Protein 3LL9 (pdb70)

CATH classification: 3.40.1160.10

Radius of gyration: 23.42 Å; Cα contacts (8 Å, |Δi|>4): 1041; chains: 2; bounding box: 48×76×54 Å

Organism: Methanothermobacter thermautotrophicus (strain ATCC 29096 / DSM 1053 / JCM 10044 / NBRC 100330 / Delta H) (NCBI:txid187420)

Foldseek 3Di:
DEEEEDELPQFWPPDDPDTGTPVVLLLLLLQLCLVLPQFFYYEYEQHVLAVVLCVVLVALDFADDVVNVVRNVVSQVSSQVSSVVVVVVNVVSNVVSVAPEDEHCQVAWAAESQATDDGDCPVVVVCRVVTYYYHYFGKHQYPHPRRRIHTHHSLNVQLVVVLVDDPAYEYAAQDAEDWPDDVVPDVPTDAAAEDVVPSVVSQVNVVVSPHKYWYGHSSDRCQSSCVSNVHDGTYYID/DEEEEAELPQFWDDVCPPTGTPVVLLLQLLLLCLVLVFQFYYEYENVRLAPVLCVVLVQLDFADDPVNVVVNVVSQVSSQVSSVVVVVVNCVSNVVSVHPEDEECQVAWEAASQATPGHDCVVVVVVRVVTYYYYYFGKHQYPHVRRRIHTHHSLNCLQVVVLPDDPAYEYAAADAEDWLDDVVPDVPTDAAQEEEDNVVVVNLVSQLSRVVSPHKYWYGHSNDRCQSNVVSNVNDDGYYIYD

Sequence (481 aa):
HIILKLGGSVITTRKDSEEPAIDRDNLERIASEIGNASPSSLIVHGAGSFGHPFAGEYRIGSEIENEEDLRRRRFGFALTQQNWVKKLNSHVCDALLAEGIPAVSQPSAFIRAHAGRISHADISLIRSYLEEGVPVVYGDVVLDSDRRLKFSVISGDQLINHFSLRLPERVILGTDVDGVYTRNPKKHPDARLLDVIGVGKIRELLLLAEKGVESEIIINAAVPGNIERALLGEEVRGTRIHIILKLGGSVITRKDSEEPAIDRDNLERIASEIGNASPSSLIVHGAGSFGHPFAGEYRIGSEIENEEDLRRRRFGFALTQQNWVKKLNSHVCDALLAEGIPAVSQPSAFIRAHAGRISHADISLIRSYLEEGVPVVYGDVVVLDSDRRLKFSVISGDQLINHFSLRLPERVILGTDVDGVYTRNPKKHPDARLLDVIGSLDGVGKIRELLLLAEKGVESEIINAAVPGNIERALLGEEVRGTRIT

Solvent-accessible surface area: 21137 Å² total

Secondary structure (DSSP, 8-state):
--EEEE-HHHHEE--SSS-EE-HHHHHHHHHHHHHH--S---EE--GGGTHHHHHHHTTTS---SHHHHHHHHHHHHHHHHHHHHHHHHHHHHHHHTT---B--GGGTEEEETTEEEEE--HHHHHHHHT--B-EE-EEEEBS-TTTSEEEE-HHHHHHHHHHH----EEEEESSSS-BSS-TTT-TT--B-SB---HHHHHHHHHHHTT--EEEEESSSTTHHHHHHHT---SSEE-/--EEEE-HHHHEESS-SS-EE-HHHHHHHHHHHHHH--S---EE--GGGTHHHHHHTTTTS---SHHHHHHHHHHHHHHHHHHHHHHHHHHHHHHTTT---B--GGGTEEEETTEEEEE--HHHHHHHHT--B-EE-EEEEBSSTTTSEEEE-HHHHHHHHHHH----EEEEESSSS-BSS-TTT-TT--B-SEESS----HHHHHHHHHHHTT--EEEEETTSTTHHHHHHHT---SEEEE-

B-factor: mean 57.63, std 15.35, range [23.84, 104.92]

Nearest PDB structures (foldseek):
  3ll9-assembly1_B  TM=1.004E+00  e=1.900E-49  Methanothermobacter thermautotrophicus
  3ll9-assembly1_A  TM=9.819E-01  e=1.168E-43  Methanothermobacter thermautotrophicus
  8u0m-assembly1_B  TM=8.861E-01  e=3.834E-22  Thermococcus paralvinellae
  8u0n-assembly1_A  TM=8.873E-01  e=4.565E-21  Thermococcus paralvinellae
  7lnx-assembly1_B  TM=8.865E-01  e=2.380E-20  Methanomethylophilus alvi

Structure (mmCIF, N/CA/C/O backbone):
data_3LL9
#
_entry.id   3LL9
#
_cell.length_a   119.672
_cell.length_b   96.360
_cell.length_c   72.430
_cell.angle_alpha   90.000
_cell.angle_beta   120.590
_cell.angle_gamma   90.000
#
_symmetry.space_group_name_H-M   'C 1 2 1'
#
loop_
_entity.id
_entity.type
_entity.pdbx_description
1 polymer 'Isopentenyl phosphate kinase'
2 non-polymer "ADENOSINE-5'-DIPHOSPHATE"
3 non-polymer GLYCEROL
4 water water
#
loop_
_atom_site.group_PDB
_atom_site.id
_atom_site.type_symbol
_atom_site.label_atom_id
_atom_site.label_alt_id
_atom_site.label_comp_id
_atom_site.label_asym_id
_atom_site.label_entity_id
_atom_site.label_seq_id
_atom_site.pdbx_PDB_ins_code
_atom_site.Cartn_x
_atom_site.Cartn_y
_atom_site.Cartn_z
_atom_site.occupancy
_atom_site.B_iso_or_equiv
_atom_site.auth_seq_id
_atom_site.auth_comp_id
_atom_site.auth_asym_id
_atom_site.auth_atom_id
_atom_site.pdbx_PDB_model_num
ATOM 1 N N . HIS A 1 3 ? -8.067 -7.557 27.244 1.00 79.48 -1 HIS A N 1
ATOM 2 C CA . HIS A 1 3 ? -7.147 -7.620 28.445 1.00 80.30 -1 HIS A CA 1
ATOM 3 C C . HIS A 1 3 ? -5.694 -7.307 28.062 1.00 75.78 -1 HIS A C 1
ATOM 4 O O . HIS A 1 3 ? -4.831 -7.103 28.941 1.00 68.12 -1 HIS A O 1
ATOM 19 N N . ILE A 1 5 ? -2.177 -5.763 26.274 1.00 56.29 2 ILE A N 1
ATOM 20 C CA . ILE A 1 5 ? -1.461 -4.507 26.342 1.00 48.48 2 ILE A CA 1
ATOM 21 C C . ILE A 1 5 ? -0.372 -4.530 25.292 1.00 43.78 2 ILE A C 1
ATOM 22 O O . ILE A 1 5 ? 0.333 -5.549 25.099 1.00 51.57 2 ILE A O 1
ATOM 27 N N . ILE A 1 6 ? -0.207 -3.423 24.611 1.00 45.44 3 ILE A N 1
ATOM 28 C CA . ILE A 1 6 ? 0.892 -3.254 23.692 1.00 43.50 3 ILE A CA 1
ATOM 29 C C . ILE A 1 6 ? 1.828 -2.279 24.309 1.00 48.88 3 ILE A C 1
ATOM 30 O O . ILE A 1 6 ? 1.402 -1.202 24.698 1.00 46.64 3 ILE A O 1
ATOM 35 N N . LEU A 1 7 ? 3.105 -2.616 24.382 1.00 48.47 4 LEU A N 1
ATOM 36 C CA . LEU A 1 7 ? 4.053 -1.786 25.071 1.00 41.91 4 LEU A CA 1
ATOM 37 C C . LEU A 1 7 ? 5.127 -1.435 24.094 1.00 45.93 4 LEU A C 1
ATOM 38 O O . LEU A 1 7 ? 5.733 -2.364 23.544 1.00 42.07 4 LEU A O 1
ATOM 43 N N . LYS A 1 8 ? 5.459 -0.139 23.923 1.00 44.00 5 LYS A N 1
ATOM 44 C CA . LYS A 1 8 ? 6.688 0.239 23.166 1.00 37.20 5 LYS A CA 1
ATOM 45 C C . LYS A 1 8 ? 7.852 0.555 24.035 1.00 46.50 5 LYS A C 1
ATOM 46 O O . LYS A 1 8 ? 7.660 1.151 25.055 1.00 52.54 5 LYS A O 1
ATOM 52 N N . LEU A 1 9 ? 9.052 0.137 23.628 1.00 41.96 6 LEU A N 1
ATOM 53 C CA . LEU A 1 9 ? 10.277 0.474 24.298 1.00 41.55 6 LEU A CA 1
ATOM 54 C C . LEU A 1 9 ? 11.047 1.293 23.325 1.00 51.79 6 LEU A C 1
ATOM 55 O O . LEU A 1 9 ? 11.459 0.766 22.295 1.00 41.99 6 LEU A O 1
ATOM 60 N N . GLY A 1 10 ? 11.293 2.571 23.673 1.00 49.65 7 GLY A N 1
ATOM 61 C CA . GLY A 1 10 ? 11.817 3.534 22.724 1.00 38.55 7 GLY A CA 1
ATOM 62 C C . GLY A 1 10 ? 13.243 3.146 22.443 1.00 43.22 7 GLY A C 1
ATOM 63 O O . GLY A 1 10 ? 13.924 2.692 23.338 1.00 41.15 7 GLY A O 1
ATOM 64 N N . GLY A 1 11 ? 13.702 3.317 21.212 1.00 46.80 8 GLY A N 1
ATOM 65 C CA . GLY A 1 11 ? 15.079 3.005 20.888 1.00 44.34 8 GLY A CA 1
ATOM 66 C C . GLY A 1 11 ? 16.094 3.761 21.767 1.00 59.00 8 GLY A C 1
ATOM 67 O O . GLY A 1 11 ? 17.132 3.201 22.032 1.00 53.51 8 GLY A O 1
ATOM 68 N N . SER A 1 12 ? 15.803 5.011 22.195 1.00 54.84 9 SER A N 1
ATOM 69 C CA . SER A 1 12 ? 16.757 5.840 22.977 1.00 59.54 9 SER A CA 1
ATOM 70 C C . SER A 1 12 ? 16.977 5.201 24.345 1.00 55.41 9 SER A C 1
ATOM 71 O O . SER A 1 12 ? 18.125 5.091 24.829 1.00 57.99 9 SER A O 1
ATOM 74 N N . VAL A 1 13 ? 15.878 4.745 24.949 1.00 55.00 10 VAL A N 1
ATOM 75 C CA . VAL A 1 13 ? 15.945 3.970 26.201 1.00 49.07 10 VAL A CA 1
ATOM 76 C C . VAL A 1 13 ? 16.794 2.701 26.155 1.00 53.08 10 VAL A C 1
ATOM 77 O O . VAL A 1 13 ? 17.568 2.440 27.088 1.00 52.56 10 VAL A O 1
ATOM 81 N N . ILE A 1 14 ? 16.674 1.876 25.101 1.00 51.74 11 ILE A N 1
ATOM 82 C CA . ILE A 1 14 ? 17.341 0.560 25.125 1.00 40.72 11 ILE A CA 1
ATOM 83 C C . ILE A 1 14 ? 18.661 0.447 24.402 1.00 41.24 11 ILE A C 1
ATOM 84 O O . ILE A 1 14 ? 19.331 -0.599 24.491 1.00 49.70 11 ILE A O 1
ATOM 89 N N . THR A 1 15 ? 19.028 1.470 23.668 1.00 40.49 12 THR A N 1
ATOM 90 C CA A THR A 1 15 ? 20.332 1.509 23.020 0.69 44.66 12 THR A CA 1
ATOM 91 C CA B THR A 1 15 ? 20.324 1.539 22.997 0.31 44.80 12 THR A CA 1
ATOM 92 C C . THR A 1 15 ? 21.076 2.767 23.501 1.00 50.84 12 THR A C 1
ATOM 93 O O . THR A 1 15 ? 20.498 3.643 24.169 1.00 50.12 12 THR A O 1
ATOM 100 N N . ARG A 1 16 ? 22.346 2.848 23.147 1.00 50.37 13 ARG A N 1
ATOM 101 C CA . ARG A 1 16 ? 23.153 4.013 23.466 1.00 64.71 13 ARG A CA 1
ATOM 102 C C . ARG A 1 16 ? 24.006 4.388 22.251 1.00 59.07 13 ARG A C 1
ATOM 103 O O . ARG A 1 16 ? 24.575 3.523 21.579 1.00 65.92 13 ARG A O 1
ATOM 111 N N . LYS A 1 17 ? 24.040 5.673 21.924 1.00 76.21 14 LYS A N 1
ATOM 112 C CA . LYS A 1 17 ? 24.895 6.145 20.847 1.00 70.53 14 LYS A CA 1
ATOM 113 C C . LYS A 1 17 ? 26.141 6.467 21.623 1.00 80.03 14 LYS A C 1
ATOM 114 O O . LYS A 1 17 ? 26.070 7.187 22.634 1.00 80.77 14 LYS A O 1
ATOM 120 N N . ASP A 1 18 ? 27.269 5.880 21.246 1.00 82.21 15 ASP A N 1
ATOM 121 C CA . ASP A 1 18 ? 28.326 5.778 22.239 1.00 83.88 15 ASP A CA 1
ATOM 122 C C . ASP A 1 18 ? 29.429 4.827 21.914 1.00 84.62 15 ASP A C 1
ATOM 123 O O . ASP A 1 18 ? 30.170 4.391 22.799 1.00 83.51 15 ASP A O 1
ATOM 128 N N . SER A 1 19 ? 29.552 4.488 20.655 1.00 81.40 16 SER A N 1
ATOM 129 C CA . SER A 1 19 ? 30.600 3.584 20.302 1.00 82.70 16 SER A CA 1
ATOM 130 C C . SER A 1 19 ? 30.755 3.694 18.812 1.00 85.16 16 SER A C 1
ATOM 131 O O . SER A 1 19 ? 29.884 4.269 18.127 1.00 87.45 16 SER A O 1
ATOM 134 N N . GLU A 1 20 ? 31.889 3.213 18.315 1.00 79.89 17 GLU A N 1
ATOM 135 C CA . GLU A 1 20 ? 32.025 3.041 16.886 1.00 84.53 17 GLU A CA 1
ATOM 136 C C . GLU A 1 20 ? 30.839 2.155 16.460 1.00 86.36 17 GLU A C 1
ATOM 137 O O . GLU A 1 20 ? 30.106 2.489 15.517 1.00 88.23 17 GLU A O 1
ATOM 143 N N . GLU A 1 21 ? 30.644 1.065 17.209 1.00 79.83 18 GLU A N 1
ATOM 144 C CA . GLU A 1 21 ? 29.629 0.038 16.951 1.00 74.39 18 GLU A CA 1
ATOM 145 C C . GLU A 1 21 ? 28.304 0.362 17.616 1.00 75.39 18 GLU A C 1
ATOM 146 O O . GLU A 1 21 ? 28.309 0.915 18.713 1.00 72.56 18 GLU A O 1
ATOM 152 N N . PRO A 1 22 ? 27.161 -0.006 16.987 1.00 74.30 19 PRO A N 1
ATOM 153 C CA . PRO A 1 22 ? 25.912 0.180 17.735 1.00 54.21 19 PRO A CA 1
ATOM 154 C C . PRO A 1 22 ? 26.012 -0.650 19.001 1.00 54.61 19 PRO A C 1
ATOM 155 O O . PRO A 1 22 ? 26.709 -1.672 19.030 1.00 56.51 19 PRO A O 1
ATOM 159 N N . ALA A 1 23 ? 25.314 -0.253 20.046 1.00 45.44 20 ALA A N 1
ATOM 160 C CA . ALA A 1 23 ? 25.315 -1.072 21.238 1.00 48.05 20 ALA A CA 1
ATOM 161 C C . ALA A 1 23 ? 24.091 -0.841 22.101 1.00 49.04 20 ALA A C 1
ATOM 162 O O . ALA A 1 23 ? 23.456 0.243 22.128 1.00 53.26 20 ALA A O 1
ATOM 164 N N . ILE A 1 24 ? 23.786 -1.893 22.840 1.00 46.38 21 ILE A N 1
ATOM 165 C CA . ILE A 1 24 ? 22.660 -1.883 23.738 1.00 52.86 21 ILE A CA 1
ATOM 166 C C . ILE A 1 24 ? 22.975 -1.101 24.997 1.00 57.16 21 ILE A C 1
ATOM 167 O O . ILE A 1 24 ? 24.109 -1.049 25.438 1.00 53.45 21 ILE A O 1
ATOM 172 N N . ASP A 1 25 ? 21.933 -0.528 25.562 1.00 52.26 22 ASP A N 1
ATOM 173 C CA . ASP A 1 25 ? 21.966 -0.091 26.911 1.00 51.99 22 ASP A CA 1
ATOM 174 C C . ASP A 1 25 ? 21.680 -1.272 27.827 1.00 53.20 22 ASP A C 1
ATOM 175 O O . ASP A 1 25 ? 20.536 -1.456 28.305 1.00 47.34 22 ASP A O 1
ATOM 180 N N . ARG A 1 26 ? 22.697 -2.093 28.074 1.00 60.01 23 ARG A N 1
ATOM 181 C CA . ARG A 1 26 ? 22.434 -3.321 28.825 1.00 57.15 23 ARG A CA 1
ATOM 182 C C . ARG A 1 26 ? 21.653 -3.077 30.124 1.00 58.76 23 ARG A C 1
ATOM 183 O O . ARG A 1 26 ? 20.705 -3.785 30.397 1.00 53.96 23 ARG A O 1
ATOM 191 N N . ASP A 1 27 ? 21.996 -2.045 30.900 1.00 56.78 24 ASP A N 1
ATOM 192 C CA . ASP A 1 27 ? 21.315 -1.831 32.163 1.00 54.58 24 ASP A CA 1
ATOM 193 C C . ASP A 1 27 ? 19.834 -1.470 32.056 1.00 52.16 24 ASP A C 1
ATOM 194 O O . ASP A 1 27 ? 18.997 -1.979 32.811 1.00 52.54 24 ASP A O 1
ATOM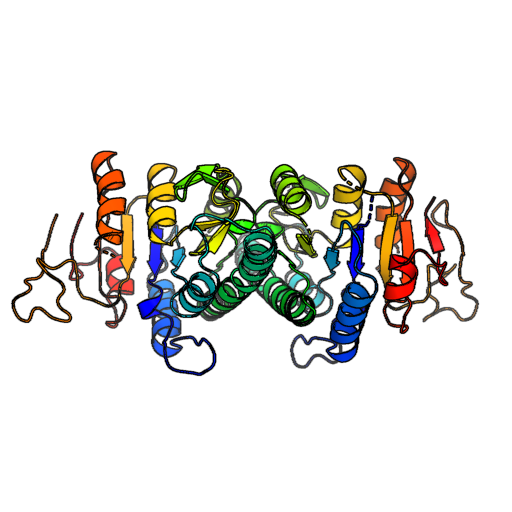 199 N N . ASN A 1 28 ? 19.467 -0.584 31.146 1.00 44.60 25 ASN A N 1
ATOM 200 C CA . ASN A 1 28 ? 18.036 -0.348 30.967 1.00 52.66 25 ASN A CA 1
ATOM 201 C C . ASN A 1 28 ? 17.306 -1.580 30.490 1.00 55.33 25 ASN A C 1
ATOM 202 O O . ASN A 1 28 ? 16.185 -1.892 30.931 1.00 53.28 25 ASN A O 1
ATOM 207 N N . LEU A 1 29 ? 17.949 -2.301 29.593 1.00 41.39 26 LEU A N 1
ATOM 208 C CA . LEU A 1 29 ? 17.215 -3.362 28.900 1.00 53.78 26 LEU A CA 1
ATOM 209 C C . LEU A 1 29 ? 16.940 -4.537 29.848 1.00 60.10 26 LEU A C 1
ATOM 210 O O . LEU A 1 29 ? 15.761 -4.992 29.979 1.00 53.39 26 LEU A O 1
ATOM 215 N N . GLU A 1 30 ? 17.991 -5.034 30.523 1.00 49.12 27 GLU A N 1
ATOM 216 C CA . GLU A 1 30 ? 17.756 -6.131 31.506 1.00 51.70 27 GLU A CA 1
ATOM 217 C C . GLU A 1 30 ? 16.840 -5.644 32.614 1.00 57.48 27 GLU A C 1
ATOM 218 O O . GLU A 1 30 ? 15.994 -6.390 33.083 1.00 49.11 27 GLU A O 1
ATOM 224 N N . ARG A 1 31 ? 16.916 -4.365 32.972 1.00 48.36 28 ARG A N 1
ATOM 225 C CA . ARG A 1 31 ? 16.045 -3.913 34.050 1.00 51.84 28 ARG A CA 1
ATOM 226 C C . ARG A 1 31 ? 14.605 -3.964 33.585 1.00 53.85 28 ARG A C 1
ATOM 227 O O . ARG A 1 31 ? 13.721 -4.429 34.302 1.00 58.45 28 ARG A O 1
ATOM 235 N N . ILE A 1 32 ? 14.370 -3.452 32.380 1.00 50.60 29 ILE A N 1
ATOM 236 C CA . ILE A 1 32 ? 13.021 -3.427 31.803 1.00 54.94 29 ILE A CA 1
ATOM 237 C C . ILE A 1 32 ? 12.483 -4.861 31.625 1.00 43.89 29 ILE A C 1
ATOM 238 O O . ILE A 1 32 ? 11.339 -5.143 31.961 1.00 50.11 29 ILE A O 1
ATOM 243 N N . ALA A 1 33 ? 13.315 -5.779 31.147 1.00 40.30 30 ALA A N 1
ATOM 244 C CA . ALA A 1 33 ? 12.922 -7.187 31.065 1.00 52.25 30 ALA A CA 1
ATOM 245 C C . ALA A 1 33 ? 12.469 -7.686 32.431 1.00 53.24 30 ALA A C 1
ATOM 246 O O . ALA A 1 33 ? 11.439 -8.339 32.589 1.00 44.07 30 ALA A O 1
ATOM 248 N N . SER A 1 34 ? 13.263 -7.367 33.442 1.00 49.45 31 SER A N 1
ATOM 249 C CA . SER A 1 34 ? 12.954 -7.836 34.777 1.00 48.11 31 SER A CA 1
ATOM 250 C C . SER A 1 34 ? 11.617 -7.254 35.249 1.00 56.08 31 SER A C 1
ATOM 251 O O . SER A 1 34 ? 10.793 -7.947 35.854 1.00 55.20 31 SER A O 1
ATOM 254 N N . GLU A 1 35 ? 11.381 -5.974 34.960 1.00 48.47 32 GLU A N 1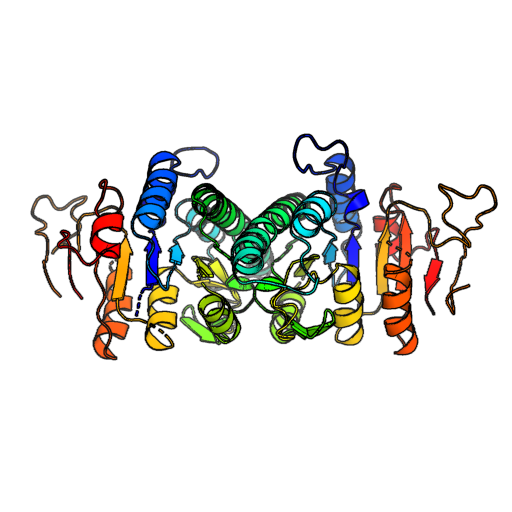
ATOM 255 C CA . GLU A 1 35 ? 10.102 -5.363 35.320 1.00 51.51 32 GLU A CA 1
ATOM 256 C C . GLU A 1 35 ? 8.898 -5.997 34.610 1.00 54.67 32 GLU A C 1
ATOM 257 O O . GLU A 1 35 ? 7.819 -6.135 35.192 1.00 59.11 32 GLU A O 1
ATOM 263 N N . ILE A 1 36 ? 9.066 -6.355 33.334 1.00 56.24 33 ILE A N 1
ATOM 264 C CA . ILE A 1 36 ? 7.983 -6.993 32.579 1.00 47.75 33 ILE A CA 1
ATOM 265 C C . ILE A 1 36 ? 7.793 -8.376 33.198 1.00 49.91 33 ILE A C 1
ATOM 266 O O . ILE A 1 36 ? 6.685 -8.816 33.450 1.00 53.58 33 ILE A O 1
ATOM 271 N N . GLY A 1 37 ? 8.895 -9.045 33.470 1.00 51.99 34 GLY A N 1
ATOM 272 C CA . GLY A 1 37 ? 8.818 -10.309 34.184 1.00 59.54 34 GLY A CA 1
ATOM 273 C C . GLY A 1 37 ? 8.005 -10.162 35.463 1.00 59.04 34 GLY A C 1
ATOM 274 O O . GLY A 1 37 ? 7.106 -10.941 35.705 1.00 63.07 34 GLY A O 1
ATOM 275 N N . ASN A 1 38 ? 8.288 -9.151 36.278 1.00 58.88 35 ASN A N 1
ATOM 276 C CA . ASN A 1 38 ? 7.685 -9.112 37.601 1.00 56.55 35 ASN A CA 1
ATOM 277 C C . ASN A 1 38 ? 6.198 -8.848 37.455 1.00 62.78 35 ASN A C 1
ATOM 278 O O . ASN A 1 38 ? 5.384 -9.419 38.185 1.00 63.33 35 ASN A O 1
ATOM 283 N N . ALA A 1 39 ? 5.830 -7.991 36.500 1.00 67.00 36 ALA A N 1
ATOM 284 C CA . ALA A 1 39 ? 4.411 -7.666 36.286 1.00 60.71 36 ALA A CA 1
ATOM 285 C C . ALA A 1 39 ? 3.602 -8.815 35.668 1.00 52.31 36 ALA A C 1
ATOM 286 O O . ALA A 1 39 ? 2.386 -8.901 35.849 1.00 65.84 36 ALA A O 1
ATOM 288 N N . SER A 1 40 ? 4.237 -9.658 34.881 1.00 54.84 37 SER A N 1
ATOM 289 C CA . SER A 1 40 ? 3.519 -10.809 34.292 1.00 56.37 37 SER A CA 1
ATOM 290 C C . SER A 1 40 ? 2.162 -10.391 33.715 1.00 57.54 37 SER A C 1
ATOM 291 O O . SER A 1 40 ? 1.087 -10.868 34.132 1.00 59.96 37 SER A O 1
ATOM 294 N N . PRO A 1 41 ? 2.195 -9.474 32.748 1.00 56.26 38 PRO A N 1
ATOM 295 C CA . PRO A 1 41 ? 0.912 -9.176 32.125 1.00 59.05 38 PRO A CA 1
ATOM 296 C C . PRO A 1 41 ? 0.388 -10.476 31.450 1.00 62.15 38 PRO A C 1
ATOM 297 O O . PRO A 1 41 ? 1.166 -11.286 30.913 1.00 56.29 38 PRO A O 1
ATOM 301 N N . SER A 1 42 ? -0.925 -10.686 31.503 1.00 55.51 39 SER A N 1
ATOM 302 C CA . SER A 1 42 ? -1.480 -11.942 31.055 1.00 66.84 39 SER A CA 1
ATOM 303 C C . SER A 1 42 ? -1.480 -12.008 29.529 1.00 64.85 39 SER A C 1
ATOM 304 O O . SER A 1 42 ? -1.420 -13.081 28.968 1.00 64.26 39 SER A O 1
ATOM 307 N N . SER A 1 43 ? -1.520 -10.857 28.858 1.00 65.18 40 SER A N 1
ATOM 308 C CA . SER A 1 43 ? -1.477 -10.838 27.395 1.00 56.22 40 SER A CA 1
ATOM 309 C C . SER A 1 43 ? -0.666 -9.637 26.918 1.00 54.88 40 SER A C 1
ATOM 310 O O . SER A 1 43 ? -1.041 -8.485 27.148 1.00 51.85 40 SER A O 1
ATOM 313 N N . LEU A 1 44 ? 0.466 -9.854 26.278 1.00 53.41 41 LEU A N 1
ATOM 314 C CA . LEU A 1 44 ? 1.302 -8.678 25.932 1.00 48.20 41 LEU A CA 1
ATOM 315 C C . LEU A 1 44 ? 1.924 -8.772 24.570 1.00 49.41 41 LEU A C 1
ATOM 316 O O . LEU A 1 44 ? 2.324 -9.839 24.110 1.00 43.72 41 LEU A O 1
ATOM 329 N N . ILE A 1 46 ? 5.010 -6.468 22.461 1.00 42.80 43 ILE A N 1
ATOM 330 C CA . ILE A 1 46 ? 5.984 -5.396 22.564 1.00 35.22 43 ILE A CA 1
ATOM 331 C C . ILE A 1 46 ? 6.353 -4.904 21.144 1.00 48.32 43 ILE A C 1
ATOM 332 O O . ILE A 1 46 ? 6.449 -5.727 20.174 1.00 45.97 43 ILE A O 1
ATOM 337 N N . VAL A 1 47 ? 6.411 -3.583 20.976 1.00 39.98 44 VAL A N 1
ATOM 338 C CA . VAL A 1 47 ? 7.127 -2.947 19.868 1.00 36.09 44 VAL A CA 1
ATOM 339 C C . VAL A 1 47 ? 8.435 -2.324 20.415 1.00 45.08 44 VAL A C 1
ATOM 340 O O . VAL A 1 47 ? 8.429 -1.721 21.485 1.00 44.49 44 VAL A O 1
ATOM 344 N N . HIS A 1 48 ? 9.554 -2.389 19.703 1.00 39.73 45 HIS A N 1
ATOM 345 C CA . HIS A 1 48 ? 10.676 -1.556 20.153 1.00 43.72 45 HIS A CA 1
ATOM 346 C C . HIS A 1 48 ? 11.287 -0.810 19.010 1.00 47.80 45 HIS A C 1
ATOM 347 O O . HIS A 1 48 ? 11.233 -1.249 17.840 1.00 41.53 45 HIS A O 1
ATOM 354 N N . GLY A 1 49 ? 11.890 0.313 19.379 1.00 35.74 46 GLY A N 1
ATOM 355 C CA . GLY A 1 49 ? 12.570 1.191 18.435 1.00 37.61 46 GLY A CA 1
ATOM 356 C C . GLY A 1 49 ? 13.906 0.562 18.100 1.00 38.36 46 GLY A C 1
ATOM 357 O O . GLY A 1 49 ? 14.330 -0.366 18.778 1.00 38.96 46 GLY A O 1
ATOM 358 N N . ALA A 1 50 ? 14.576 1.073 17.071 1.00 39.49 47 ALA A N 1
ATOM 359 C CA . ALA A 1 50 ? 15.877 0.551 16.670 1.00 49.32 47 ALA A CA 1
ATOM 360 C C . ALA A 1 50 ? 17.026 1.371 17.284 1.00 50.66 47 ALA A C 1
ATOM 361 O O . ALA A 1 50 ? 18.181 0.920 17.327 1.00 50.22 47 ALA A O 1
ATOM 363 N N . GLY A 1 51 ? 16.696 2.585 17.721 1.00 50.33 48 GLY A N 1
ATOM 364 C CA . GLY A 1 51 ? 17.674 3.507 18.286 1.00 49.25 48 GLY A CA 1
ATOM 365 C C . GLY A 1 51 ? 18.917 3.581 17.440 1.00 45.05 48 GLY A C 1
ATOM 366 O O . GLY A 1 51 ? 18.823 3.726 16.239 1.00 45.28 48 GLY A O 1
ATOM 367 N N . SER A 1 52 ? 20.079 3.465 18.055 1.00 47.40 49 SER A N 1
ATOM 368 C CA . SER A 1 52 ? 21.331 3.481 17.304 1.00 47.04 49 SER A CA 1
ATOM 369 C C . SER A 1 52 ? 21.643 2.245 16.416 1.00 46.43 49 SER A C 1
ATOM 370 O O . SER A 1 52 ? 22.681 2.212 15.706 1.00 46.63 49 SER A O 1
ATOM 373 N N . PHE A 1 53 ? 20.819 1.200 16.440 1.00 53.75 50 PHE A N 1
ATOM 374 C CA . PHE A 1 53 ? 21.031 0.098 15.459 1.00 41.51 50 PHE A CA 1
ATOM 375 C C . PHE A 1 53 ? 20.344 0.521 14.140 1.00 51.21 50 PHE A C 1
ATOM 376 O O . PHE A 1 53 ? 20.610 -0.052 13.094 1.00 49.04 50 PHE A O 1
ATOM 384 N N . GLY A 1 54 ? 19.469 1.524 14.196 1.00 48.03 51 GLY A N 1
ATOM 385 C CA . GLY A 1 54 ? 18.652 1.884 13.020 1.00 52.84 51 GLY A CA 1
ATOM 386 C C . GLY A 1 54 ? 18.990 3.186 12.281 1.00 53.53 51 GLY A C 1
ATOM 387 O O . GLY A 1 54 ? 19.592 3.170 11.214 1.00 55.85 51 GLY A O 1
ATOM 388 N N . HIS A 1 55 ? 18.595 4.310 12.846 1.00 58.58 52 HIS A N 1
ATOM 389 C CA . HIS A 1 55 ? 18.894 5.622 12.257 1.00 61.16 52 HIS A CA 1
ATOM 390 C C . HIS A 1 55 ? 20.288 5.830 11.589 1.00 58.83 52 HIS A C 1
ATOM 391 O O . HIS A 1 55 ? 20.375 6.329 10.495 1.00 61.97 52 HIS A O 1
ATOM 398 N N . PRO A 1 56 ? 21.384 5.482 12.258 1.00 54.96 53 PRO A N 1
ATOM 399 C CA . PRO A 1 56 ? 22.674 5.628 11.564 1.00 55.24 53 PRO A CA 1
ATOM 400 C C . PRO A 1 56 ? 22.737 5.025 10.165 1.00 59.41 53 PRO A C 1
ATOM 401 O O . PRO A 1 56 ? 23.294 5.621 9.259 1.00 63.61 53 PRO A O 1
ATOM 405 N N . PHE A 1 57 ? 22.199 3.835 9.958 1.00 68.42 54 PHE A N 1
ATOM 406 C CA . PHE A 1 57 ? 22.362 3.217 8.642 1.00 61.36 54 PHE A CA 1
ATOM 407 C C . PHE A 1 57 ? 21.299 3.746 7.713 1.00 62.13 54 PHE A C 1
ATOM 408 O O . PHE A 1 57 ? 21.582 4.084 6.583 1.00 66.58 54 PHE A O 1
ATOM 416 N N . ALA A 1 58 ? 20.079 3.843 8.216 1.00 58.13 55 ALA A N 1
ATOM 417 C CA . ALA A 1 58 ? 19.009 4.367 7.430 1.00 60.26 55 ALA A CA 1
ATOM 418 C C . ALA A 1 58 ? 19.476 5.742 6.900 1.00 69.45 55 ALA A C 1
ATOM 419 O O . ALA A 1 58 ? 19.369 5.983 5.702 1.00 66.68 55 ALA A O 1
ATOM 421 N N . GLY A 1 59 ? 20.012 6.606 7.782 1.00 61.62 56 GLY A N 1
ATOM 422 C CA . GLY A 1 59 ? 20.500 7.950 7.415 1.00 57.33 56 GLY A CA 1
ATOM 423 C C . GLY A 1 59 ? 21.572 7.962 6.339 1.00 54.90 56 GLY A C 1
ATOM 424 O O . GLY 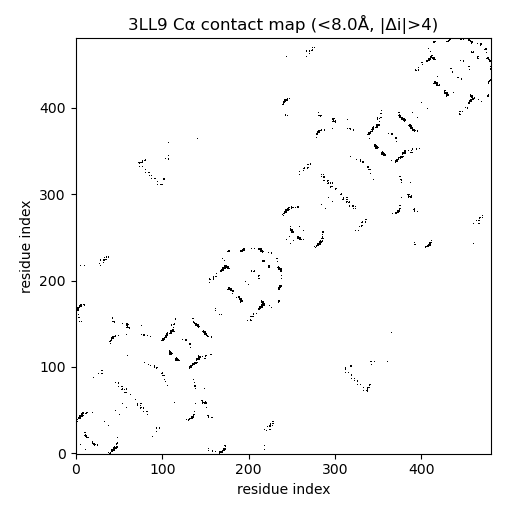A 1 59 ? 21.359 8.536 5.285 1.00 63.94 56 GLY A O 1
ATOM 425 N N . GLU A 1 60 ? 22.695 7.275 6.582 1.00 56.37 57 GLU A N 1
ATOM 426 C CA . GLU A 1 60 ? 23.761 7.026 5.582 1.00 55.21 57 GLU A CA 1
ATOM 427 C C . GLU A 1 60 ? 23.260 6.698 4.181 1.00 69.35 57 GLU A C 1
ATOM 428 O O . GLU A 1 60 ? 23.945 7.017 3.202 1.00 66.92 57 GLU A O 1
ATOM 434 N N . TYR A 1 61 ? 22.103 6.024 4.084 1.00 59.95 58 TYR A N 1
ATOM 435 C CA . TYR A 1 61 ? 21.643 5.507 2.805 1.00 55.75 58 TYR A CA 1
ATOM 436 C C . TYR A 1 61 ? 20.407 6.251 2.354 1.00 54.03 58 TYR A C 1
ATOM 437 O O . TYR A 1 61 ? 19.893 5.964 1.283 1.00 62.38 58 TYR A O 1
ATOM 446 N N . ARG A 1 62 ? 19.901 7.166 3.192 1.00 54.30 59 ARG A N 1
ATOM 447 C CA . ARG A 1 62 ? 18.741 7.992 2.829 1.00 62.35 59 ARG A CA 1
ATOM 448 C C . ARG A 1 62 ? 17.481 7.169 2.541 1.00 67.62 59 ARG A C 1
ATOM 449 O O . ARG A 1 62 ? 16.736 7.492 1.607 1.00 61.49 59 ARG A O 1
ATOM 457 N N . ILE A 1 63 ? 17.229 6.117 3.317 1.00 58.67 60 ILE A N 1
ATOM 458 C CA . ILE A 1 63 ? 16.096 5.259 3.041 1.00 55.36 60 ILE A CA 1
ATOM 459 C C . ILE A 1 63 ? 14.729 5.877 3.300 1.00 53.98 60 ILE A C 1
ATOM 460 O O . ILE A 1 63 ? 14.454 6.471 4.351 1.00 51.01 60 ILE A O 1
ATOM 465 N N . GLY A 1 64 ? 13.858 5.700 2.309 1.00 51.71 61 GLY A N 1
ATOM 466 C CA . GLY A 1 64 ? 12.549 6.319 2.335 1.00 64.58 61 GLY A CA 1
ATOM 467 C C . GLY A 1 64 ? 12.563 7.737 1.753 1.00 72.40 61 GLY A C 1
ATOM 468 O O . GLY A 1 64 ? 11.609 8.485 1.929 1.00 66.51 61 GLY A O 1
ATOM 469 N N . SER A 1 65 ? 13.649 8.119 1.090 1.00 60.61 62 SER A N 1
ATOM 470 C CA . SER A 1 65 ? 13.649 9.360 0.348 1.00 75.92 62 SER A CA 1
ATOM 471 C C . SER A 1 65 ? 13.773 9.004 -1.142 1.00 77.89 62 SER A C 1
ATOM 472 O O . SER A 1 65 ? 14.029 7.832 -1.493 1.00 73.24 62 SER A O 1
ATOM 475 N N . GLU A 1 66 ? 13.560 9.995 -2.016 1.00 76.49 63 GLU A N 1
ATOM 476 C CA . GLU A 1 66 ? 13.298 9.724 -3.435 1.00 70.85 63 GLU A CA 1
ATOM 477 C C . GLU A 1 66 ? 14.547 9.260 -4.196 1.00 74.76 63 GLU A C 1
ATOM 478 O O . GLU A 1 66 ? 15.608 9.800 -4.017 1.00 79.27 63 GLU A O 1
ATOM 484 N N . ILE A 1 67 ? 14.423 8.241 -5.037 1.00 73.78 64 ILE A N 1
ATOM 485 C CA . ILE A 1 67 ? 15.559 7.735 -5.809 1.00 81.89 64 ILE A CA 1
ATOM 486 C C . ILE A 1 67 ? 15.718 8.344 -7.224 1.00 87.97 64 ILE A C 1
ATOM 487 O O . ILE A 1 67 ? 14.854 8.134 -8.077 1.00 85.25 64 ILE A O 1
ATOM 492 N N . GLU A 1 68 ? 16.833 9.036 -7.490 1.00 88.15 65 GLU A N 1
ATOM 493 C CA . GLU A 1 68 ? 17.133 9.557 -8.843 1.00 89.43 65 GLU A CA 1
ATOM 494 C C . GLU A 1 68 ? 17.844 8.558 -9.764 1.00 90.83 65 GLU A C 1
ATOM 495 O O . GLU A 1 68 ? 17.321 8.143 -10.795 1.00 92.04 65 GLU A O 1
ATOM 501 N N . ASN A 1 69 ? 19.048 8.192 -9.362 1.00 90.92 66 ASN A N 1
ATOM 502 C CA . ASN A 1 69 ? 19.985 7.433 -10.168 1.00 90.26 66 ASN A CA 1
ATOM 503 C C . ASN A 1 69 ? 19.882 5.903 -9.910 1.00 90.94 66 ASN A C 1
ATOM 504 O O . ASN A 1 69 ? 19.471 5.479 -8.831 1.00 86.88 66 ASN A O 1
ATOM 509 N N . GLU A 1 70 ? 20.259 5.080 -10.889 1.00 88.06 67 GLU A N 1
ATOM 510 C CA . GLU A 1 70 ? 20.369 3.636 -10.681 1.00 86.68 67 GLU A CA 1
ATOM 511 C C . GLU A 1 70 ? 21.585 3.315 -9.820 1.00 89.13 67 GLU A C 1
ATOM 512 O O . GLU A 1 70 ? 21.774 2.172 -9.411 1.00 82.32 67 GLU A O 1
ATOM 518 N N . GLU A 1 71 ? 22.429 4.319 -9.590 1.00 89.29 68 GLU A N 1
ATOM 519 C CA . GLU A 1 71 ? 23.511 4.204 -8.631 1.00 89.40 68 GLU A CA 1
ATOM 520 C C . GLU A 1 71 ? 22.893 4.370 -7.254 1.00 88.24 68 GLU A C 1
ATOM 521 O O . GLU A 1 71 ? 23.270 3.663 -6.292 1.00 76.15 68 GLU A O 1
ATOM 527 N N . ASP A 1 72 ? 21.959 5.336 -7.199 1.00 82.27 69 ASP A N 1
ATOM 528 C CA . ASP A 1 72 ? 21.123 5.640 -6.032 1.00 80.31 69 ASP A CA 1
ATOM 529 C C . ASP A 1 72 ? 20.343 4.391 -5.637 1.00 81.97 69 ASP A C 1
ATOM 530 O O . ASP A 1 72 ? 20.135 4.091 -4.452 1.00 74.61 69 ASP A O 1
ATOM 535 N N . LEU A 1 73 ? 19.923 3.671 -6.667 1.00 77.46 70 LEU A N 1
ATOM 536 C CA . LEU A 1 73 ? 19.028 2.563 -6.525 1.00 72.83 70 LEU A CA 1
ATOM 537 C C . LEU A 1 73 ? 19.805 1.440 -5.909 1.00 68.47 70 LEU A C 1
ATOM 538 O O . LEU A 1 73 ? 19.612 1.134 -4.753 1.00 64.66 70 LEU A O 1
ATOM 543 N N . ARG A 1 74 ? 20.723 0.887 -6.688 1.00 67.51 71 ARG A N 1
ATOM 544 C CA . ARG A 1 74 ? 21.635 -0.141 -6.246 1.00 69.13 71 ARG A CA 1
ATOM 545 C C . ARG A 1 74 ? 22.212 0.076 -4.857 1.00 68.75 71 ARG A C 1
ATOM 546 O O . ARG A 1 74 ? 22.473 -0.878 -4.128 1.00 61.41 71 ARG A O 1
ATOM 554 N N . ARG A 1 75 ? 22.386 1.327 -4.478 1.00 61.55 72 ARG A N 1
ATOM 555 C CA . ARG A 1 75 ? 22.985 1.640 -3.202 1.00 57.07 72 ARG A CA 1
ATOM 556 C C . ARG A 1 75 ? 22.017 1.482 -2.053 1.00 54.75 72 ARG A C 1
ATOM 557 O O . ARG A 1 75 ? 22.368 0.971 -0.976 1.00 51.88 72 ARG A O 1
ATOM 565 N N . ARG A 1 76 ? 20.824 2.007 -2.274 1.00 55.66 73 ARG A N 1
ATOM 566 C CA . ARG A 1 76 ? 19.765 2.021 -1.290 1.00 59.56 73 ARG A CA 1
ATOM 567 C C . ARG A 1 76 ? 19.362 0.555 -1.040 1.00 58.83 73 ARG A C 1
ATOM 568 O O . ARG A 1 76 ? 18.923 0.225 0.052 1.00 50.79 73 ARG A O 1
ATOM 576 N N . ARG A 1 77 ? 19.532 -0.297 -2.055 1.00 59.70 74 ARG A N 1
ATOM 577 C CA . ARG A 1 77 ? 19.260 -1.740 -1.939 1.00 56.13 74 ARG A CA 1
ATOM 578 C C . ARG A 1 77 ? 20.166 -2.339 -0.929 1.00 57.47 74 ARG A C 1
ATOM 579 O O . ARG A 1 77 ? 19.730 -3.092 -0.057 1.00 50.79 74 ARG A O 1
ATOM 587 N N . PHE A 1 78 ? 21.452 -2.001 -1.070 1.00 53.11 75 PHE A N 1
ATOM 588 C CA . PHE A 1 78 ? 22.415 -2.624 -0.247 1.00 45.27 75 PHE A CA 1
ATOM 589 C C . PHE A 1 78 ? 22.191 -2.140 1.147 1.00 48.36 75 PHE A C 1
ATOM 590 O O . PHE A 1 78 ? 22.318 -2.865 2.112 1.00 43.01 75 PHE A O 1
ATOM 598 N N . GLY A 1 79 ? 21.807 -0.894 1.260 1.00 50.55 76 GLY A N 1
ATOM 599 C CA . GLY A 1 79 ? 21.632 -0.326 2.559 1.00 47.70 76 GLY A CA 1
ATOM 600 C C . GLY A 1 79 ? 20.394 -0.918 3.212 1.00 46.00 76 GLY A C 1
ATOM 601 O O . GLY A 1 79 ? 20.341 -0.982 4.429 1.00 44.86 76 GLY A O 1
ATOM 602 N N . PHE A 1 80 ? 19.361 -1.244 2.434 1.00 45.60 77 PHE A N 1
ATOM 603 C CA . PHE A 1 80 ? 18.111 -1.807 3.005 1.00 44.19 77 PHE A CA 1
ATOM 604 C C . PHE A 1 80 ? 18.498 -3.095 3.777 1.00 34.21 77 PHE A C 1
ATOM 605 O O . PHE A 1 80 ? 18.225 -3.244 4.953 1.00 40.62 77 PHE A O 1
ATOM 613 N N . ALA A 1 81 ? 19.292 -3.896 3.091 1.00 36.48 78 ALA A N 1
ATOM 614 C CA . ALA A 1 81 ? 19.761 -5.166 3.583 1.00 47.54 78 ALA A CA 1
ATOM 615 C C . ALA A 1 81 ? 20.634 -4.970 4.839 1.00 48.56 78 ALA A C 1
ATOM 616 O O . ALA A 1 81 ? 20.451 -5.628 5.905 1.00 42.62 78 ALA A O 1
ATOM 618 N N . LEU A 1 82 ? 21.581 -4.047 4.744 1.00 50.92 79 LEU A N 1
ATOM 619 C CA . LEU A 1 82 ? 22.442 -3.755 5.885 1.00 41.10 79 LEU A CA 1
ATOM 620 C C . LEU A 1 82 ? 21.621 -3.251 7.073 1.00 36.13 79 LEU A C 1
ATOM 621 O O . LEU A 1 82 ? 21.775 -3.703 8.206 1.00 39.55 79 LEU A O 1
ATOM 626 N N . THR A 1 83 ? 20.720 -2.319 6.833 1.00 39.44 80 THR A N 1
ATOM 627 C CA . THR A 1 83 ? 19.930 -1.837 7.943 1.00 39.24 80 THR A CA 1
ATOM 628 C C . THR A 1 83 ? 19.085 -2.961 8.614 1.00 47.46 80 THR A C 1
ATOM 629 O O . THR A 1 83 ? 18.959 -2.991 9.855 1.00 43.04 80 THR A O 1
ATOM 633 N N A GLN A 1 84 ? 18.516 -3.858 7.810 0.51 40.74 81 GLN A N 1
ATOM 634 N N B GLN A 1 84 ? 18.522 -3.856 7.777 0.49 40.73 81 GLN A N 1
ATOM 635 C CA A GLN A 1 84 ? 17.563 -4.813 8.344 0.51 39.56 81 GLN A CA 1
ATOM 636 C CA B GLN A 1 84 ? 17.587 -4.911 8.203 0.49 39.68 81 GLN A CA 1
ATOM 637 C C A GLN A 1 84 ? 18.327 -5.780 9.245 0.51 36.59 81 GLN A C 1
ATOM 638 C C B GLN A 1 84 ? 18.315 -5.785 9.201 0.49 36.61 81 GLN A C 1
ATOM 639 O O A GLN A 1 84 ? 17.877 -6.071 10.332 0.51 41.49 81 GLN A O 1
ATOM 640 O O B GLN A 1 84 ? 17.833 -6.021 10.287 0.49 41.44 81 GLN A O 1
ATOM 651 N N . ASN A 1 85 ? 19.505 -6.225 8.814 1.00 37.81 82 ASN A N 1
ATOM 652 C CA . ASN A 1 85 ? 20.367 -7.023 9.655 1.00 43.71 82 ASN A CA 1
ATOM 653 C C . ASN A 1 85 ? 20.704 -6.337 11.003 1.00 46.02 82 ASN A C 1
ATOM 654 O O . ASN A 1 85 ? 20.582 -6.960 12.094 1.00 40.60 82 ASN A O 1
ATOM 659 N N . TRP A 1 86 ? 21.040 -5.045 10.964 1.00 38.19 83 TRP A N 1
ATOM 660 C CA . TRP A 1 86 ? 21.448 -4.409 12.200 1.00 38.36 83 TRP A CA 1
ATOM 661 C C . TRP A 1 86 ? 20.293 -4.377 13.130 1.00 38.34 83 TRP A C 1
ATOM 662 O O . TRP A 1 86 ? 20.461 -4.593 14.325 1.00 43.37 83 TRP A O 1
ATOM 673 N N . VAL A 1 87 ? 19.105 -4.056 12.638 1.00 37.92 84 VAL A N 1
ATOM 674 C CA . VAL A 1 87 ? 17.972 -3.911 13.572 1.00 35.92 84 VAL A CA 1
ATOM 675 C C . VAL A 1 87 ? 17.485 -5.363 14.051 1.00 39.43 84 VAL A C 1
ATOM 676 O O . VAL A 1 87 ? 16.887 -5.504 15.135 1.00 38.65 84 VAL A O 1
ATOM 680 N N . LYS A 1 88 ? 17.749 -6.389 13.233 1.00 38.23 85 LYS A N 1
ATOM 681 C CA . LYS A 1 88 ? 17.467 -7.796 13.624 1.00 35.35 85 LYS A CA 1
ATOM 682 C C . LYS A 1 88 ? 18.388 -8.183 14.855 1.00 41.67 85 LYS A C 1
ATOM 683 O O . LYS A 1 88 ? 17.914 -8.755 15.859 1.00 44.45 85 LYS A O 1
ATOM 689 N N . LYS A 1 89 ? 19.670 -7.830 14.779 1.00 49.25 86 LYS A N 1
ATOM 690 C CA . LYS A 1 89 ? 20.616 -8.050 15.914 1.00 50.66 86 LYS A CA 1
ATOM 691 C C . LYS A 1 89 ? 20.160 -7.366 17.157 1.00 43.75 86 LYS A C 1
ATOM 692 O O . LYS A 1 89 ? 20.144 -7.947 18.248 1.00 44.53 86 LYS A O 1
ATOM 698 N N . LEU A 1 90 ? 19.719 -6.132 17.048 1.00 47.07 87 LEU A N 1
ATOM 699 C CA . LEU A 1 90 ? 19.122 -5.544 18.251 1.00 43.00 87 LEU A CA 1
ATOM 700 C C . LEU A 1 90 ? 17.966 -6.400 18.762 1.00 45.30 87 LEU A C 1
ATOM 701 O O . LEU A 1 90 ? 17.837 -6.627 19.956 1.00 38.73 87 LEU A O 1
ATOM 706 N N . ASN A 1 91 ? 17.029 -6.742 17.870 1.00 39.94 88 ASN A N 1
ATOM 707 C CA . ASN A 1 91 ? 15.848 -7.471 18.361 1.00 46.74 88 ASN A CA 1
ATOM 708 C C . ASN A 1 91 ? 16.297 -8.781 19.045 1.00 34.33 88 ASN A C 1
ATOM 709 O O . ASN A 1 91 ? 15.693 -9.259 19.983 1.00 41.40 88 ASN A O 1
ATOM 714 N N . SER A 1 92 ? 17.350 -9.362 18.541 1.00 32.96 89 SER A N 1
ATOM 715 C CA . SER A 1 92 ? 17.867 -10.596 19.119 1.00 31.40 89 SER A CA 1
ATOM 716 C C . SER A 1 92 ? 18.380 -10.334 20.528 1.00 43.37 89 SER A C 1
ATOM 717 O O . SER A 1 92 ? 18.206 -11.179 21.450 1.00 44.34 89 SER A O 1
ATOM 720 N N . HIS A 1 93 ? 18.916 -9.127 20.755 1.00 37.10 90 HIS A N 1
ATOM 721 C CA . HIS A 1 93 ? 19.372 -8.739 22.128 1.00 38.70 90 HIS A CA 1
ATOM 722 C C . HIS A 1 93 ? 18.174 -8.541 22.994 1.00 42.15 90 HIS A C 1
ATOM 723 O O . HIS A 1 93 ? 18.135 -8.992 24.154 1.00 45.34 90 HIS A O 1
ATOM 730 N N . VAL A 1 94 ? 17.163 -7.895 22.434 1.00 34.74 91 VAL A N 1
ATOM 731 C CA . VAL A 1 94 ? 15.943 -7.650 23.199 1.00 41.20 91 VAL A CA 1
ATOM 732 C C . VAL A 1 94 ? 15.319 -9.010 23.646 1.00 43.60 91 VAL A C 1
ATOM 733 O O . VAL A 1 94 ? 14.919 -9.190 24.807 1.00 42.67 91 VAL A O 1
ATOM 737 N N . CYS A 1 95 ? 15.175 -9.926 22.693 1.00 39.16 92 CYS A N 1
ATOM 738 C CA . CYS A 1 95 ? 14.647 -11.245 23.019 1.00 42.39 92 CYS A CA 1
ATOM 739 C C . CYS A 1 95 ? 15.601 -11.989 24.072 1.00 42.14 92 CYS A C 1
ATOM 740 O O . CYS A 1 95 ? 15.123 -12.612 25.007 1.00 43.70 92 CYS A O 1
ATOM 743 N N . ASP A 1 96 ? 16.915 -11.928 23.901 1.00 37.52 93 ASP A N 1
ATOM 744 C CA . ASP A 1 96 ? 17.791 -12.582 24.876 1.00 45.67 93 ASP A CA 1
ATOM 745 C C . ASP A 1 96 ? 17.322 -12.095 26.212 1.00 45.25 93 ASP A C 1
ATOM 746 O O . ASP A 1 96 ? 17.154 -12.859 27.152 1.00 48.82 93 ASP A O 1
ATOM 751 N N . ALA A 1 97 ? 17.100 -10.791 26.306 1.00 44.42 94 ALA A N 1
ATOM 752 C CA . ALA A 1 97 ? 16.949 -10.174 27.619 1.00 42.20 94 ALA A CA 1
ATOM 753 C C . ALA A 1 97 ? 15.598 -10.613 28.131 1.00 49.14 94 ALA A C 1
ATOM 754 O O . ALA A 1 97 ? 15.421 -10.850 29.329 1.00 46.52 94 ALA A O 1
ATOM 756 N N . LEU A 1 98 ? 14.635 -10.773 27.232 1.00 36.61 95 LEU A N 1
ATOM 757 C CA . LEU A 1 98 ? 13.285 -11.170 27.705 1.00 45.54 95 LEU A CA 1
ATOM 758 C C . LEU A 1 98 ? 13.291 -12.632 28.152 1.00 42.31 95 LEU A C 1
ATOM 759 O O . LEU A 1 98 ? 12.545 -13.042 29.047 1.00 46.73 95 LEU A O 1
ATOM 764 N N . LEU A 1 99 ? 14.097 -13.409 27.446 1.00 47.23 96 LEU A N 1
ATOM 765 C CA . LEU A 1 99 ? 14.086 -14.852 27.575 1.00 44.64 96 LEU A CA 1
ATOM 766 C C . LEU A 1 99 ? 14.815 -15.152 28.919 1.00 54.11 96 LEU A C 1
ATOM 767 O O . LEU A 1 99 ? 14.431 -16.090 29.666 1.00 42.71 96 LEU A O 1
ATOM 772 N N . ALA A 1 100 ? 15.822 -14.320 29.223 1.00 44.05 97 ALA A N 1
ATOM 773 C CA . ALA A 1 100 ? 16.628 -14.512 30.440 1.00 49.90 97 ALA A CA 1
ATOM 774 C C . ALA A 1 100 ? 15.699 -14.316 31.585 1.00 49.42 97 ALA A C 1
ATOM 775 O O . ALA A 1 100 ? 15.973 -14.787 32.662 1.00 54.78 97 ALA A O 1
ATOM 777 N N . GLU A 1 101 ? 14.576 -13.637 31.365 1.00 49.11 98 GLU A N 1
ATOM 778 C CA . GLU A 1 101 ? 13.563 -13.514 32.415 1.00 39.23 98 GLU A CA 1
ATOM 779 C C . GLU A 1 101 ? 12.457 -14.552 32.328 1.00 40.68 98 GLU A C 1
ATOM 780 O O . GLU A 1 101 ? 11.436 -14.388 33.002 1.00 49.43 98 GLU A O 1
ATOM 786 N N . GLY A 1 102 ? 12.571 -15.538 31.446 1.00 42.87 99 GLY A N 1
ATOM 787 C CA . GLY A 1 102 ? 11.553 -16.600 31.363 1.00 43.41 99 GLY A CA 1
ATOM 788 C C . GLY A 1 102 ? 10.292 -16.195 30.553 1.00 52.64 99 GLY A C 1
ATOM 789 O O . GLY A 1 102 ? 9.191 -16.739 30.705 1.00 47.51 99 GLY A O 1
ATOM 790 N N . ILE A 1 103 ? 10.448 -15.213 29.682 1.00 42.03 100 ILE A N 1
ATOM 791 C CA . ILE A 1 103 ? 9.283 -14.612 29.001 1.00 53.60 100 ILE A CA 1
ATOM 792 C C . ILE A 1 103 ? 9.283 -15.223 27.632 1.00 37.72 100 ILE A C 1
ATOM 793 O O . ILE A 1 103 ? 10.287 -15.108 26.950 1.00 39.09 100 ILE A O 1
ATOM 798 N N . PRO A 1 104 ? 8.174 -15.864 27.209 1.00 44.89 101 PRO A N 1
ATOM 799 C CA . PRO A 1 104 ? 8.191 -16.499 25.866 1.00 43.00 101 PRO A CA 1
ATOM 800 C C . PRO A 1 104 ? 8.000 -15.455 24.747 1.00 46.03 101 PRO A C 1
ATOM 801 O O . PRO A 1 104 ? 6.922 -15.352 24.154 1.00 39.64 101 PRO A O 1
ATOM 805 N N . ALA A 1 105 ? 9.068 -14.726 24.439 1.00 42.05 102 ALA A N 1
ATOM 806 C CA . ALA A 1 105 ? 9.017 -13.665 23.455 1.00 41.49 102 ALA A CA 1
ATOM 807 C C . ALA A 1 105 ? 9.454 -14.151 22.084 1.00 42.18 102 ALA A C 1
ATOM 808 O O . ALA A 1 105 ? 10.523 -14.743 21.920 1.00 39.10 102 ALA A O 1
ATOM 810 N N . VAL A 1 106 ? 8.625 -13.836 21.076 1.00 38.53 103 VAL A N 1
ATOM 811 C CA . VAL A 1 106 ? 8.863 -14.315 19.739 1.00 33.82 103 VAL A CA 1
ATOM 812 C C . VAL A 1 106 ? 8.858 -13.094 18.792 1.00 41.48 103 VAL A C 1
ATOM 813 O O . VAL A 1 106 ? 7.897 -12.380 18.711 1.00 37.08 103 VAL A O 1
ATOM 817 N N . SER A 1 107 ? 9.967 -12.847 18.137 1.00 42.37 104 SER A N 1
ATOM 818 C CA . SER A 1 107 ? 10.048 -11.783 17.215 1.00 36.26 104 SER A CA 1
ATOM 819 C C . SER A 1 107 ? 9.202 -12.071 15.968 1.00 51.21 104 SER A C 1
ATOM 820 O O . SER A 1 107 ? 9.045 -13.245 15.527 1.00 44.89 104 SER A O 1
ATOM 831 N N . GLN A 1 109 ? 9.685 -10.219 12.446 1.00 37.86 106 GLN A N 1
ATOM 832 C CA . GLN A 1 109 ? 10.406 -9.286 11.659 1.00 37.39 106 GLN A CA 1
ATOM 833 C C . GLN A 1 109 ? 9.415 -8.606 10.678 1.00 36.61 106 GLN A C 1
ATOM 834 O O . GLN A 1 109 ? 8.853 -9.283 9.791 1.00 41.56 106 GLN A O 1
ATOM 840 N N . PRO A 1 110 ? 9.214 -7.289 10.827 1.00 37.45 107 PRO A N 1
ATOM 841 C CA . PRO A 1 110 ? 8.340 -6.528 9.907 1.00 37.18 107 PRO A CA 1
ATOM 842 C C . PRO A 1 110 ? 8.649 -6.665 8.425 1.00 36.78 107 PRO A C 1
ATOM 843 O O . PRO A 1 110 ? 7.778 -6.828 7.606 1.00 40.25 107 PRO A O 1
ATOM 847 N N . SER A 1 111 ? 9.900 -6.591 8.063 1.00 36.53 108 SER A N 1
ATOM 848 C CA . SER A 1 111 ? 10.240 -6.718 6.708 1.00 42.51 108 SER A CA 1
ATOM 849 C C . SER A 1 111 ? 9.935 -8.156 6.166 1.00 51.05 108 SER A C 1
ATOM 850 O O . SER A 1 111 ? 10.150 -8.413 4.979 1.00 44.79 108 SER A O 1
ATOM 853 N N . ALA A 1 112 ? 9.433 -9.082 7.002 1.00 38.87 109 ALA A N 1
ATOM 854 C CA . ALA A 1 112 ? 9.057 -10.366 6.464 1.00 40.15 109 ALA A CA 1
ATOM 855 C C . ALA A 1 112 ? 7.566 -10.463 6.249 1.00 40.51 109 ALA A C 1
ATOM 856 O O . ALA A 1 112 ? 7.213 -11.397 5.649 1.00 39.53 109 ALA A O 1
ATOM 858 N N . PHE A 1 113 ? 6.704 -9.542 6.748 1.00 34.21 110 PHE A N 1
ATOM 859 C CA . PHE A 1 113 ? 5.260 -9.622 6.469 1.00 40.51 110 PHE A CA 1
ATOM 860 C C . PHE A 1 113 ? 4.579 -8.225 6.304 1.00 45.47 110 PHE A C 1
ATOM 861 O O . PHE A 1 113 ? 3.393 -8.164 6.160 1.00 43.66 110 PHE A O 1
ATOM 869 N N . ILE A 1 114 ? 5.305 -7.113 6.281 1.00 35.00 111 ILE A N 1
ATOM 870 C CA . ILE A 1 114 ? 4.628 -5.844 6.265 1.00 39.23 111 ILE A CA 1
ATOM 871 C C . ILE A 1 114 ? 5.153 -5.088 5.070 1.00 41.76 111 ILE A C 1
ATOM 872 O O . ILE A 1 114 ? 6.308 -5.257 4.665 1.00 38.25 111 ILE A O 1
ATOM 877 N N . ARG A 1 115 ? 4.264 -4.321 4.460 1.00 35.98 112 ARG A N 1
ATOM 878 C CA . ARG A 1 115 ? 4.643 -3.474 3.332 1.00 37.44 112 ARG A CA 1
ATOM 879 C C . ARG A 1 115 ? 4.289 -2.053 3.652 1.00 43.08 112 ARG A C 1
ATOM 880 O O . ARG A 1 115 ? 3.449 -1.819 4.516 1.00 38.74 112 ARG A O 1
ATOM 888 N N . ALA A 1 116 ? 4.942 -1.114 2.962 1.00 40.10 113 ALA A N 1
ATOM 889 C CA . ALA A 1 116 ? 4.565 0.282 3.079 1.00 39.79 113 ALA A CA 1
ATOM 890 C C . ALA A 1 116 ? 4.178 0.871 1.707 1.00 42.67 113 ALA A C 1
ATOM 891 O O . ALA A 1 116 ? 4.585 0.397 0.666 1.00 41.84 113 ALA A O 1
ATOM 893 N N . HIS A 1 117 ? 3.485 1.985 1.771 1.00 40.07 114 HIS A N 1
ATOM 894 C CA . HIS A 1 117 ? 3.198 2.796 0.570 1.00 51.72 114 HIS A CA 1
ATOM 895 C C . HIS A 1 117 ? 3.344 4.238 0.960 1.00 39.63 114 HIS A C 1
ATOM 896 O O . HIS A 1 117 ? 2.738 4.730 1.904 1.00 40.77 114 HIS A O 1
ATOM 903 N N . ALA A 1 118 ? 4.274 4.849 0.268 1.00 44.04 115 ALA A N 1
ATOM 904 C CA . ALA A 1 118 ? 4.679 6.192 0.534 1.00 47.63 115 ALA A CA 1
ATOM 905 C C . ALA A 1 118 ? 5.018 6.377 2.053 1.00 48.86 115 ALA A C 1
ATOM 906 O O . ALA A 1 118 ? 4.596 7.348 2.658 1.00 41.08 115 ALA A O 1
ATOM 908 N N . GLY A 1 119 ? 5.712 5.429 2.681 1.00 47.17 116 GLY A N 1
ATOM 909 C CA . GLY A 1 119 ? 6.165 5.623 4.058 1.00 43.24 116 GLY A CA 1
ATOM 910 C C . GLY A 1 119 ? 5.089 5.275 5.063 1.00 44.66 116 GLY A C 1
ATOM 911 O O . GLY A 1 119 ? 5.323 5.318 6.246 1.00 51.31 116 GLY A O 1
ATOM 912 N N . ARG A 1 120 ? 3.884 4.961 4.598 1.00 44.29 117 ARG A N 1
ATOM 913 C CA . ARG A 1 120 ? 2.859 4.522 5.523 1.00 43.99 117 ARG A CA 1
ATOM 914 C C . ARG A 1 120 ? 2.730 2.979 5.442 1.00 46.95 117 ARG A C 1
ATOM 915 O O . ARG A 1 120 ? 2.962 2.385 4.376 1.00 44.61 117 ARG A O 1
ATOM 923 N N . ILE A 1 121 ? 2.268 2.370 6.529 1.00 45.61 118 ILE A N 1
ATOM 924 C CA . ILE A 1 121 ? 2.008 0.956 6.533 1.00 45.88 118 ILE A CA 1
ATOM 925 C C . ILE A 1 121 ? 0.845 0.707 5.644 1.00 52.57 118 ILE A C 1
ATOM 926 O O . ILE A 1 121 ? -0.247 1.222 5.880 1.00 53.55 118 ILE A O 1
ATOM 931 N N . SER A 1 122 ? 1.078 -0.110 4.625 1.00 41.62 119 SER A N 1
ATOM 932 C CA . SER A 1 122 ? -0.003 -0.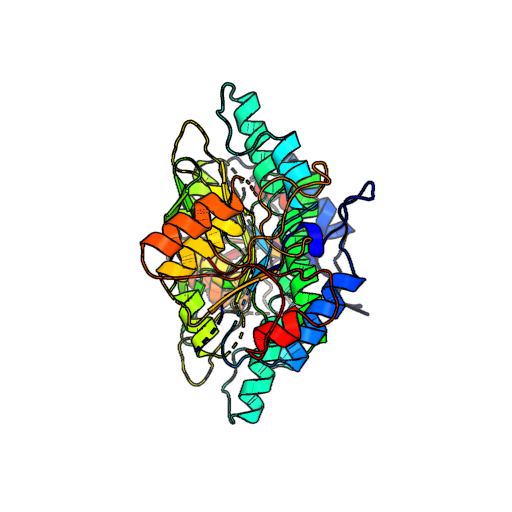489 3.721 1.00 43.04 119 SER A CA 1
ATOM 933 C C . SER A 1 122 ? -0.639 -1.787 4.190 1.00 54.31 119 SER A C 1
ATOM 934 O O . SER A 1 122 ? -1.580 -1.720 4.993 1.00 63.49 119 SER A O 1
ATOM 937 N N . HIS A 1 123 ? -0.134 -2.940 3.782 1.00 44.70 120 HIS A N 1
ATOM 938 C CA . HIS A 1 123 ? -0.698 -4.260 4.288 1.00 43.15 120 HIS A CA 1
ATOM 939 C C . HIS A 1 123 ? 0.135 -4.912 5.339 1.00 39.87 120 HIS A C 1
ATOM 940 O O . HIS A 1 123 ? 1.367 -4.780 5.312 1.00 36.28 120 HIS A O 1
ATOM 947 N N . ALA A 1 124 ? -0.542 -5.665 6.217 1.00 39.16 121 ALA A N 1
ATOM 948 C CA . ALA A 1 124 ? 0.118 -6.568 7.177 1.00 48.02 121 ALA A CA 1
ATOM 949 C C . ALA A 1 124 ? -0.889 -7.626 7.554 1.00 46.53 121 ALA A C 1
ATOM 950 O O . ALA A 1 124 ? -1.969 -7.300 8.012 1.00 37.81 121 ALA A O 1
ATOM 952 N N . ASP A 1 125 ? -0.596 -8.903 7.289 1.00 39.15 122 ASP A N 1
ATOM 953 C CA . ASP A 1 125 ? -1.440 -9.981 7.887 1.00 44.38 122 ASP A CA 1
ATOM 954 C C . ASP A 1 125 ? -1.257 -9.961 9.409 1.00 40.41 122 ASP A C 1
ATOM 955 O O . ASP A 1 125 ? -0.159 -9.902 9.858 1.00 59.91 122 ASP A O 1
ATOM 960 N N . ILE A 1 126 ? -2.353 -10.016 10.151 1.00 45.97 123 ILE A N 1
ATOM 961 C CA . ILE A 1 126 ? -2.272 -10.043 11.598 1.00 49.56 123 ILE A CA 1
ATOM 962 C C . ILE A 1 126 ? -2.832 -11.352 12.128 1.00 47.74 123 ILE A C 1
ATOM 963 O O . ILE A 1 126 ? -3.328 -11.404 13.253 1.00 45.05 123 ILE A O 1
ATOM 968 N N . SER A 1 127 ? -2.762 -12.413 11.326 1.00 40.73 124 SER A N 1
ATOM 969 C CA . SER A 1 127 ? -3.319 -13.672 11.788 1.00 41.90 124 SER A CA 1
ATOM 970 C C . SER A 1 127 ? -2.257 -14.478 12.574 1.00 49.05 124 SER A C 1
ATOM 971 O O . SER A 1 127 ? -2.582 -15.128 13.553 1.00 41.21 124 SER A O 1
ATOM 974 N N . LEU A 1 128 ? -0.992 -14.421 12.181 1.00 45.50 125 LEU A N 1
ATOM 975 C CA . LEU A 1 128 ? 0.042 -15.054 13.005 1.00 38.55 125 LEU A CA 1
ATOM 976 C C . LEU A 1 128 ? 0.215 -14.375 14.394 1.00 43.98 125 LEU A C 1
ATOM 977 O O . LEU A 1 128 ? 0.279 -15.044 15.414 1.00 40.25 125 LEU A O 1
ATOM 982 N N . ILE A 1 129 ? 0.314 -13.046 14.421 1.00 35.41 126 ILE A N 1
ATOM 983 C CA . ILE A 1 129 ? 0.245 -12.306 15.664 1.00 45.44 126 ILE A CA 1
ATOM 984 C C . ILE A 1 129 ? -0.870 -12.775 16.583 1.00 48.18 126 ILE A C 1
ATOM 985 O O . ILE A 1 129 ? -0.615 -13.113 17.735 1.00 45.39 126 ILE A O 1
ATOM 990 N N . ARG A 1 130 ? -2.112 -12.783 16.120 1.00 44.51 127 ARG A N 1
ATOM 991 C CA . ARG A 1 130 ? -3.210 -13.349 16.940 1.00 41.63 127 ARG A CA 1
ATOM 992 C C . ARG A 1 130 ? -2.914 -14.756 17.495 1.00 46.49 127 ARG A C 1
ATOM 993 O O . ARG A 1 130 ? -3.199 -15.040 18.649 1.00 43.21 127 ARG A O 1
ATOM 1001 N N . SER A 1 131 ? -2.390 -15.633 16.639 1.00 38.31 128 SER A N 1
ATOM 1002 C CA . SER A 1 131 ? -2.129 -16.994 17.011 1.00 42.88 128 SER A CA 1
ATOM 1003 C C . SER A 1 131 ? -1.089 -17.041 18.150 1.00 43.82 128 SER A C 1
ATOM 1004 O O . SER A 1 131 ? -1.249 -17.782 19.125 1.00 46.32 128 SER A O 1
ATOM 1007 N N . TYR A 1 132 ? -0.026 -16.272 17.994 1.00 41.90 129 TYR A N 1
ATOM 1008 C CA . TYR A 1 132 ? 1.032 -16.169 18.989 1.00 44.89 129 TYR A CA 1
ATOM 1009 C C . TYR A 1 132 ? 0.428 -15.689 20.277 1.00 48.00 129 TYR A C 1
ATOM 1010 O O . TYR A 1 132 ? 0.691 -16.270 21.310 1.00 43.76 129 TYR A O 1
ATOM 1019 N N . LEU A 1 133 ? -0.405 -14.644 20.222 1.00 40.60 130 LEU A N 1
ATOM 1020 C CA . LEU A 1 133 ? -1.060 -14.176 21.450 1.00 43.38 130 LEU A CA 1
ATOM 1021 C C . LEU A 1 133 ? -1.976 -15.264 22.037 1.00 50.13 130 LEU A C 1
ATOM 1022 O O . LEU A 1 133 ? -2.003 -15.456 23.236 1.00 47.09 130 LEU A O 1
ATOM 1027 N N . GLU A 1 134 ? -2.683 -16.011 21.179 1.00 49.63 131 GLU A N 1
ATOM 1028 C CA . GLU A 1 134 ? -3.581 -17.044 21.638 1.00 45.09 131 GLU A CA 1
ATOM 1029 C C . GLU A 1 134 ? -2.815 -18.139 22.344 1.00 48.58 131 GLU A C 1
ATOM 1030 O O . GLU A 1 134 ? -3.337 -18.753 23.247 1.00 54.72 131 GLU A O 1
ATOM 1036 N N . GLU A 1 135 ? -1.603 -18.435 21.906 1.00 48.74 132 GLU A N 1
ATOM 1037 C CA . GLU A 1 135 ? -0.805 -19.462 22.567 1.00 41.49 132 GLU A CA 1
ATOM 1038 C C . GLU A 1 135 ? -0.018 -18.940 23.737 1.00 49.84 132 GLU A C 1
ATOM 1039 O O . GLU A 1 135 ? 0.892 -19.627 24.235 1.00 55.11 132 GLU A O 1
ATOM 1045 N N . GLY A 1 136 ? -0.362 -17.749 24.197 1.00 50.37 133 GLY A N 1
ATOM 1046 C CA . GLY A 1 136 ? 0.327 -17.142 25.316 1.00 51.11 133 GLY A CA 1
ATOM 1047 C C . GLY A 1 136 ? 1.752 -16.678 25.051 1.00 53.88 133 GLY A C 1
ATOM 1048 O O . GLY A 1 136 ? 2.525 -16.560 25.992 1.00 51.65 133 GLY A O 1
ATOM 1057 N N . VAL A 1 138 ? 4.620 -13.781 23.481 1.00 40.39 135 VAL A N 1
ATOM 1058 C CA . VAL A 1 138 ? 4.717 -12.311 23.421 1.00 39.61 135 VAL A CA 1
ATOM 1059 C C . VAL A 1 138 ? 5.402 -11.916 22.141 1.00 38.28 135 VAL A C 1
ATOM 1060 O O . VAL A 1 138 ? 6.623 -11.999 22.064 1.00 40.22 135 VAL A O 1
ATOM 1064 N N . PRO A 1 139 ? 4.606 -11.574 21.099 1.00 41.96 136 PRO A N 1
ATOM 1065 C CA . PRO A 1 139 ? 5.117 -11.116 19.817 1.00 42.04 136 PRO A CA 1
ATOM 1066 C C . PRO A 1 139 ? 5.932 -9.869 20.044 1.00 38.81 136 PRO A C 1
ATOM 1067 O O . PRO A 1 139 ? 5.531 -8.990 20.774 1.00 43.15 136 PRO A O 1
ATOM 1071 N N . VAL A 1 140 ? 7.080 -9.794 19.432 1.00 38.40 137 VAL A N 1
ATOM 1072 C CA . VAL A 1 140 ? 7.868 -8.626 19.589 1.00 35.20 137 VAL A CA 1
ATOM 1073 C C . VAL A 1 140 ? 8.119 -8.132 18.141 1.00 40.35 137 VAL A C 1
ATOM 1074 O O . VAL A 1 140 ? 8.788 -8.813 17.319 1.00 39.58 137 VAL A O 1
ATOM 1078 N N . VAL A 1 141 ? 7.515 -7.003 17.808 1.00 34.47 138 VAL A N 1
ATOM 1079 C CA . VAL A 1 141 ? 7.905 -6.291 16.586 1.00 36.18 138 VAL A CA 1
ATOM 1080 C C . VAL A 1 141 ? 8.769 -5.068 16.826 1.00 45.21 138 VAL A C 1
ATOM 1081 O O . VAL A 1 141 ? 8.989 -4.643 17.993 1.00 42.97 138 VAL A O 1
ATOM 1085 N N . TYR A 1 142 ? 9.298 -4.508 15.741 1.00 38.10 139 TYR A N 1
ATOM 1086 C CA . TYR A 1 142 ? 10.261 -3.402 15.926 1.00 45.37 139 TYR A CA 1
ATOM 1087 C C . TYR A 1 142 ? 10.395 -2.517 14.689 1.00 43.39 139 TYR A C 1
ATOM 1088 O O . TYR A 1 142 ? 9.978 -2.919 13.573 1.00 36.51 139 TYR A O 1
ATOM 1097 N N . GLY A 1 143 ? 10.908 -1.305 14.892 1.00 43.49 140 GLY A N 1
ATOM 1098 C CA . GLY A 1 143 ? 11.172 -0.389 13.789 1.00 32.77 140 GLY A CA 1
ATOM 1099 C C . GLY A 1 143 ? 12.082 -1.066 12.743 1.00 42.10 140 GLY A C 1
ATOM 1100 O O . GLY A 1 143 ? 13.073 -1.651 13.120 1.00 39.90 140 GLY A O 1
ATOM 1101 N N . ASP A 1 144 ? 11.785 -0.969 11.434 1.00 35.04 141 ASP A N 1
ATOM 1102 C CA . ASP A 1 144 ? 12.496 -1.744 10.424 1.00 42.48 141 ASP A CA 1
ATOM 1103 C C . ASP A 1 144 ? 12.316 -1.069 9.064 1.00 40.36 141 ASP A C 1
ATOM 1104 O O . ASP A 1 144 ? 11.393 -0.268 8.905 1.00 38.98 141 ASP A O 1
ATOM 1109 N N . VAL A 1 145 ? 13.106 -1.492 8.071 1.00 39.32 142 VAL A N 1
ATOM 1110 C CA . VAL A 1 145 ? 12.953 -1.029 6.680 1.00 45.11 142 VAL A CA 1
ATOM 1111 C C . VAL A 1 145 ? 11.996 -2.050 6.067 1.00 41.49 142 VAL A C 1
ATOM 1112 O O . VAL A 1 145 ? 12.096 -3.209 6.373 1.00 38.94 142 VAL A O 1
ATOM 1116 N N . VAL A 1 146 ? 11.072 -1.570 5.251 1.00 37.95 143 VAL A N 1
ATOM 1117 C CA . VAL A 1 146 ? 10.023 -2.351 4.583 1.00 41.57 143 VAL A CA 1
ATOM 1118 C C . VAL A 1 146 ? 9.991 -1.912 3.116 1.00 42.80 143 VAL A C 1
ATOM 1119 O O . VAL A 1 146 ? 10.317 -0.765 2.834 1.00 42.09 143 VAL A O 1
ATOM 1123 N N . LEU A 1 147 ? 9.753 -2.835 2.176 1.00 40.70 144 LEU A N 1
ATOM 1124 C CA . LEU A 1 147 ? 9.401 -2.475 0.798 1.00 37.03 144 LEU A CA 1
ATOM 1125 C C . LEU A 1 147 ? 8.239 -1.560 0.712 1.00 41.29 144 LEU A C 1
ATOM 1126 O O . LEU A 1 147 ? 7.189 -1.758 1.363 1.00 37.76 144 LEU A O 1
ATOM 1131 N N . ASP A 1 148 ? 8.412 -0.553 -0.141 1.00 37.50 145 ASP A N 1
ATOM 1132 C CA . ASP A 1 148 ? 7.426 0.523 -0.272 1.00 45.17 145 ASP A CA 1
ATOM 1133 C C . ASP A 1 148 ? 6.957 0.497 -1.719 1.00 47.34 145 ASP A C 1
ATOM 1134 O O . ASP A 1 148 ? 7.799 0.557 -2.599 1.00 44.63 145 ASP A O 1
ATOM 1139 N N . SER A 1 149 ? 5.645 0.371 -1.946 1.00 45.03 146 SER A N 1
ATOM 1140 C CA . SER A 1 149 ? 5.055 0.297 -3.304 1.00 52.28 146 SER A CA 1
ATOM 1141 C C . SER A 1 149 ? 4.967 1.655 -4.083 1.00 52.20 146 SER A C 1
ATOM 1142 O O . SER A 1 149 ? 4.543 1.687 -5.254 1.00 52.04 146 SER A O 1
ATOM 1145 N N . ASP A 1 150 ? 5.322 2.758 -3.427 1.00 47.63 147 ASP A N 1
ATOM 1146 C CA . ASP A 1 150 ? 5.572 4.018 -4.139 1.00 49.99 147 ASP A CA 1
ATOM 1147 C C . ASP A 1 150 ? 6.897 3.869 -4.823 1.00 52.18 147 ASP A C 1
ATOM 1148 O O . ASP A 1 150 ? 7.946 3.873 -4.186 1.00 51.77 147 ASP A O 1
ATOM 1153 N N . ARG A 1 151 ? 6.826 3.661 -6.125 1.00 49.38 148 ARG A N 1
ATOM 1154 C CA . ARG A 1 151 ? 7.979 3.427 -6.995 1.00 55.25 148 ARG A CA 1
ATOM 1155 C C . ARG A 1 151 ? 9.059 4.562 -6.964 1.00 57.16 148 ARG A C 1
ATOM 1156 O O . ARG A 1 151 ? 10.201 4.372 -7.394 1.00 57.50 148 ARG A O 1
ATOM 1164 N N . ARG A 1 152 ? 8.685 5.735 -6.470 1.00 48.32 149 ARG A N 1
ATOM 1165 C CA . ARG A 1 152 ? 9.649 6.817 -6.307 1.00 59.68 149 ARG A CA 1
ATOM 1166 C C . ARG A 1 152 ? 10.580 6.517 -5.120 1.00 70.69 149 ARG A C 1
ATOM 1167 O O . ARG A 1 152 ? 11.694 7.046 -5.072 1.00 61.57 149 ARG A O 1
ATOM 1175 N N . LEU A 1 153 ? 10.119 5.683 -4.165 1.00 55.81 150 LEU A N 1
ATOM 1176 C CA . LEU A 1 153 ? 10.878 5.421 -2.906 1.00 56.13 150 LEU A CA 1
ATOM 1177 C C . LEU A 1 153 ? 11.465 4.027 -2.774 1.00 59.99 150 LEU A C 1
ATOM 1178 O O . LEU A 1 153 ? 12.638 3.905 -2.388 1.00 58.38 150 LEU A O 1
ATOM 1183 N N . LYS A 1 154 ? 10.653 2.998 -3.101 1.00 49.29 151 LYS A N 1
ATOM 1184 C CA . LYS A 1 154 ? 11.049 1.577 -3.058 1.00 53.56 151 LYS A CA 1
ATOM 1185 C C . LYS A 1 154 ? 11.174 0.962 -1.654 1.00 47.49 151 LYS A C 1
ATOM 1186 O O . LYS A 1 154 ? 10.802 -0.176 -1.474 1.00 51.48 151 LYS A O 1
ATOM 1192 N N . PHE A 1 155 ? 11.767 1.693 -0.710 1.00 48.64 152 PHE A N 1
ATOM 1193 C CA . PHE A 1 155 ? 11.959 1.249 0.670 1.00 47.62 152 PHE A CA 1
ATOM 1194 C C . PHE A 1 155 ? 11.679 2.415 1.593 1.00 46.80 152 PHE A C 1
ATOM 1195 O O . PHE A 1 155 ? 11.945 3.548 1.265 1.00 51.63 152 PHE A O 1
ATOM 1203 N N . SER A 1 156 ? 11.021 2.138 2.700 1.00 42.45 153 SER A N 1
ATOM 1204 C CA . SER A 1 156 ? 10.819 3.104 3.740 1.00 47.36 153 SER A CA 1
ATOM 1205 C C . SER A 1 156 ? 11.206 2.427 5.048 1.00 46.37 153 SER A C 1
ATOM 1206 O O . SER A 1 156 ? 11.130 1.175 5.163 1.00 37.63 153 SER A O 1
ATOM 1209 N N . VAL A 1 157 ? 11.660 3.249 5.989 1.00 36.25 154 VAL A N 1
ATOM 1210 C CA . VAL A 1 157 ? 11.681 2.960 7.388 1.00 43.87 154 VAL A CA 1
ATOM 1211 C C . VAL A 1 157 ? 10.271 3.050 7.954 1.00 46.29 154 VAL A C 1
ATOM 1212 O O . VAL A 1 157 ? 9.632 4.051 7.790 1.00 44.49 154 VAL A O 1
ATOM 1216 N N . ILE A 1 158 ? 9.774 2.004 8.620 1.00 38.55 155 ILE A N 1
ATOM 1217 C CA . ILE A 1 158 ? 8.462 2.061 9.308 1.00 35.18 155 ILE A CA 1
ATOM 1218 C C . ILE A 1 158 ? 8.814 2.055 10.823 1.00 50.44 155 ILE A C 1
ATOM 1219 O O . ILE A 1 158 ? 9.376 1.058 11.376 1.00 42.99 155 ILE A O 1
ATOM 1224 N N . SER A 1 159 ? 8.513 3.146 11.513 1.00 40.79 156 SER A N 1
ATOM 1225 C CA . SER A 1 159 ? 9.041 3.305 12.867 1.00 40.28 156 SER A CA 1
ATOM 1226 C C . SER A 1 159 ? 8.202 2.579 13.883 1.00 40.00 156 SER A C 1
ATOM 1227 O O . SER A 1 159 ? 7.092 2.121 13.604 1.00 44.05 156 SER A O 1
ATOM 1230 N N . GLY A 1 160 ? 8.716 2.475 15.108 1.00 40.01 157 GLY A N 1
ATOM 1231 C CA . GLY A 1 160 ? 7.952 1.809 16.135 1.00 44.54 157 GLY A CA 1
ATOM 1232 C C . GLY A 1 160 ? 6.633 2.488 16.432 1.00 44.17 157 GLY A C 1
ATOM 1233 O O . GLY A 1 160 ? 5.606 1.825 16.680 1.00 42.38 157 GLY A O 1
ATOM 1234 N N . ASP A 1 161 ? 6.638 3.819 16.373 1.00 39.72 158 ASP A N 1
ATOM 1235 C CA . ASP A 1 161 ? 5.380 4.582 16.469 1.00 39.11 158 ASP A CA 1
ATOM 1236 C C . ASP A 1 161 ? 4.331 4.198 15.436 1.00 36.48 158 ASP A C 1
ATOM 1237 O O . ASP A 1 161 ? 3.185 3.876 15.768 1.00 48.40 158 ASP A O 1
ATOM 1242 N N . GLN A 1 162 ? 4.667 4.269 14.168 1.00 35.85 159 GLN A N 1
ATOM 1243 C CA . GLN A 1 162 ? 3.677 3.712 13.171 1.00 44.91 159 GLN A CA 1
ATOM 1244 C C . GLN A 1 162 ? 3.176 2.262 13.499 1.00 44.52 159 GLN A C 1
ATOM 1245 O O . GLN A 1 162 ? 1.961 1.961 13.456 1.00 39.52 159 GLN A O 1
ATOM 1251 N N . LEU A 1 163 ? 4.102 1.379 13.873 1.00 44.57 160 LEU A N 1
ATOM 1252 C CA . LEU A 1 163 ? 3.708 -0.005 14.277 1.00 39.97 160 LEU A CA 1
ATOM 1253 C C . LEU A 1 163 ? 2.682 0.049 15.435 1.00 43.71 160 LEU A C 1
ATOM 1254 O O . LEU A 1 163 ? 1.709 -0.712 15.477 1.00 39.80 160 LEU A O 1
ATOM 1259 N N . ILE A 1 164 ? 2.920 0.891 16.451 1.00 45.50 161 ILE A N 1
ATOM 1260 C CA . ILE A 1 164 ? 2.018 0.839 17.586 1.00 36.46 161 ILE A CA 1
ATOM 1261 C C . ILE A 1 164 ? 0.660 1.371 17.206 1.00 38.61 161 ILE A C 1
ATOM 1262 O O . ILE A 1 164 ? -0.365 0.847 17.619 1.00 48.93 161 ILE A O 1
ATOM 1267 N N . ASN A 1 165 ? 0.645 2.432 16.418 1.00 39.26 162 ASN A N 1
ATOM 1268 C CA . ASN A 1 165 ? -0.597 2.959 15.842 1.00 43.94 162 ASN A CA 1
ATOM 1269 C C . ASN A 1 165 ? -1.280 1.925 14.918 1.00 45.96 162 ASN A C 1
ATOM 1270 O O . ASN A 1 165 ? -2.475 1.654 15.027 1.00 43.89 162 ASN A O 1
ATOM 1275 N N . HIS A 1 166 ? -0.546 1.366 13.979 1.00 43.06 163 HIS A N 1
ATOM 1276 C CA . HIS A 1 166 ? -1.207 0.342 13.097 1.00 44.88 163 HIS A CA 1
ATOM 1277 C C . HIS A 1 166 ? -1.829 -0.853 13.862 1.00 40.80 163 HIS A C 1
ATOM 1278 O O . HIS A 1 166 ? -3.025 -1.184 13.714 1.00 43.56 163 HIS A O 1
ATOM 1285 N N . PHE A 1 167 ? -1.077 -1.468 14.756 1.00 42.69 164 PHE A N 1
ATOM 1286 C CA . PHE A 1 167 ? -1.617 -2.666 15.401 1.00 45.84 164 PHE A CA 1
ATOM 1287 C C . PHE A 1 167 ? -2.645 -2.414 16.494 1.00 45.72 164 PHE A C 1
ATOM 1288 O O . PHE A 1 167 ? -3.524 -3.231 16.723 1.00 45.69 164 PHE A O 1
ATOM 1296 N N . SER A 1 168 ? -2.577 -1.276 17.159 1.00 46.79 165 SER A N 1
ATOM 1297 C CA . SER A 1 168 ? -3.543 -0.985 18.251 1.00 48.67 165 SER A CA 1
ATOM 1298 C C . SER A 1 168 ? -4.944 -0.857 17.710 1.00 42.77 165 SER A C 1
ATOM 1299 O O . SER A 1 168 ? -5.902 -1.299 18.329 1.00 52.23 165 SER A O 1
ATOM 1302 N N . LEU A 1 169 ? -5.048 -0.204 16.560 1.00 41.87 166 LEU A N 1
ATOM 1303 C CA . LEU A 1 169 ? -6.302 -0.068 15.854 1.00 49.99 166 LEU A CA 1
ATOM 1304 C C . LEU A 1 169 ? -6.885 -1.448 15.470 1.00 60.69 166 LEU A C 1
ATOM 1305 O O . LEU A 1 169 ? -8.054 -1.748 15.752 1.00 61.80 166 LEU A O 1
ATOM 1310 N N . ARG A 1 170 ? -6.071 -2.303 14.852 1.00 52.36 167 ARG A N 1
ATOM 1311 C CA . ARG A 1 170 ? -6.568 -3.632 14.415 1.00 53.67 167 ARG A CA 1
ATOM 1312 C C . ARG A 1 170 ? -6.787 -4.652 15.546 1.00 60.03 167 ARG A C 1
ATOM 1313 O O . ARG A 1 170 ? -7.747 -5.414 15.480 1.00 55.52 167 ARG A O 1
ATOM 1321 N N . LEU A 1 171 ? -5.952 -4.652 16.605 1.00 55.21 168 LEU A N 1
ATOM 1322 C CA . LEU A 1 171 ? -6.153 -5.613 17.706 1.00 50.03 168 LEU A CA 1
ATOM 1323 C C . LEU A 1 171 ? -6.999 -5.025 18.856 1.00 54.80 168 LEU A C 1
ATOM 1324 O O . LEU A 1 171 ? -7.487 -5.764 19.735 1.00 61.94 168 LEU A O 1
ATOM 1337 N N . PRO A 1 173 ? -6.200 -3.240 21.697 1.00 52.79 170 PRO A N 1
ATOM 1338 C CA . PRO A 1 173 ? -5.735 -3.626 23.044 1.00 60.66 170 PRO A CA 1
ATOM 1339 C C . PRO A 1 173 ? -6.423 -2.871 24.179 1.00 65.17 170 PRO A C 1
ATOM 1340 O O . PRO A 1 173 ? -6.904 -1.743 24.003 1.00 65.84 170 PRO A O 1
ATOM 1344 N N . GLU A 1 174 ? -6.403 -3.475 25.364 1.00 69.08 171 GLU A N 1
ATOM 1345 C CA . GLU A 1 174 ? -6.865 -2.822 26.596 1.00 70.88 171 GLU A CA 1
ATOM 1346 C C . GLU A 1 174 ? -6.116 -1.477 26.838 1.00 60.81 171 GLU A C 1
ATOM 1347 O O . GLU A 1 174 ? -6.714 -0.394 26.873 1.00 68.44 171 GLU A O 1
ATOM 1353 N N . ARG A 1 175 ? -4.799 -1.536 26.965 1.00 61.04 172 ARG A N 1
ATOM 1354 C CA . ARG A 1 175 ? -3.989 -0.308 27.151 1.00 67.91 172 ARG A CA 1
ATOM 1355 C C . ARG A 1 175 ? -2.857 -0.313 26.154 1.00 58.23 172 ARG A C 1
ATOM 1356 O O . ARG A 1 175 ? -2.359 -1.372 25.765 1.00 53.80 172 ARG A O 1
ATOM 1364 N N . VAL A 1 176 ? -2.389 0.867 25.831 1.00 45.72 173 VAL A N 1
ATOM 1365 C CA . VAL A 1 176 ? -1.174 1.069 25.063 1.00 52.94 173 VAL A CA 1
ATOM 1366 C C . VAL A 1 176 ? -0.215 1.915 25.905 1.00 62.07 173 VAL A C 1
ATOM 1367 O O . VAL A 1 176 ? -0.636 2.938 26.442 1.00 61.64 173 VAL A O 1
ATOM 1371 N N . ILE A 1 177 ? 1.049 1.506 26.029 1.00 52.00 174 ILE A N 1
ATOM 1372 C CA . ILE A 1 177 ? 2.013 2.174 26.919 1.00 56.71 174 ILE A CA 1
ATOM 1373 C C . ILE A 1 177 ? 3.246 2.398 26.125 1.00 55.67 174 ILE A C 1
ATOM 1374 O O . ILE A 1 177 ? 3.781 1.462 25.551 1.00 53.71 174 ILE A O 1
ATOM 1379 N N . LEU A 1 178 ? 3.717 3.625 26.095 1.00 47.74 175 LEU A N 1
ATOM 1380 C CA . LEU A 1 178 ? 4.913 3.968 25.364 1.00 44.10 175 LEU A CA 1
ATOM 1381 C C . LEU A 1 178 ? 5.938 4.351 26.365 1.00 54.74 175 LEU A C 1
ATOM 1382 O O . LEU A 1 178 ? 5.743 5.277 27.159 1.00 50.39 175 LEU A O 1
ATOM 1387 N N . GLY A 1 179 ? 7.043 3.623 26.330 1.00 48.74 176 GLY A N 1
ATOM 1388 C CA . GLY A 1 179 ? 8.091 3.775 27.309 1.00 45.92 176 GLY A CA 1
ATOM 1389 C C . GLY A 1 179 ? 9.139 4.591 26.595 1.00 55.32 176 GLY A C 1
ATOM 1390 O O . GLY A 1 179 ? 9.750 4.121 25.655 1.00 51.52 176 GLY A O 1
ATOM 1391 N N . THR A 1 180 ? 9.338 5.837 27.014 1.00 51.49 177 THR A N 1
ATOM 1392 C CA . THR A 1 180 ? 10.278 6.710 26.318 1.00 55.89 177 THR A CA 1
ATOM 1393 C C . THR A 1 180 ? 11.386 7.149 27.291 1.00 56.63 177 THR A C 1
ATOM 1394 O O . THR A 1 180 ? 11.468 6.600 28.385 1.00 55.56 177 THR A O 1
ATOM 1398 N N . ASP A 1 181 ? 12.280 8.048 26.868 1.00 49.00 178 ASP A N 1
ATOM 1399 C CA . ASP A 1 181 ? 13.403 8.469 27.703 1.00 56.46 178 ASP A CA 1
ATOM 1400 C C . ASP A 1 181 ? 13.152 9.812 28.495 1.00 60.99 178 ASP A C 1
ATOM 1401 O O . ASP A 1 181 ? 14.050 10.328 29.123 1.00 57.98 178 ASP A O 1
ATOM 1406 N N . VAL A 1 182 ? 11.926 10.320 28.478 1.00 53.98 179 VAL A N 1
ATOM 1407 C CA . VAL A 1 182 ? 11.535 11.526 29.187 1.00 51.86 179 VAL A CA 1
ATOM 1408 C C . VAL A 1 182 ? 10.212 11.209 29.892 1.00 57.04 179 VAL A C 1
ATOM 1409 O O . VAL A 1 182 ? 9.604 10.181 29.638 1.00 59.36 179 VAL A O 1
ATOM 1413 N N . ASP A 1 183 ? 9.785 12.075 30.796 1.00 52.43 180 ASP A N 1
ATOM 1414 C CA . ASP A 1 183 ? 8.697 11.795 31.721 1.00 50.35 180 ASP A CA 1
ATOM 1415 C C . ASP A 1 183 ? 7.344 11.874 31.087 1.00 47.31 180 ASP A C 1
ATOM 1416 O O . ASP A 1 183 ? 6.343 11.380 31.656 1.00 57.16 180 ASP A O 1
ATOM 1421 N N . GLY A 1 184 ? 7.268 12.518 29.933 1.00 51.32 181 GLY A N 1
ATOM 1422 C CA . GLY A 1 184 ? 5.954 12.766 29.365 1.00 48.13 181 GLY A CA 1
ATOM 1423 C C . GLY A 1 184 ? 6.075 13.589 28.146 1.00 46.22 181 GLY A C 1
ATOM 1424 O O . GLY A 1 184 ? 7.199 13.835 27.660 1.00 52.42 181 GLY A O 1
ATOM 1425 N N . VAL A 1 185 ? 4.918 14.024 27.628 1.00 46.32 182 VAL A N 1
ATOM 1426 C CA . VAL A 1 185 ? 4.894 15.066 26.629 1.00 52.73 182 VAL A CA 1
ATOM 1427 C C . VAL A 1 185 ? 4.933 16.409 27.367 1.00 56.87 182 VAL A C 1
ATOM 1428 O O . VAL A 1 185 ? 4.148 16.639 28.284 1.00 53.19 182 VAL A O 1
ATOM 1432 N N . TYR A 1 186 ? 5.807 17.287 26.915 1.00 51.91 183 TYR A N 1
ATOM 1433 C CA . TYR A 1 186 ? 5.879 18.657 27.439 1.00 60.14 183 TYR A CA 1
ATOM 1434 C C . TYR A 1 186 ? 5.285 19.638 26.429 1.00 66.72 183 TYR A C 1
ATOM 1435 O O . TYR A 1 186 ? 4.947 19.252 25.294 1.00 56.69 183 TYR A O 1
ATOM 1444 N N . THR A 1 187 ? 5.125 20.893 26.855 1.00 59.42 184 THR A N 1
ATOM 1445 C CA . THR A 1 187 ? 4.660 21.962 25.979 1.00 54.68 184 THR A CA 1
ATOM 1446 C C . THR A 1 187 ? 5.717 22.342 24.964 1.00 60.71 184 THR A C 1
ATOM 1447 O O . THR A 1 187 ? 5.398 22.963 23.963 1.00 60.79 184 THR A O 1
ATOM 1451 N N . ARG A 1 188 ? 6.966 21.958 25.220 1.00 54.17 185 ARG A N 1
ATOM 1452 C CA . ARG A 1 188 ? 8.081 22.219 24.318 1.00 59.66 185 ARG A CA 1
ATOM 1453 C C . ARG A 1 188 ? 9.160 21.211 24.598 1.00 59.12 185 ARG A C 1
ATOM 1454 O O . ARG A 1 188 ? 9.054 20.463 25.581 1.00 66.51 185 ARG A O 1
ATOM 1462 N N . ASN A 1 189 ? 10.196 21.182 23.757 1.00 60.33 186 ASN A N 1
ATOM 1463 C CA . ASN A 1 189 ? 11.270 20.196 23.908 1.00 65.14 186 ASN A CA 1
ATOM 1464 C C . ASN A 1 189 ? 12.045 20.452 25.214 1.00 67.24 186 ASN A C 1
ATOM 1465 O O . ASN A 1 189 ? 12.871 21.370 25.279 1.0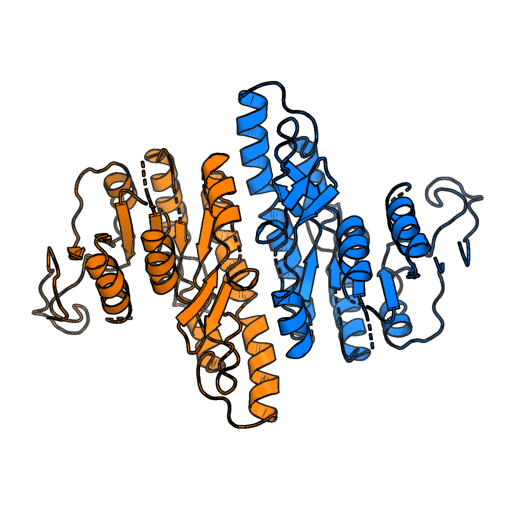0 62.25 186 ASN A O 1
ATOM 1470 N N . PRO A 1 190 ? 11.785 19.609 26.243 1.00 66.25 187 PRO A N 1
ATOM 1471 C CA . PRO A 1 190 ? 12.384 19.752 27.570 1.00 68.95 187 PRO A CA 1
ATOM 1472 C C . PRO A 1 190 ? 13.910 19.838 27.481 1.00 73.67 187 PRO A C 1
ATOM 1473 O O . PRO A 1 190 ? 14.568 20.382 28.384 1.00 66.34 187 PRO A O 1
ATOM 1477 N N . LYS A 1 191 ? 14.465 19.303 26.395 1.00 70.89 188 LYS A N 1
ATOM 1478 C CA . LYS A 1 191 ? 15.919 19.159 26.308 1.00 79.27 188 LYS A CA 1
ATOM 1479 C C . LYS A 1 191 ? 16.618 20.485 25.925 1.00 74.13 188 LYS A C 1
ATOM 1480 O O . LYS A 1 191 ? 17.852 20.605 26.036 1.00 75.57 188 LYS A O 1
ATOM 1486 N N . LYS A 1 192 ? 15.839 21.476 25.504 1.00 70.82 189 LYS A N 1
ATOM 1487 C CA . LYS A 1 192 ? 16.393 22.819 25.269 1.00 77.68 189 LYS A CA 1
ATOM 1488 C C . LYS A 1 192 ? 15.407 23.983 25.484 1.00 73.79 189 LYS A C 1
ATOM 1489 O O . LYS A 1 192 ? 15.634 25.094 25.015 1.00 73.74 189 LYS A O 1
ATOM 1495 N N . HIS A 1 193 ? 14.330 23.723 26.217 1.00 74.90 190 HIS A N 1
ATOM 1496 C CA . HIS A 1 193 ? 13.455 24.773 26.721 1.00 67.74 190 HIS A CA 1
ATOM 1497 C C . HIS A 1 193 ? 13.305 24.581 28.228 1.00 72.38 190 HIS A C 1
ATOM 1498 O O . HIS A 1 193 ? 12.402 23.842 28.682 1.00 58.61 190 HIS A O 1
ATOM 1505 N N . PRO A 1 194 ? 14.172 25.250 29.023 1.00 68.38 191 PRO A N 1
ATOM 1506 C CA . PRO A 1 194 ? 14.030 25.048 30.472 1.00 60.33 191 PRO A CA 1
ATOM 1507 C C . PRO A 1 194 ? 12.612 25.351 30.960 1.00 55.06 191 PRO A C 1
ATOM 1508 O O . PRO A 1 194 ? 12.215 24.793 31.975 1.00 54.19 191 PRO A O 1
ATOM 1512 N N . ASP A 1 195 ? 11.809 26.125 30.227 1.00 49.31 192 ASP A N 1
ATOM 1513 C CA . ASP A 1 195 ? 10.429 26.341 30.715 1.00 55.75 192 ASP A CA 1
ATOM 1514 C C . ASP A 1 195 ? 9.326 25.367 30.216 1.00 61.95 192 ASP A C 1
ATOM 1515 O O . ASP A 1 195 ? 8.114 25.484 30.605 1.00 48.30 192 ASP A O 1
ATOM 1520 N N . ALA A 1 196 ? 9.735 24.376 29.408 1.00 58.75 193 ALA A N 1
ATOM 1521 C CA . ALA A 1 196 ? 8.821 23.302 29.040 1.00 56.81 193 ALA A CA 1
ATOM 1522 C C . ALA A 1 196 ? 8.110 22.781 30.285 1.00 50.87 193 ALA A C 1
ATOM 1523 O O . ALA A 1 196 ? 8.768 22.380 31.271 1.00 56.69 193 ALA A O 1
ATOM 1525 N N . ARG A 1 197 ? 6.778 22.731 30.230 1.00 51.29 194 ARG A N 1
ATOM 1526 C CA . ARG A 1 197 ? 5.970 22.129 31.315 1.00 46.98 194 ARG A CA 1
ATOM 1527 C C . ARG A 1 197 ? 5.375 20.750 30.928 1.00 61.12 194 ARG A C 1
ATOM 1528 O O . ARG A 1 197 ? 4.712 20.632 29.885 1.00 53.83 194 ARG A O 1
ATOM 1536 N N . LEU A 1 198 ? 5.576 19.738 31.778 1.00 57.24 195 LEU A N 1
ATOM 1537 C CA . LEU A 1 198 ? 4.901 18.440 31.607 1.00 66.76 195 LEU A CA 1
ATOM 1538 C C . LEU A 1 198 ? 3.381 18.596 31.386 1.00 71.00 195 LEU A C 1
ATOM 1539 O O . LEU A 1 198 ? 2.712 19.378 32.076 1.00 65.74 195 LEU A O 1
ATOM 1544 N N . LEU A 1 199 ? 2.847 17.861 30.403 1.00 71.27 196 LEU A N 1
ATOM 1545 C CA . LEU A 1 199 ? 1.397 17.799 30.152 1.00 65.71 196 LEU A CA 1
ATOM 1546 C C . LEU A 1 199 ? 0.904 16.498 30.712 1.00 74.34 196 LEU A C 1
ATOM 1547 O O . LEU A 1 199 ? 1.554 15.469 30.545 1.00 77.60 196 LEU A O 1
ATOM 1552 N N . ASP A 1 200 ? -0.219 16.542 31.414 1.00 74.45 197 ASP A N 1
ATOM 1553 C CA . ASP A 1 200 ? -0.704 15.365 32.117 1.00 76.64 197 ASP A CA 1
ATOM 1554 C C . ASP A 1 200 ? -1.770 14.665 31.286 1.00 79.57 197 ASP A C 1
ATOM 1555 O O . ASP A 1 200 ? -2.112 13.518 31.536 1.00 81.08 197 ASP A O 1
ATOM 1560 N N . VAL A 1 201 ? -2.276 15.370 30.281 1.00 79.72 198 VAL A N 1
ATOM 1561 C CA . VAL A 1 201 ? -3.229 14.788 29.357 1.00 82.85 198 VAL A CA 1
ATOM 1562 C C . VAL A 1 201 ? -3.195 15.553 28.035 1.00 85.06 198 VAL A C 1
ATOM 1563 O O . VAL A 1 201 ? -2.733 16.700 27.971 1.00 84.95 198 VAL A O 1
ATOM 1567 N N . ILE A 1 202 ? -3.659 14.915 26.974 1.00 76.67 199 ILE A N 1
ATOM 1568 C CA . ILE A 1 202 ? -3.687 15.568 25.682 1.00 84.26 199 ILE A CA 1
ATOM 1569 C C . ILE A 1 202 ? -4.909 15.161 24.835 1.00 85.31 199 ILE A C 1
ATOM 1570 O O . ILE A 1 202 ? -5.668 16.035 24.358 1.00 89.19 199 ILE A O 1
ATOM 1575 N N . GLY A 1 222 ? 9.863 12.095 17.052 1.00 92.74 219 GLY A N 1
ATOM 1576 C CA . GLY A 1 222 ? 8.923 12.303 18.136 1.00 87.43 219 GLY A CA 1
ATOM 1577 C C . GLY A 1 222 ? 9.520 13.280 19.111 1.00 81.78 219 GLY A C 1
ATOM 1578 O O . GLY A 1 222 ? 10.747 13.325 19.255 1.00 85.81 219 GLY A O 1
ATOM 1587 N N . VAL A 1 224 ? 7.350 15.494 17.744 1.00 87.43 221 VAL A N 1
ATOM 1588 C CA . VAL A 1 224 ? 6.598 16.041 16.647 1.00 89.56 221 VAL A CA 1
ATOM 1589 C C . VAL A 1 224 ? 5.879 14.785 16.145 1.00 90.73 221 VAL A C 1
ATOM 1590 O O . VAL A 1 224 ? 4.657 14.642 16.277 1.00 90.44 221 VAL A O 1
ATOM 1594 N N . GLY A 1 225 ? 6.670 13.845 15.635 1.00 87.48 222 GLY A N 1
ATOM 1595 C CA . GLY A 1 225 ? 6.144 12.609 15.084 1.00 89.11 222 GLY A CA 1
ATOM 1596 C C . GLY A 1 225 ? 5.324 11.831 16.102 1.00 89.75 222 GLY A C 1
ATOM 1597 O O . GLY A 1 225 ? 4.091 11.849 16.054 1.00 92.28 222 GLY A O 1
ATOM 1598 N N . LYS A 1 226 ? 6.002 11.181 17.045 1.00 82.66 223 LYS A N 1
ATOM 1599 C CA . LYS A 1 226 ? 5.346 10.290 18.017 1.00 80.03 223 LYS A CA 1
ATOM 1600 C C . LYS A 1 226 ? 3.911 10.711 18.338 1.00 79.68 223 LYS A C 1
ATOM 1601 O O . LYS A 1 226 ? 3.003 9.886 18.427 1.00 84.78 223 LYS A O 1
ATOM 1607 N N . ILE A 1 227 ? 3.700 12.001 18.526 1.00 90.72 224 ILE A N 1
ATOM 1608 C CA . ILE A 1 227 ? 2.403 12.465 18.981 1.00 88.78 224 ILE A CA 1
ATOM 1609 C C . ILE A 1 227 ? 1.457 12.420 17.817 1.00 81.99 224 ILE A C 1
ATOM 1610 O O . ILE A 1 227 ? 0.361 11.888 17.970 1.00 85.06 224 ILE A O 1
ATOM 1615 N N . ARG A 1 228 ? 1.901 12.941 16.665 1.00 78.23 225 ARG A N 1
ATOM 1616 C CA . ARG A 1 228 ? 1.124 12.929 15.422 1.00 72.83 225 ARG A CA 1
ATOM 1617 C C . ARG A 1 228 ? 0.357 11.606 15.247 1.00 81.77 225 ARG A C 1
ATOM 1618 O O . ARG A 1 228 ? -0.880 11.549 15.182 1.00 79.09 225 ARG A O 1
ATOM 1626 N N . GLU A 1 229 ? 1.139 10.536 15.196 1.00 83.43 226 GLU A N 1
ATOM 1627 C CA . GLU A 1 229 ? 0.655 9.162 15.135 1.00 78.43 226 GLU A CA 1
ATOM 1628 C C . GLU A 1 229 ? -0.416 8.834 16.230 1.00 78.24 226 GLU A C 1
ATOM 1629 O O . GLU A 1 229 ? -1.505 8.345 15.892 1.00 75.51 226 GLU A O 1
ATOM 1635 N N . LEU A 1 230 ? -0.140 9.124 17.515 1.00 79.08 227 LEU A N 1
ATOM 1636 C CA . LEU A 1 230 ? -1.051 8.732 18.616 1.00 76.91 227 LEU A CA 1
ATOM 1637 C C . LEU A 1 230 ? -2.361 9.442 18.540 1.00 66.77 227 LEU A C 1
ATOM 1638 O O . LEU A 1 230 ? -3.339 9.035 19.157 1.00 60.79 227 LEU A O 1
ATOM 1643 N N . LEU A 1 231 ? -2.339 10.542 17.807 1.00 76.70 228 LEU A N 1
ATOM 1644 C CA . LEU A 1 231 ? -3.517 11.382 17.617 1.00 72.17 228 LEU A CA 1
ATOM 1645 C C . LEU A 1 231 ? -4.497 10.698 16.682 1.00 70.75 228 LEU A C 1
ATOM 1646 O O . LEU A 1 231 ? -5.661 10.517 17.036 1.00 62.92 228 LEU A O 1
ATOM 1651 N N . LEU A 1 232 ? -3.979 10.238 15.538 1.00 75.04 229 LEU A N 1
ATOM 1652 C CA . LEU A 1 232 ? -4.725 9.358 14.611 1.00 77.41 229 LEU A CA 1
ATOM 1653 C C . LEU A 1 232 ? -5.526 8.322 15.393 1.00 73.16 229 LEU A C 1
ATOM 1654 O O . LEU A 1 232 ? -6.751 8.256 15.249 1.00 73.00 229 LEU A O 1
ATOM 1659 N N . LEU A 1 233 ? -4.806 7.543 16.232 1.00 80.34 230 LEU A N 1
ATOM 1660 C CA . LEU A 1 233 ? -5.368 6.500 17.134 1.00 73.39 230 LEU A CA 1
ATOM 1661 C C . LEU A 1 233 ? -6.401 7.061 18.129 1.00 77.77 230 LEU A C 1
ATOM 1662 O O . LEU A 1 233 ? -7.521 6.542 18.229 1.00 75.64 230 LEU A O 1
ATOM 1667 N N . ALA A 1 234 ? -6.010 8.104 18.868 1.00 79.40 231 ALA A N 1
ATOM 1668 C CA . ALA A 1 234 ? -6.933 8.876 19.716 1.00 84.42 231 ALA A CA 1
ATOM 1669 C C . ALA A 1 234 ? -8.286 9.062 19.008 1.00 84.45 231 ALA A C 1
ATOM 1670 O O . ALA A 1 234 ? -9.363 8.643 19.505 1.00 79.29 231 ALA A O 1
ATOM 1672 N N . GLU A 1 235 ? -8.184 9.662 17.820 1.00 84.19 232 GLU A N 1
ATOM 1673 C CA . GLU A 1 235 ? -9.324 9.992 16.949 1.00 91.98 232 GLU A CA 1
ATOM 1674 C C . GLU A 1 235 ? -10.237 8.778 16.696 1.00 88.21 232 GLU A C 1
ATOM 1675 O O . GLU A 1 235 ? -11.460 8.882 16.821 1.00 85.91 232 GLU A O 1
ATOM 1681 N N . LYS A 1 236 ? -9.635 7.628 16.385 1.00 89.49 233 LYS A N 1
ATOM 1682 C CA . LYS A 1 236 ? -10.392 6.400 16.075 1.00 85.91 233 LYS A CA 1
ATOM 1683 C C . LYS A 1 236 ? -10.682 5.498 17.306 1.00 86.97 233 LYS A C 1
ATOM 1684 O O . LYS A 1 236 ? -10.935 4.291 17.153 1.00 81.55 233 LYS A O 1
ATOM 1690 N N . GLY A 1 237 ? -10.632 6.080 18.514 1.00 83.30 234 GLY A N 1
ATOM 1691 C CA . GLY A 1 237 ? -11.199 5.448 19.695 1.00 76.33 234 GLY A CA 1
ATOM 1692 C C . GLY A 1 237 ? -10.256 4.796 20.683 1.00 79.69 234 GLY A C 1
ATOM 1693 O O . GLY A 1 237 ? -10.743 4.164 21.626 1.00 82.02 234 GLY A O 1
ATOM 1694 N N . VAL A 1 238 ? -8.934 4.928 20.501 1.00 69.36 235 VAL A N 1
ATOM 1695 C CA . VAL A 1 238 ? -7.993 4.324 21.457 1.00 81.11 235 VAL A CA 1
ATOM 1696 C C . VAL A 1 238 ? -6.997 5.367 22.012 1.00 87.30 235 VAL A C 1
ATOM 1697 O O . VAL A 1 238 ? -6.571 6.301 21.306 1.00 84.03 235 VAL A O 1
ATOM 1701 N N . GLU A 1 239 ? -6.659 5.202 23.294 1.00 86.81 236 GLU A N 1
ATOM 1702 C CA . GLU A 1 239 ? -5.893 6.217 24.029 1.00 87.36 236 GLU A CA 1
ATOM 1703 C C . GLU A 1 239 ? -4.682 5.596 24.717 1.00 80.52 236 GLU A C 1
ATOM 1704 O O . GLU A 1 239 ? -4.817 4.682 25.535 1.00 84.24 236 GLU A O 1
ATOM 1710 N N . SER A 1 240 ? -3.508 6.143 24.407 1.00 80.89 237 SER A N 1
ATOM 1711 C CA . SER A 1 240 ? -2.225 5.633 24.908 1.00 71.75 237 SER A CA 1
ATOM 1712 C C . SER A 1 240 ? -1.622 6.430 26.093 1.00 82.22 237 SER A C 1
ATOM 1713 O O . SER A 1 240 ? -2.102 7.512 26.460 1.00 76.22 237 SER A O 1
ATOM 1716 N N . GLU A 1 241 ? -0.538 5.912 26.657 1.00 67.89 238 GLU A N 1
ATOM 1717 C CA . GLU A 1 241 ? 0.100 6.550 27.779 1.00 68.51 238 GLU A CA 1
ATOM 1718 C C . GLU A 1 241 ? 1.600 6.610 27.643 1.00 69.96 238 GLU A C 1
ATOM 1719 O O . GLU A 1 241 ? 2.260 5.585 27.471 1.00 61.07 238 GLU A O 1
ATOM 1725 N N . ILE A 1 242 ? 2.145 7.813 27.757 1.00 60.96 239 ILE A N 1
ATOM 1726 C CA . ILE A 1 242 ? 3.583 8.007 27.660 1.00 60.42 239 ILE A CA 1
ATOM 1727 C C . ILE A 1 242 ? 4.209 8.020 29.050 1.00 62.24 239 ILE A C 1
ATOM 1728 O O . ILE A 1 242 ? 3.679 8.646 29.956 1.00 68.21 239 ILE A O 1
ATOM 1733 N N A ILE A 1 243 ? 5.335 7.337 29.211 0.20 54.61 240 ILE A N 1
ATOM 1734 N N B ILE A 1 243 ? 5.318 7.312 29.216 0.80 54.28 240 ILE A N 1
ATOM 1735 C CA A ILE A 1 243 ? 5.973 7.185 30.517 0.20 59.59 240 ILE A CA 1
ATOM 1736 C CA B ILE A 1 243 ? 5.983 7.204 30.517 0.80 59.59 240 ILE A CA 1
ATOM 1737 C C A ILE A 1 243 ? 7.479 7.169 30.317 0.20 58.55 240 ILE A C 1
ATOM 1738 C C B ILE A 1 243 ? 7.490 7.161 30.320 0.80 58.56 240 ILE A C 1
ATOM 1739 O O A ILE A 1 243 ? 7.951 7.021 29.198 0.20 55.49 240 ILE A O 1
ATOM 1740 O O B ILE A 1 243 ? 7.981 6.997 29.216 0.80 55.31 240 ILE A O 1
ATOM 1749 N N . ASN A 1 244 ? 8.237 7.320 31.397 1.00 54.97 241 ASN A N 1
ATOM 1750 C CA . ASN A 1 244 ? 9.684 7.340 31.291 1.00 56.30 241 ASN A CA 1
ATOM 1751 C C . ASN A 1 244 ? 10.112 5.959 31.722 1.00 63.09 241 ASN A C 1
ATOM 1752 O O . ASN A 1 244 ? 9.887 5.567 32.847 1.00 63.97 241 ASN A O 1
ATOM 1757 N N . ALA A 1 245 ? 10.672 5.209 30.780 1.00 65.30 242 ALA A N 1
ATOM 1758 C CA . ALA A 1 245 ? 11.081 3.848 30.983 1.00 62.51 242 ALA A CA 1
ATOM 1759 C C . ALA A 1 245 ? 12.519 3.813 31.383 1.00 61.26 242 ALA A C 1
ATOM 1760 O O . ALA A 1 245 ? 13.036 2.742 31.623 1.00 52.89 242 ALA A O 1
ATOM 1762 N N . ALA A 1 246 ? 13.179 4.967 31.373 1.00 53.57 243 ALA A N 1
ATOM 1763 C CA . ALA A 1 246 ? 14.557 5.099 31.911 1.00 68.68 243 ALA A CA 1
ATOM 1764 C C . ALA A 1 246 ? 14.594 5.113 33.470 1.00 66.13 243 ALA A C 1
ATOM 1765 O O . ALA A 1 246 ? 15.639 4.851 34.091 1.00 61.16 243 ALA A O 1
ATOM 1767 N N . VAL A 1 247 ? 13.436 5.384 34.068 1.00 64.24 244 VAL A N 1
ATOM 1768 C CA . VAL A 1 247 ? 13.262 5.468 35.508 1.00 60.56 244 VAL A CA 1
ATOM 1769 C C . VAL A 1 247 ? 12.778 4.134 36.094 1.00 61.63 244 VAL A C 1
ATOM 1770 O O . VAL A 1 247 ? 11.712 3.640 35.693 1.00 61.29 244 VAL A O 1
ATOM 1774 N N . PRO A 1 248 ? 13.533 3.564 37.058 1.00 66.46 245 PRO A N 1
ATOM 1775 C CA . PRO A 1 248 ? 13.184 2.275 37.678 1.00 63.05 245 PRO A CA 1
ATOM 1776 C C . PRO A 1 248 ? 11.735 2.151 38.140 1.00 65.42 245 PRO A C 1
ATOM 1777 O O . PRO A 1 248 ? 11.257 3.062 38.794 1.00 60.75 245 PRO A O 1
ATOM 1781 N N . GLY A 1 249 ? 11.034 1.085 37.724 1.00 58.28 246 GLY A N 1
ATOM 1782 C CA . GLY A 1 249 ? 9.679 0.799 38.191 1.00 52.68 246 GLY A CA 1
ATOM 1783 C C . GLY A 1 249 ? 8.495 1.403 37.427 1.00 60.52 246 GLY A C 1
ATOM 1784 O O . GLY A 1 249 ? 7.347 0.975 37.602 1.00 66.45 246 GLY A O 1
ATOM 1785 N N . ASN A 1 250 ? 8.708 2.414 36.605 1.00 51.43 247 ASN A N 1
ATOM 1786 C CA . ASN A 1 250 ? 7.571 2.937 35.847 1.00 58.95 247 ASN A CA 1
ATOM 1787 C C . ASN A 1 250 ? 6.933 1.840 34.972 1.00 57.77 247 ASN A C 1
ATOM 1788 O O . ASN A 1 250 ? 5.716 1.647 34.971 1.00 53.67 247 ASN A O 1
ATOM 1793 N N . ILE A 1 251 ? 7.757 1.101 34.245 1.00 55.15 248 ILE A N 1
ATOM 1794 C CA . ILE A 1 251 ? 7.202 0.051 33.367 1.00 56.32 248 ILE A CA 1
ATOM 1795 C C . ILE A 1 251 ? 6.436 -0.968 34.168 1.00 55.57 248 ILE A C 1
ATOM 1796 O O . ILE A 1 251 ? 5.316 -1.359 33.802 1.00 51.66 248 ILE A O 1
ATOM 1801 N N . GLU A 1 252 ? 7.062 -1.411 35.264 1.00 57.94 249 GLU A N 1
ATOM 1802 C CA . GLU A 1 252 ? 6.448 -2.389 36.130 1.00 50.88 249 GLU A CA 1
ATOM 1803 C C . GLU A 1 252 ? 5.161 -1.859 36.734 1.00 62.63 249 GLU A C 1
ATOM 1804 O O . GLU A 1 252 ? 4.153 -2.558 36.801 1.00 60.11 249 GLU A O 1
ATOM 1810 N N . ARG A 1 253 ? 5.180 -0.600 37.146 1.00 63.84 250 ARG A N 1
ATOM 1811 C CA . ARG A 1 253 ? 4.002 -0.030 37.743 1.00 59.77 250 ARG A CA 1
ATOM 1812 C C . ARG A 1 253 ? 2.923 0.104 36.663 1.00 63.38 250 ARG A C 1
ATOM 1813 O O . ARG A 1 253 ? 1.771 -0.302 36.872 1.00 64.62 250 ARG A O 1
ATOM 1821 N N . ALA A 1 254 ? 3.263 0.653 35.503 1.00 58.04 251 ALA A N 1
ATOM 1822 C CA . ALA A 1 254 ? 2.239 0.766 34.454 1.00 62.95 251 ALA A CA 1
ATOM 1823 C C . ALA A 1 254 ? 1.740 -0.627 34.048 1.00 60.75 251 ALA A C 1
ATOM 1824 O O . ALA A 1 254 ? 0.538 -0.876 34.001 1.00 58.43 251 ALA A O 1
ATOM 1826 N N . LEU A 1 255 ? 2.649 -1.554 33.766 1.00 55.64 252 LEU A N 1
ATOM 1827 C CA . LEU A 1 255 ? 2.177 -2.885 33.429 1.00 63.73 252 LEU A CA 1
ATOM 1828 C C . LEU A 1 255 ? 1.160 -3.389 34.456 1.00 65.20 252 LEU A C 1
ATOM 1829 O O . LEU A 1 255 ? 0.220 -4.078 34.084 1.00 62.71 252 LEU A O 1
ATOM 1834 N N . LEU A 1 256 ? 1.305 -3.015 35.731 1.00 66.80 253 LEU A N 1
ATOM 1835 C CA . LEU A 1 256 ? 0.397 -3.540 36.762 1.00 65.89 253 LEU A CA 1
ATOM 1836 C C . LEU A 1 256 ? -0.845 -2.692 36.949 1.00 69.00 253 LEU A C 1
ATOM 1837 O O . LEU A 1 256 ? -1.682 -3.046 37.765 1.00 76.11 253 LEU A O 1
ATOM 1842 N N . GLY A 1 257 ? -0.964 -1.577 36.226 1.00 73.36 254 GLY A N 1
ATOM 1843 C CA . GLY A 1 257 ? -2.160 -0.733 36.275 1.00 69.59 254 GLY A CA 1
ATOM 1844 C C . GLY A 1 257 ? -2.103 0.389 37.312 1.00 75.64 254 GLY A C 1
ATOM 1845 O O . GLY A 1 257 ? -3.080 1.102 37.556 1.00 70.75 254 GLY A O 1
ATOM 1846 N N . GLU A 1 258 ? -0.936 0.541 37.917 1.00 73.68 255 GLU A N 1
ATOM 1847 C CA . GLU A 1 258 ? -0.745 1.444 39.047 1.00 79.48 255 GLU A CA 1
ATOM 1848 C C . GLU A 1 258 ? -0.394 2.863 38.576 1.00 82.21 255 GLU A C 1
ATOM 1849 O O . GLU A 1 258 ? 0.140 3.054 37.484 1.00 81.24 255 GLU A O 1
ATOM 1855 N N . GLU A 1 259 ? -0.729 3.866 39.383 1.00 85.22 256 GLU A N 1
ATOM 1856 C CA . GLU A 1 259 ? -0.354 5.242 39.067 1.00 84.24 256 GLU A CA 1
ATOM 1857 C C . GLU A 1 259 ? 1.147 5.362 38.758 1.00 80.90 256 GLU A C 1
ATOM 1858 O O . GLU A 1 259 ? 2.007 4.906 39.531 1.00 75.91 256 GLU A O 1
ATOM 1864 N N . VAL A 1 260 ? 1.437 5.983 37.618 1.00 81.43 257 VAL A N 1
ATOM 1865 C CA . VAL A 1 260 ? 2.793 6.213 37.146 1.00 76.47 257 VAL A CA 1
ATOM 1866 C C . VAL A 1 260 ? 2.710 7.584 36.528 1.00 76.70 257 VAL A C 1
ATOM 1867 O O . VAL A 1 260 ? 1.660 7.939 35.998 1.00 73.57 257 VAL A O 1
ATOM 1871 N N . ARG A 1 261 ? 3.793 8.358 36.582 1.00 81.80 258 ARG A N 1
ATOM 1872 C CA . ARG A 1 261 ? 3.779 9.710 36.012 1.00 81.81 258 ARG A CA 1
ATOM 1873 C C . ARG A 1 261 ? 3.918 9.692 34.498 1.00 76.86 258 ARG A C 1
ATOM 1874 O O . ARG A 1 261 ? 4.684 8.917 33.941 1.00 75.96 258 ARG A O 1
ATOM 1882 N N . GLY A 1 262 ? 3.173 10.564 33.841 1.00 75.54 259 GLY A N 1
ATOM 1883 C CA . GLY A 1 262 ? 3.362 10.811 32.436 1.00 66.39 259 GLY A CA 1
ATOM 1884 C C . GLY A 1 262 ? 2.071 11.322 31.896 1.00 68.10 259 GLY A C 1
ATOM 1885 O O . GLY A 1 262 ? 1.238 11.824 32.630 1.00 72.40 259 GLY A O 1
ATOM 1886 N N . THR A 1 263 ? 1.890 11.139 30.605 1.00 66.55 260 THR A N 1
ATOM 1887 C CA . THR A 1 263 ? 0.867 11.824 29.852 1.00 72.00 260 THR A CA 1
ATOM 1888 C C . THR A 1 263 ? -0.143 10.826 29.275 1.00 78.55 260 THR A C 1
ATOM 1889 O O . THR A 1 263 ? 0.246 9.811 28.736 1.00 74.31 260 THR A O 1
ATOM 1893 N N . ARG A 1 264 ? -1.431 11.131 29.346 1.00 80.88 261 ARG A N 1
ATOM 1894 C CA . ARG A 1 264 ? -2.439 10.290 28.739 1.00 75.82 261 ARG A CA 1
ATOM 1895 C C . ARG A 1 264 ? -2.753 10.918 27.402 1.00 84.12 261 ARG A C 1
ATOM 1896 O O . ARG A 1 264 ? -2.663 12.143 27.283 1.00 80.20 261 ARG A O 1
ATOM 1904 N N . ILE A 1 265 ? -3.114 10.110 26.396 1.00 76.00 262 ILE A N 1
ATOM 1905 C CA . ILE A 1 265 ? -3.454 10.650 25.076 1.00 83.20 262 ILE A CA 1
ATOM 1906 C C . ILE A 1 265 ? -4.840 10.204 24.614 1.00 82.43 262 ILE A C 1
ATOM 1907 O O . ILE A 1 265 ? -5.712 11.046 24.351 1.00 85.75 262 ILE A O 1
ATOM 1912 N N . HIS B 1 3 ? 15.889 -16.240 -14.622 1.00 73.97 -1 HIS B N 1
ATOM 1913 C CA . HIS B 1 3 ? 16.914 -17.333 -14.650 1.00 76.49 -1 HIS B CA 1
ATOM 1914 C C . HIS B 1 3 ? 17.443 -17.616 -13.238 1.00 71.44 -1 HIS B C 1
ATOM 1915 O O . HIS B 1 3 ? 18.646 -17.556 -12.990 1.00 75.03 -1 HIS B O 1
ATOM 1930 N N . ILE B 1 5 ? 18.199 -18.979 -9.249 1.00 60.34 2 ILE B N 1
ATOM 1931 C CA . ILE B 1 5 ? 18.817 -20.122 -8.585 1.00 53.10 2 ILE B CA 1
ATOM 1932 C C . ILE B 1 5 ? 18.367 -20.158 -7.128 1.00 45.54 2 ILE B C 1
ATOM 1933 O O . ILE B 1 5 ? 18.292 -19.106 -6.505 1.00 49.75 2 ILE B O 1
ATOM 1938 N N . ILE B 1 6 ? 18.015 -21.315 -6.583 1.00 43.54 3 ILE B N 1
ATOM 1939 C CA . ILE B 1 6 ? 17.819 -21.418 -5.117 1.00 43.45 3 ILE B CA 1
ATOM 1940 C C . ILE B 1 6 ? 18.865 -22.308 -4.522 1.00 50.85 3 ILE B C 1
ATOM 1941 O O . ILE B 1 6 ? 19.053 -23.441 -4.983 1.00 47.02 3 ILE B O 1
ATOM 1946 N N . LEU B 1 7 ? 19.541 -21.843 -3.490 1.00 50.06 4 LEU B N 1
ATOM 1947 C CA . LEU B 1 7 ? 20.699 -22.566 -2.982 1.00 43.08 4 LEU B CA 1
ATOM 1948 C C . LEU B 1 7 ? 20.515 -22.785 -1.493 1.00 46.42 4 LEU B C 1
ATOM 1949 O O . LEU B 1 7 ? 20.200 -21.834 -0.797 1.00 39.57 4 LEU B O 1
ATOM 1954 N N . LYS B 1 8 ? 20.672 -24.016 -0.999 1.00 38.22 5 LYS B N 1
ATOM 1955 C CA . LYS B 1 8 ? 20.628 -24.284 0.421 1.00 37.85 5 LYS B CA 1
ATOM 1956 C C . LYS B 1 8 ? 22.053 -24.484 0.939 1.00 47.97 5 LYS B C 1
ATOM 1957 O O . LYS B 1 8 ? 22.856 -25.161 0.291 1.00 42.45 5 LYS B O 1
ATOM 1963 N N . LEU B 1 9 ? 22.355 -23.867 2.082 1.00 48.66 6 LEU B N 1
ATOM 1964 C CA . LEU B 1 9 ? 23.600 -24.110 2.876 1.00 50.55 6 LEU B CA 1
ATOM 1965 C C . LEU B 1 9 ? 23.314 -24.973 4.096 1.00 44.97 6 LEU B C 1
ATOM 1966 O O . LEU B 1 9 ? 22.673 -24.515 5.015 1.00 51.69 6 LEU B O 1
ATOM 1971 N N . GLY B 1 10 ? 23.735 -26.238 4.073 1.00 49.59 7 GLY B N 1
ATOM 1972 C CA . GLY B 1 10 ? 23.467 -27.186 5.155 1.00 48.57 7 GLY B CA 1
ATOM 1973 C C . GLY B 1 10 ? 23.975 -26.609 6.464 1.00 56.56 7 GLY B C 1
ATOM 1974 O O . GLY B 1 10 ? 24.987 -25.939 6.439 1.00 46.83 7 GLY B O 1
ATOM 1975 N N . GLY B 1 11 ? 23.284 -26.877 7.574 1.00 41.86 8 GLY B N 1
ATOM 1976 C CA . GLY B 1 11 ? 23.559 -26.217 8.827 1.00 48.56 8 GLY B CA 1
ATOM 1977 C C . GLY B 1 11 ? 24.851 -26.799 9.370 1.00 58.41 8 GLY B C 1
ATOM 1978 O O . GLY B 1 11 ? 25.481 -26.184 10.221 1.00 59.96 8 GLY B O 1
ATOM 1979 N N . SER B 1 12 ? 25.244 -27.968 8.842 1.00 57.77 9 SER B N 1
ATOM 1980 C CA . SER B 1 12 ? 26.453 -28.670 9.267 1.00 65.61 9 SER B CA 1
ATOM 1981 C C . SER B 1 12 ? 27.684 -28.021 8.655 1.00 62.20 9 SER B C 1
ATOM 1982 O O . SER B 1 12 ? 28.703 -27.889 9.346 1.00 60.36 9 SER B O 1
ATOM 1985 N N . VAL B 1 13 ? 27.600 -27.614 7.384 1.00 53.53 10 VAL B N 1
ATOM 1986 C CA . VAL B 1 13 ? 28.710 -26.875 6.782 1.00 52.19 10 VAL B CA 1
ATOM 1987 C C . VAL B 1 13 ? 29.014 -25.524 7.428 1.00 60.11 10 VAL B C 1
ATOM 1988 O O . VAL B 1 13 ? 30.176 -25.150 7.569 1.00 56.53 10 VAL B O 1
ATOM 1992 N N . ILE B 1 14 ? 27.989 -24.774 7.825 1.00 56.87 11 ILE B N 1
ATOM 1993 C CA . ILE B 1 14 ? 28.246 -2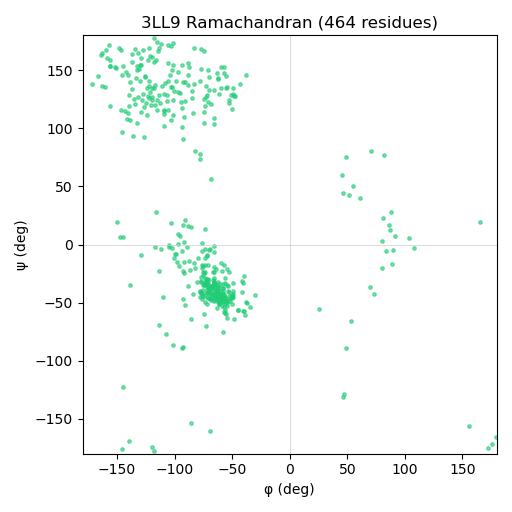3.439 8.332 1.00 49.85 11 ILE B CA 1
ATOM 1994 C C . ILE B 1 14 ? 28.199 -23.278 9.821 1.00 49.59 11 ILE B C 1
ATOM 1995 O O . ILE B 1 14 ? 28.376 -22.138 10.312 1.00 51.67 11 ILE B O 1
ATOM 2000 N N . THR B 1 15 ? 27.862 -24.339 10.554 1.00 47.39 12 THR B N 1
ATOM 2001 C CA . THR B 1 15 ? 27.928 -24.274 12.021 1.00 50.07 12 THR B CA 1
ATOM 2002 C C . THR B 1 15 ? 28.932 -25.347 12.548 1.00 60.03 12 THR B C 1
ATOM 2003 O O . THR B 1 15 ? 29.282 -26.310 11.846 1.00 61.40 12 THR B O 1
ATOM 2007 N N . ARG B 1 16 ? 29.387 -25.162 13.781 1.00 57.92 13 ARG B N 1
ATOM 2008 C CA . ARG B 1 16 ? 30.371 -26.059 14.398 1.00 69.72 13 ARG B CA 1
ATOM 2009 C C . ARG B 1 16 ? 29.775 -26.679 15.634 1.00 71.69 13 ARG B C 1
ATOM 2010 O O . ARG B 1 16 ? 29.164 -25.987 16.478 1.00 65.43 13 ARG B O 1
ATOM 2018 N N . LYS B 1 17 ? 29.996 -27.988 15.716 1.00 74.32 14 LYS B N 1
ATOM 2019 C CA . LYS B 1 17 ? 29.317 -28.868 16.635 1.00 79.12 14 LYS B CA 1
ATOM 2020 C C . LYS B 1 17 ? 30.095 -29.035 17.925 1.00 80.22 14 LYS B C 1
ATOM 2021 O O . LYS B 1 17 ? 29.499 -29.391 18.940 1.00 82.25 14 LYS B O 1
ATOM 2027 N N . ASP B 1 18 ? 31.414 -28.788 17.880 1.00 83.98 15 ASP B N 1
ATOM 2028 C CA . ASP B 1 18 ? 32.268 -28.775 19.092 1.00 84.13 15 ASP B CA 1
ATOM 2029 C C . ASP B 1 18 ? 31.902 -27.570 19.981 1.00 78.52 15 ASP B C 1
ATOM 2030 O O . ASP B 1 18 ? 32.740 -26.750 20.397 1.00 78.72 15 ASP B O 1
ATOM 2035 N N . SER B 1 19 ? 30.619 -27.545 20.331 1.00 78.61 16 SER B N 1
ATOM 2036 C CA . SER B 1 19 ? 29.953 -26.323 20.756 1.00 86.75 16 SER B CA 1
ATOM 2037 C C . SER B 1 19 ? 29.965 -26.139 22.234 1.00 79.10 16 SER B C 1
ATOM 2038 O O . SER B 1 19 ? 29.127 -26.724 22.920 1.00 85.22 16 SER B O 1
ATOM 2041 N N . GLU B 1 20 ? 30.850 -25.296 22.740 1.00 77.43 17 GLU B N 1
ATOM 2042 C CA . GLU B 1 20 ? 30.598 -24.793 24.083 1.00 86.77 17 GLU B CA 1
ATOM 2043 C C . GLU B 1 20 ? 29.167 -24.207 23.966 1.00 83.19 17 GLU B C 1
ATOM 2044 O O . GLU B 1 20 ? 28.202 -24.685 24.593 1.00 80.55 17 GLU B O 1
ATOM 2050 N N . GLU B 1 21 ? 29.042 -23.195 23.119 1.00 79.29 18 GLU B N 1
ATOM 2051 C CA . GLU B 1 21 ? 27.743 -22.666 22.733 1.00 71.61 18 GLU B CA 1
ATOM 2052 C C . GLU B 1 21 ? 27.600 -22.861 21.239 1.00 71.11 18 GLU B C 1
ATOM 2053 O O . GLU B 1 21 ? 28.513 -23.413 20.612 1.00 70.66 18 GLU B O 1
ATOM 2059 N N . PRO B 1 22 ? 26.438 -22.487 20.665 1.00 55.94 19 PRO B N 1
ATOM 2060 C CA . PRO B 1 22 ? 26.398 -22.691 19.220 1.00 61.14 19 PRO B CA 1
ATOM 2061 C C . PRO B 1 22 ? 27.466 -21.812 18.571 1.00 52.09 19 PRO B C 1
ATOM 2062 O O . PRO B 1 22 ? 27.726 -20.762 19.070 1.00 50.56 19 PRO B O 1
ATOM 2066 N N . ALA B 1 23 ? 28.067 -22.231 17.477 1.00 53.11 20 ALA B N 1
ATOM 2067 C CA . ALA B 1 23 ? 29.034 -21.381 16.855 1.00 53.70 20 ALA B CA 1
ATOM 2068 C C . ALA B 1 23 ? 29.014 -21.510 15.352 1.00 56.09 20 ALA B C 1
ATOM 2069 O O . ALA B 1 23 ? 28.761 -22.586 14.813 1.00 61.51 20 ALA B O 1
ATOM 2071 N N . ILE B 1 24 ? 29.285 -20.399 14.674 1.00 48.04 21 ILE B N 1
ATOM 2072 C CA . ILE B 1 24 ? 29.558 -20.414 13.248 1.00 54.74 21 ILE B CA 1
ATOM 2073 C C . ILE B 1 24 ? 30.752 -21.337 12.908 1.00 64.23 21 ILE B C 1
ATOM 2074 O O . ILE B 1 24 ? 31.636 -21.552 13.726 1.00 67.49 21 ILE B O 1
ATOM 2079 N N . ASP B 1 25 ? 30.777 -21.888 11.705 1.00 52.40 22 ASP B N 1
ATOM 2080 C CA . ASP B 1 25 ? 32.030 -22.280 11.100 1.00 60.33 22 ASP B CA 1
ATOM 2081 C C . ASP B 1 25 ? 32.452 -21.066 10.275 1.00 63.62 22 ASP B C 1
ATOM 2082 O O . ASP B 1 25 ? 32.032 -20.934 9.110 1.00 62.92 22 ASP B O 1
ATOM 2087 N N . ARG B 1 26 ? 33.222 -20.146 10.869 1.00 65.52 23 ARG B N 1
ATOM 2088 C CA . ARG B 1 26 ? 33.544 -18.882 10.171 1.00 59.23 23 ARG B CA 1
ATOM 2089 C C . ARG B 1 26 ? 34.279 -19.106 8.848 1.00 59.26 23 ARG B C 1
ATOM 2090 O O . ARG B 1 26 ? 33.963 -18.487 7.859 1.00 62.89 23 ARG B O 1
ATOM 2098 N N . ASP B 1 27 ? 35.214 -20.040 8.786 1.00 66.40 24 ASP B N 1
ATOM 2099 C CA . ASP B 1 27 ? 35.932 -20.235 7.530 1.00 67.11 24 ASP B CA 1
ATOM 2100 C C . ASP B 1 27 ? 35.027 -20.782 6.422 1.00 64.20 24 ASP B C 1
ATOM 2101 O O . ASP B 1 27 ? 35.171 -20.442 5.244 1.00 64.68 24 ASP B O 1
ATOM 2106 N N . ASN B 1 28 ? 34.102 -21.662 6.771 1.00 65.08 25 ASN B N 1
ATOM 2107 C CA . ASN B 1 28 ? 33.233 -22.228 5.739 1.00 60.42 25 ASN B CA 1
ATOM 2108 C C . ASN B 1 28 ? 32.274 -21.156 5.287 1.00 53.56 25 ASN B C 1
ATOM 2109 O O . ASN B 1 28 ? 32.041 -20.961 4.107 1.00 57.41 25 ASN B O 1
ATOM 2114 N N . LEU B 1 29 ? 31.791 -20.400 6.256 1.00 52.78 26 LEU B N 1
ATOM 2115 C CA . LEU B 1 29 ? 30.803 -19.399 5.987 1.00 55.50 26 LEU B CA 1
ATOM 2116 C C . LEU B 1 29 ? 31.360 -18.258 5.084 1.00 62.27 26 LEU B C 1
ATOM 2117 O O . LEU B 1 29 ? 30.762 -17.923 4.051 1.00 61.72 26 LEU B O 1
ATOM 2122 N N . GLU B 1 30 ? 32.534 -17.720 5.426 1.00 60.76 27 GLU B N 1
ATOM 2123 C CA . GLU B 1 30 ? 33.063 -16.532 4.755 1.00 59.63 27 GLU B CA 1
ATOM 2124 C C . GLU B 1 30 ? 33.556 -16.920 3.398 1.00 52.83 27 GLU B C 1
ATOM 2125 O O . GLU B 1 30 ? 33.396 -16.192 2.423 1.00 63.42 27 GLU B O 1
ATOM 2131 N N . ARG B 1 31 ? 34.093 -18.110 3.305 1.00 63.41 28 ARG B N 1
ATOM 2132 C CA . ARG B 1 31 ? 34.430 -18.614 1.991 1.00 59.91 28 ARG B CA 1
ATOM 2133 C C . ARG B 1 31 ? 33.237 -18.818 1.079 1.00 61.25 28 ARG B C 1
ATOM 2134 O O . ARG B 1 31 ? 33.285 -18.439 -0.087 1.00 68.21 28 ARG B O 1
ATOM 2142 N N . ILE B 1 32 ? 32.174 -19.428 1.574 1.00 58.25 29 ILE B N 1
ATOM 2143 C CA . ILE B 1 32 ? 31.014 -19.680 0.684 1.00 59.70 29 ILE B CA 1
ATOM 2144 C C . ILE B 1 32 ? 30.441 -18.327 0.199 1.00 54.05 29 ILE B C 1
ATOM 2145 O O . ILE B 1 32 ? 30.135 -18.145 -0.974 1.00 63.30 29 ILE B O 1
ATOM 2150 N N . ALA B 1 33 ? 30.349 -17.370 1.107 1.00 53.57 30 ALA B N 1
ATOM 2151 C CA . ALA B 1 33 ? 29.895 -16.029 0.772 1.00 57.41 30 ALA B CA 1
ATOM 2152 C C . ALA B 1 33 ? 30.746 -15.452 -0.369 1.00 67.55 30 ALA B C 1
ATOM 2153 O O . ALA B 1 33 ? 30.209 -14.928 -1.402 1.00 57.99 30 ALA B O 1
ATOM 2155 N N . SER B 1 34 ? 32.069 -15.544 -0.186 1.00 59.51 31 SER B N 1
ATOM 2156 C CA . SER B 1 34 ? 33.017 -15.096 -1.213 1.00 62.06 31 SER B CA 1
ATOM 2157 C C . SER B 1 34 ? 32.672 -15.754 -2.550 1.00 66.32 31 SER B C 1
ATOM 2158 O O . SER B 1 34 ? 32.706 -15.113 -3.611 1.00 67.53 31 SER B O 1
ATOM 2161 N N . GLU B 1 35 ? 32.324 -17.036 -2.506 1.00 61.63 32 GLU B N 1
ATOM 2162 C CA . GLU B 1 35 ? 32.004 -17.727 -3.730 1.00 65.16 32 GLU B CA 1
ATOM 2163 C C . GLU B 1 35 ? 30.662 -17.233 -4.305 1.00 65.94 32 GLU B C 1
ATOM 2164 O O . GLU B 1 35 ? 30.441 -17.235 -5.512 1.00 59.55 32 GLU B O 1
ATOM 2170 N N . ILE B 1 36 ? 29.747 -16.821 -3.451 1.00 62.11 33 ILE B N 1
ATOM 2171 C CA . ILE B 1 36 ? 28.459 -16.440 -3.978 1.00 60.04 33 ILE B CA 1
ATOM 2172 C C . ILE B 1 36 ? 28.709 -15.094 -4.645 1.00 59.20 33 ILE B C 1
ATOM 2173 O O . ILE B 1 36 ? 28.153 -14.785 -5.694 1.00 56.99 33 ILE B O 1
ATOM 2178 N N . GLY B 1 37 ? 29.638 -14.339 -4.076 1.00 65.57 34 GLY B N 1
ATOM 2179 C CA . GLY B 1 37 ? 29.981 -13.027 -4.612 1.00 64.04 34 GLY B CA 1
ATOM 2180 C C . GLY B 1 37 ? 30.678 -13.178 -5.939 1.00 64.81 34 GLY B C 1
ATOM 2181 O O . GLY B 1 37 ? 30.309 -12.512 -6.896 1.00 67.73 34 GLY B O 1
ATOM 2182 N N . ASN B 1 38 ? 31.647 -14.088 -6.014 1.00 63.55 35 ASN B N 1
ATOM 2183 C CA . ASN B 1 38 ? 32.442 -14.240 -7.231 1.00 69.15 35 ASN B CA 1
ATOM 2184 C C . ASN B 1 38 ? 31.653 -14.718 -8.416 1.00 69.00 35 ASN B C 1
ATOM 2185 O O . ASN B 1 38 ? 31.915 -14.298 -9.557 1.00 76.79 35 ASN B O 1
ATOM 2190 N N . ALA B 1 39 ? 30.658 -15.555 -8.172 1.00 66.50 36 ALA B N 1
ATOM 2191 C CA . ALA B 1 39 ? 29.801 -15.998 -9.271 1.00 63.72 36 ALA B CA 1
ATOM 2192 C C . ALA B 1 39 ? 28.718 -14.959 -9.635 1.00 66.48 36 ALA B C 1
ATOM 2193 O O . ALA B 1 39 ? 28.317 -14.850 -10.792 1.00 77.16 36 ALA B O 1
ATOM 2195 N N . SER B 1 40 ? 28.240 -14.202 -8.657 1.00 67.50 37 SER B N 1
ATOM 2196 C CA . SER B 1 40 ? 27.260 -13.169 -8.919 1.00 65.13 37 SER B CA 1
ATOM 2197 C C . SER B 1 40 ? 26.102 -13.700 -9.774 1.00 75.48 37 SER B C 1
ATOM 2198 O O . SER B 1 40 ? 26.016 -13.399 -10.973 1.00 77.10 37 SER B O 1
ATOM 2201 N N . PRO B 1 41 ? 25.197 -14.492 -9.164 1.00 69.42 38 PRO B N 1
ATOM 2202 C CA . PRO B 1 41 ? 24.058 -15.011 -9.930 1.00 69.17 38 PRO B CA 1
ATOM 2203 C C . PRO B 1 41 ? 23.075 -13.884 -10.242 1.00 67.80 38 PRO B C 1
ATOM 2204 O O . PRO B 1 41 ? 22.988 -12.946 -9.436 1.00 70.03 38 PRO B O 1
ATOM 2208 N N . SER B 1 42 ? 22.347 -13.966 -11.358 1.00 65.79 39 SER B N 1
ATOM 2209 C CA . SER B 1 42 ? 21.478 -12.866 -11.748 1.00 68.68 39 SER B CA 1
ATOM 2210 C C . SER B 1 42 ? 20.289 -12.759 -10.800 1.00 70.28 39 SER B C 1
ATOM 2211 O O . SER B 1 42 ? 19.841 -11.656 -10.491 1.00 61.63 39 SER B O 1
ATOM 2214 N N . SER B 1 43 ? 19.783 -13.918 -10.373 1.00 61.63 40 SER B N 1
ATOM 2215 C CA . SER B 1 43 ? 18.676 -14.022 -9.429 1.00 59.16 40 SER B CA 1
ATOM 2216 C C . SER B 1 43 ? 18.967 -15.159 -8.459 1.00 52.77 40 SER B C 1
ATOM 2217 O O . SER B 1 43 ? 19.262 -16.264 -8.874 1.00 56.38 40 SER B O 1
ATOM 2220 N N . LEU B 1 44 ? 18.875 -14.882 -7.167 1.00 59.45 41 LEU B N 1
ATOM 2221 C CA . LEU B 1 44 ? 19.241 -15.862 -6.156 1.00 50.06 41 LEU B CA 1
ATOM 2222 C C . LEU B 1 44 ? 18.379 -15.783 -4.916 1.00 50.90 41 LEU B C 1
ATOM 2223 O O . LEU B 1 44 ? 18.030 -14.685 -4.417 1.00 44.88 41 LEU B O 1
ATOM 2236 N N . ILE B 1 46 ? 18.367 -17.854 -1.000 1.00 47.22 43 ILE B N 1
ATOM 2237 C CA . ILE B 1 46 ? 19.146 -18.799 -0.211 1.00 38.47 43 ILE B CA 1
ATOM 2238 C C . ILE B 1 46 ? 18.357 -19.296 0.947 1.00 37.04 43 ILE B C 1
ATOM 2239 O O . ILE B 1 46 ? 17.575 -18.548 1.582 1.00 38.40 43 ILE B O 1
ATOM 2244 N N . VAL B 1 47 ? 18.592 -20.556 1.268 1.00 38.99 44 VAL B N 1
ATOM 2245 C CA . VAL B 1 47 ? 18.009 -21.160 2.440 1.00 36.95 44 VAL B CA 1
ATOM 2246 C C . VAL B 1 47 ? 19.163 -21.677 3.308 1.00 39.51 44 VAL B C 1
ATOM 2247 O O . VAL B 1 47 ? 20.079 -22.270 2.793 1.00 39.09 44 VAL B O 1
ATOM 2251 N N . HIS B 1 48 ? 19.136 -21.575 4.619 1.00 38.37 45 HIS B N 1
ATOM 2252 C CA . HIS B 1 48 ? 20.197 -22.281 5.313 1.00 40.65 45 HIS B CA 1
ATOM 2253 C C . HIS B 1 48 ? 19.618 -23.078 6.457 1.00 39.46 45 HIS B C 1
ATOM 2254 O O . HIS B 1 48 ? 18.625 -22.661 7.049 1.00 44.42 45 HIS B O 1
ATOM 2261 N N . GLY B 1 49 ? 20.263 -24.196 6.790 1.00 42.36 46 GLY B N 1
ATOM 2262 C CA . GLY B 1 49 ? 19.893 -25.038 7.931 1.00 39.31 46 GLY B CA 1
ATOM 2263 C C . GLY B 1 49 ? 20.319 -24.366 9.220 1.00 45.89 46 GLY B C 1
ATOM 2264 O O . GLY B 1 49 ? 21.069 -23.375 9.186 1.00 45.20 46 GLY B O 1
ATOM 2265 N N . ALA B 1 50 ? 19.828 -24.840 10.366 1.00 45.20 47 ALA B N 1
ATOM 2266 C CA . ALA B 1 50 ? 20.231 -24.207 11.628 1.00 42.58 47 ALA B CA 1
ATOM 2267 C C . ALA B 1 50 ? 21.466 -24.897 12.249 1.00 46.60 47 ALA B C 1
ATOM 2268 O O . ALA B 1 50 ? 22.175 -24.281 13.040 1.00 48.68 47 ALA B O 1
ATOM 2270 N N . GLY B 1 51 ? 21.722 -26.162 11.935 1.00 52.96 48 GLY B N 1
ATOM 2271 C CA . GLY B 1 51 ? 22.813 -26.891 12.589 1.00 41.14 48 GLY B CA 1
ATOM 2272 C C . GLY B 1 51 ? 22.789 -26.710 14.098 1.00 49.91 48 GLY B C 1
ATOM 2273 O O . GLY B 1 51 ? 21.732 -26.878 14.724 1.00 45.87 48 GLY B O 1
ATOM 2274 N N . SER B 1 52 ? 23.932 -26.319 14.688 1.00 44.33 49 SER B N 1
ATOM 2275 C CA . SER B 1 52 ? 24.044 -26.287 16.152 1.00 50.94 49 SER B CA 1
ATOM 2276 C C . SER B 1 52 ? 23.240 -25.162 16.771 1.00 50.37 49 SER B C 1
ATOM 2277 O O . SER B 1 52 ? 23.056 -25.117 18.004 1.00 39.99 49 SER B O 1
ATOM 2280 N N . PHE B 1 53 ? 22.701 -24.255 15.963 1.00 51.65 50 PHE B N 1
ATOM 2281 C CA . PHE B 1 53 ? 21.847 -23.206 16.569 1.00 48.17 50 PHE B CA 1
ATOM 2282 C C . PHE B 1 53 ? 20.398 -23.710 16.661 1.00 43.65 50 PHE B C 1
ATOM 2283 O O . PHE B 1 53 ? 19.550 -23.116 17.334 1.00 50.11 50 PHE B O 1
ATOM 2291 N N . GLY B 1 54 ? 20.102 -24.791 15.971 1.00 43.07 51 GLY B N 1
ATOM 2292 C CA . GLY B 1 54 ? 18.750 -25.347 15.988 1.00 45.60 51 GLY B CA 1
ATOM 2293 C C . GLY B 1 54 ? 18.547 -26.719 16.630 1.00 47.25 51 GLY B C 1
ATOM 2294 O O . GLY B 1 54 ? 17.843 -26.804 17.629 1.00 42.26 51 GLY B O 1
ATOM 2295 N N . HIS B 1 55 ? 19.062 -27.789 16.012 1.00 45.26 52 HIS B N 1
ATOM 2296 C CA . HIS B 1 55 ? 18.871 -29.148 16.547 1.00 60.34 52 HIS B CA 1
ATOM 2297 C C . HIS B 1 55 ? 18.914 -29.261 18.097 1.00 58.11 52 HIS B C 1
ATOM 2298 O O . HIS B 1 55 ? 18.013 -29.828 18.713 1.00 45.58 52 HIS B O 1
ATOM 2305 N N . PRO B 1 56 ? 19.948 -28.699 18.722 1.00 49.21 53 PRO B N 1
ATOM 2306 C CA . PRO B 1 56 ? 20.120 -28.980 20.141 1.00 50.65 53 PRO B CA 1
ATOM 2307 C C . PRO B 1 56 ? 18.967 -28.451 20.967 1.00 58.53 53 PRO B C 1
ATOM 2308 O O . PRO B 1 56 ? 18.550 -29.114 21.933 1.00 55.38 53 PRO B O 1
ATOM 2312 N N . PHE B 1 57 ? 18.485 -27.252 20.640 1.00 53.35 54 PHE B N 1
ATOM 2313 C CA . PHE B 1 57 ? 17.410 -26.637 21.429 1.00 47.23 54 PHE B CA 1
ATOM 2314 C C . PHE B 1 57 ? 16.074 -27.287 21.129 1.00 54.36 54 PHE B C 1
ATOM 2315 O O . PHE B 1 57 ? 15.292 -27.511 22.023 1.00 52.49 54 PHE B O 1
ATOM 2323 N N . ALA B 1 58 ? 15.797 -27.550 19.852 1.00 53.74 55 ALA B N 1
ATOM 2324 C CA . ALA B 1 58 ? 14.473 -28.019 19.497 1.00 55.44 55 ALA B CA 1
ATOM 2325 C C . ALA B 1 58 ? 14.358 -29.468 19.952 1.00 58.77 55 ALA B C 1
ATOM 2326 O O . ALA B 1 58 ? 13.282 -29.926 20.293 1.00 59.43 55 ALA B O 1
ATOM 2328 N N . GLY B 1 59 ? 15.465 -30.190 19.913 1.00 54.29 56 GLY B N 1
ATOM 2329 C CA . GLY B 1 59 ? 15.510 -31.540 20.448 1.00 51.17 56 GLY B CA 1
ATOM 2330 C C . GLY B 1 59 ? 15.361 -31.550 21.949 1.00 53.84 56 GLY B C 1
ATOM 2331 O O . GLY B 1 59 ? 14.659 -32.367 22.512 1.00 55.66 56 GLY B O 1
ATOM 2332 N N . GLU B 1 60 ? 16.025 -30.639 22.630 1.00 52.49 57 GLU B N 1
ATOM 2333 C CA . GLU B 1 60 ? 15.835 -30.538 24.060 1.00 50.01 57 GLU B CA 1
ATOM 2334 C C . GLU B 1 60 ? 14.341 -30.395 24.416 1.00 56.93 57 GLU B C 1
ATOM 2335 O O . GLU B 1 60 ? 13.895 -30.859 25.474 1.00 45.02 57 GLU B O 1
ATOM 2341 N N . TYR B 1 61 ? 13.574 -29.687 23.585 1.00 50.66 58 TYR B N 1
ATOM 2342 C CA . TYR B 1 61 ? 12.194 -29.311 23.967 1.00 44.64 58 TYR B CA 1
ATOM 2343 C C . TYR B 1 61 ? 11.218 -30.184 23.199 1.00 47.23 58 TYR B C 1
ATOM 2344 O O . TYR B 1 61 ? 10.004 -30.049 23.330 1.00 52.74 58 TYR B O 1
ATOM 2353 N N . ARG B 1 62 ? 11.755 -31.066 22.361 1.00 41.08 59 ARG B N 1
ATOM 2354 C CA . ARG B 1 62 ? 10.913 -31.924 21.536 1.00 41.08 59 ARG B CA 1
ATOM 2355 C C . ARG B 1 62 ? 9.886 -31.181 20.662 1.00 53.08 59 ARG B C 1
ATOM 2356 O O . ARG B 1 62 ? 8.684 -31.542 20.633 1.00 48.28 59 ARG B O 1
ATOM 2364 N N . ILE B 1 63 ? 10.358 -30.178 19.918 1.00 50.57 60 ILE B N 1
ATOM 2365 C CA . ILE B 1 63 ? 9.463 -29.323 19.163 1.00 46.45 60 ILE B CA 1
ATOM 2366 C C . ILE B 1 63 ? 8.980 -30.180 18.009 1.00 40.99 60 ILE B C 1
ATOM 2367 O O . ILE B 1 63 ? 9.774 -30.755 17.267 1.00 45.84 60 ILE B O 1
ATOM 2372 N N . GLY B 1 64 ? 7.686 -30.277 17.847 1.00 43.38 61 GLY B N 1
ATOM 2373 C CA . GLY B 1 64 ? 7.178 -31.021 16.700 1.00 44.10 61 GLY B CA 1
ATOM 2374 C C . GLY B 1 64 ? 6.568 -32.359 17.117 1.00 57.03 61 GLY B C 1
ATOM 2375 O O . GLY B 1 64 ? 6.037 -33.090 16.261 1.00 48.65 61 GLY B O 1
ATOM 2376 N N . SER B 1 65 ? 6.648 -32.654 18.425 1.00 50.45 62 SER B N 1
ATOM 2377 C CA . SER B 1 65 ? 6.188 -33.914 19.026 1.00 54.31 62 SER B CA 1
ATOM 2378 C C . SER B 1 65 ? 4.911 -33.670 19.778 1.00 54.91 62 SER B C 1
ATOM 2379 O O . SER B 1 65 ? 4.681 -32.524 20.166 1.00 54.95 62 SER B O 1
ATOM 2382 N N . GLU B 1 66 ? 4.085 -34.717 19.985 1.00 61.05 63 GLU B N 1
ATOM 2383 C CA . GLU B 1 66 ? 2.771 -34.532 20.648 1.00 68.89 63 GLU B CA 1
ATOM 2384 C C . GLU B 1 66 ? 3.004 -33.901 21.999 1.00 62.70 63 GLU B C 1
ATOM 2385 O O . GLU B 1 66 ? 3.996 -34.181 22.643 1.00 67.84 63 GLU B O 1
ATOM 2391 N N . ILE B 1 67 ? 2.065 -33.090 22.451 1.00 63.20 64 ILE B N 1
ATOM 2392 C CA . ILE B 1 67 ? 2.188 -32.461 23.751 1.00 72.60 64 ILE B CA 1
ATOM 2393 C C . ILE B 1 67 ? 1.185 -33.059 24.746 1.00 85.18 64 ILE B C 1
ATOM 2394 O O . ILE B 1 67 ? -0.034 -32.913 24.580 1.00 81.85 64 ILE B O 1
ATOM 2399 N N . GLU B 1 68 ? 1.703 -33.707 25.789 1.00 86.59 65 GLU B N 1
ATOM 2400 C CA . GLU B 1 68 ? 0.863 -34.393 26.791 1.00 84.04 65 GLU B CA 1
ATOM 2401 C C . GLU B 1 68 ? 0.101 -33.488 27.815 1.00 87.47 65 GLU B C 1
ATOM 2402 O O . GLU B 1 68 ? -1.128 -33.517 27.857 1.00 87.71 65 GLU B O 1
ATOM 2408 N N . ASN B 1 69 ? 0.789 -32.681 28.618 1.00 85.53 66 ASN B N 1
ATOM 2409 C CA . ASN B 1 69 ? 0.080 -31.874 29.627 1.00 85.31 66 ASN B CA 1
ATOM 2410 C C . ASN B 1 69 ? 0.368 -30.357 29.620 1.00 89.23 66 ASN B C 1
ATOM 2411 O O . ASN B 1 69 ? 1.304 -29.889 28.985 1.00 86.44 66 ASN B O 1
ATOM 2416 N N . GLU B 1 70 ? -0.444 -29.589 30.337 1.00 83.90 67 GLU B N 1
ATOM 2417 C CA . GLU B 1 70 ? -0.261 -28.150 30.399 1.00 85.88 67 GLU B CA 1
ATOM 2418 C C . GLU B 1 70 ? 1.108 -27.746 30.936 1.00 88.36 67 GLU B C 1
ATOM 2419 O O . GLU B 1 70 ? 1.545 -26.614 30.682 1.00 82.98 67 GLU B O 1
ATOM 2425 N N . GLU B 1 71 ? 1.757 -28.637 31.695 1.00 82.71 68 GLU B N 1
ATOM 2426 C CA . GLU B 1 71 ? 3.097 -28.374 32.233 1.00 84.83 68 GLU B CA 1
ATOM 2427 C C . GLU B 1 71 ? 4.157 -28.561 31.138 1.00 84.29 68 GLU B C 1
ATOM 2428 O O . GLU B 1 71 ? 5.106 -27.753 31.050 1.00 81.14 68 GLU B O 1
ATOM 2434 N N . ASP B 1 72 ? 3.993 -29.614 30.316 1.00 78.01 69 ASP B N 1
ATOM 2435 C CA . ASP B 1 72 ? 4.730 -29.742 29.046 1.00 79.50 69 ASP B CA 1
ATOM 2436 C C . ASP B 1 72 ? 4.624 -28.422 28.281 1.00 79.46 69 ASP B C 1
ATOM 2437 O O . ASP B 1 72 ? 5.622 -27.740 28.038 1.00 75.73 69 ASP B O 1
ATOM 2442 N N . LEU B 1 73 ? 3.384 -28.104 27.911 1.00 71.15 70 LEU B N 1
ATOM 2443 C CA . LEU B 1 73 ? 3.030 -26.946 27.096 1.00 69.30 70 LEU B CA 1
ATOM 2444 C C . LEU B 1 73 ? 3.749 -25.673 27.535 1.00 66.18 70 LEU B C 1
ATOM 2445 O O . LEU B 1 73 ? 4.435 -25.048 26.744 1.00 65.07 70 LEU B O 1
ATOM 2450 N N . ARG B 1 74 ? 3.620 -25.281 28.785 1.00 66.44 71 ARG B N 1
ATOM 2451 C CA . ARG B 1 74 ? 4.270 -24.061 29.204 1.00 64.05 71 ARG B CA 1
ATOM 2452 C C . ARG B 1 74 ? 5.754 -24.089 28.897 1.00 67.50 71 ARG B C 1
ATOM 2453 O O . ARG B 1 74 ? 6.329 -23.040 28.561 1.00 59.67 71 ARG B O 1
ATOM 2461 N N . ARG B 1 75 ? 6.378 -25.252 28.991 1.00 60.52 72 ARG B N 1
ATOM 2462 C CA . ARG B 1 75 ? 7.817 -25.350 28.846 1.00 63.45 72 ARG B CA 1
ATOM 2463 C C . ARG B 1 75 ? 8.214 -25.271 27.410 1.00 54.14 72 ARG B C 1
ATOM 2464 O O . ARG B 1 75 ? 9.171 -24.652 27.071 1.00 53.23 72 ARG B O 1
ATOM 2472 N N . ARG B 1 76 ? 7.450 -25.916 26.573 1.00 51.04 73 ARG B N 1
ATOM 2473 C CA . ARG B 1 76 ? 7.679 -25.934 25.145 1.00 56.85 73 ARG B CA 1
ATOM 2474 C C . ARG B 1 76 ? 7.497 -24.599 24.446 1.00 51.40 73 ARG B C 1
ATOM 2475 O O . ARG B 1 76 ? 8.088 -24.382 23.420 1.00 42.97 73 ARG B O 1
ATOM 2483 N N . ARG B 1 77 ? 6.600 -23.787 24.995 1.00 45.51 74 ARG B N 1
ATOM 2484 C CA . ARG B 1 77 ? 6.267 -22.502 24.489 1.00 55.55 74 ARG B CA 1
ATOM 2485 C C . ARG B 1 77 ? 7.494 -21.629 24.721 1.00 48.74 74 ARG B C 1
ATOM 2486 O O . ARG B 1 77 ? 7.922 -20.946 23.796 1.00 41.52 74 ARG B O 1
ATOM 2494 N N . PHE B 1 78 ? 8.124 -21.768 25.891 1.00 44.60 75 PHE B N 1
ATOM 2495 C CA . PHE B 1 78 ? 9.377 -21.103 26.132 1.00 39.83 75 PHE B CA 1
ATOM 2496 C C . PHE B 1 78 ? 10.464 -21.592 25.202 1.00 39.48 75 PHE B C 1
ATOM 2497 O O . PHE B 1 78 ? 11.304 -20.827 24.729 1.00 45.87 75 PHE B O 1
ATOM 2505 N N . GLY B 1 79 ? 10.479 -22.883 24.941 1.00 43.04 76 GLY B N 1
ATOM 2506 C CA . GLY B 1 79 ? 11.520 -23.449 24.105 1.00 42.28 76 GLY B CA 1
ATOM 2507 C C . GLY B 1 79 ? 11.367 -23.068 22.639 1.00 39.68 76 GLY B C 1
ATOM 2508 O O . GLY B 1 79 ? 12.340 -22.988 21.912 1.00 41.37 76 GLY B O 1
ATOM 2509 N N . PHE B 1 80 ? 10.132 -22.884 22.193 1.00 35.52 77 PHE B N 1
ATOM 2510 C CA . PHE B 1 80 ? 9.883 -22.419 20.825 1.00 35.38 77 PHE B CA 1
ATOM 2511 C C . PHE B 1 80 ? 10.551 -21.029 20.683 1.00 37.80 77 PHE B C 1
ATOM 2512 O O . PHE B 1 80 ? 11.345 -20.810 19.760 1.00 34.36 77 PHE B O 1
ATOM 2520 N N . ALA B 1 81 ? 10.329 -20.166 21.690 1.00 33.20 78 ALA B N 1
ATOM 2521 C CA . ALA B 1 81 ? 10.866 -18.806 21.646 1.00 41.02 78 ALA B CA 1
ATOM 2522 C C . ALA B 1 81 ? 12.401 -18.804 21.726 1.00 42.57 78 ALA B C 1
ATOM 2523 O O . ALA B 1 81 ? 13.086 -18.053 21.032 1.00 40.76 78 ALA B O 1
ATOM 2525 N N . LEU B 1 82 ? 12.961 -19.733 22.488 1.00 38.09 79 LEU B N 1
ATOM 2526 C CA . LEU B 1 82 ? 14.388 -19.703 22.740 1.00 35.28 79 LEU B CA 1
ATOM 2527 C C . LEU B 1 82 ? 15.015 -20.219 21.488 1.00 37.76 79 LEU B C 1
ATOM 2528 O O . LEU B 1 82 ? 16.031 -19.723 21.012 1.00 38.32 79 LEU B O 1
ATOM 2533 N N . THR B 1 83 ? 14.430 -21.297 20.965 1.00 33.94 80 THR B N 1
ATOM 2534 C CA . THR B 1 83 ? 14.949 -21.810 19.700 1.00 39.19 80 THR B CA 1
ATOM 2535 C C . THR B 1 83 ? 14.827 -20.761 18.571 1.00 39.00 80 THR B C 1
ATOM 2536 O O . THR B 1 83 ? 15.727 -20.652 17.724 1.00 38.82 80 THR B O 1
ATOM 2540 N N A GLN B 1 84 ? 13.706 -20.040 18.573 0.39 34.27 81 GLN B N 1
ATOM 2541 N N B GLN B 1 84 ? 13.719 -20.031 18.503 0.61 34.20 81 GLN B N 1
ATOM 2542 C CA A GLN B 1 84 ? 13.408 -19.007 17.566 0.39 39.97 81 GLN B CA 1
ATOM 2543 C CA B GLN B 1 84 ? 13.588 -19.116 17.339 0.61 39.64 81 GLN B CA 1
ATOM 2544 C C A GLN B 1 84 ? 14.553 -17.994 17.507 0.39 36.28 81 GLN B C 1
ATOM 2545 C C B GLN B 1 84 ? 14.691 -18.027 17.465 0.61 36.14 81 GLN B C 1
ATOM 2546 O O A GLN B 1 84 ? 15.070 -17.683 16.456 0.39 38.30 81 GLN B O 1
ATOM 2547 O O B GLN B 1 84 ? 15.348 -17.727 16.494 0.61 38.63 81 GLN B O 1
ATOM 2558 N N . ASN B 1 85 ? 14.981 -17.559 18.683 1.00 36.23 82 ASN B N 1
ATOM 2559 C CA . ASN B 1 85 ? 16.011 -16.532 18.812 1.00 38.11 82 ASN B CA 1
ATOM 2560 C C . ASN B 1 85 ? 17.370 -17.083 18.435 1.00 42.83 82 ASN B C 1
ATOM 2561 O O . ASN B 1 85 ? 18.157 -16.407 17.770 1.00 42.70 82 ASN B O 1
ATOM 2566 N N . TRP B 1 86 ? 17.674 -18.326 18.835 1.00 38.41 83 TRP B N 1
ATOM 2567 C CA . TRP B 1 86 ? 18.968 -18.869 18.459 1.00 36.85 83 TRP B CA 1
ATOM 2568 C C . TRP B 1 86 ? 19.129 -18.971 16.979 1.00 39.90 83 TRP B C 1
ATOM 2569 O O . TRP B 1 86 ? 20.207 -18.735 16.461 1.00 43.65 83 TRP B O 1
ATOM 2580 N N . VAL B 1 87 ? 18.103 -19.421 16.279 1.00 38.80 84 VAL B N 1
ATOM 2581 C CA . VAL B 1 87 ? 18.236 -19.558 14.815 1.00 45.17 84 VAL B CA 1
ATOM 2582 C C . VAL B 1 87 ? 18.320 -18.148 14.120 1.00 38.34 84 VAL B C 1
ATOM 2583 O O . VAL B 1 87 ? 19.051 -17.943 13.145 1.00 35.18 84 VAL B O 1
ATOM 2587 N N . LYS B 1 88 ? 17.587 -17.194 14.673 1.00 31.59 85 LYS B N 1
ATOM 2588 C CA . LYS B 1 88 ? 17.690 -15.837 14.190 1.00 37.81 85 LYS B CA 1
ATOM 2589 C C . LYS B 1 88 ? 19.150 -15.340 14.305 1.00 43.59 85 LYS B C 1
ATOM 2590 O O . LYS B 1 88 ? 19.633 -14.646 13.411 1.00 40.87 85 LYS B O 1
ATOM 2596 N N . LYS B 1 89 ? 19.873 -15.726 15.375 1.00 43.72 86 LYS B N 1
ATOM 2597 C CA . LYS B 1 89 ? 21.231 -15.183 15.573 1.00 42.97 86 LYS B CA 1
ATOM 2598 C C . LYS B 1 89 ? 22.136 -15.783 14.520 1.00 42.69 86 LYS B C 1
ATOM 2599 O O . LYS B 1 89 ? 22.860 -15.073 13.863 1.00 46.79 86 LYS B O 1
ATOM 2605 N N . LEU B 1 90 ? 22.065 -17.093 14.302 1.00 40.01 87 LEU B N 1
ATOM 2606 C CA . LEU B 1 90 ? 22.753 -17.642 13.157 1.00 41.49 87 LEU B CA 1
ATOM 2607 C C . LEU B 1 90 ? 22.423 -16.859 11.889 1.00 46.14 87 LEU B C 1
ATOM 2608 O O . LEU B 1 90 ? 23.310 -16.625 11.072 1.00 48.99 87 LEU B O 1
ATOM 2613 N N . ASN B 1 91 ? 21.154 -16.541 11.656 1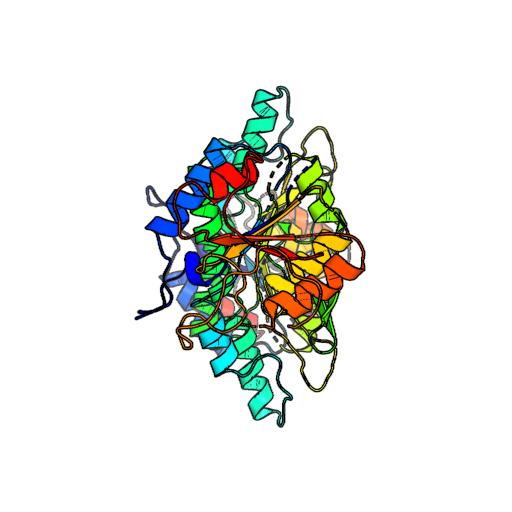.00 38.11 88 ASN B N 1
ATOM 2614 C CA . ASN B 1 91 ? 20.804 -15.924 10.360 1.00 40.91 88 ASN B CA 1
ATOM 2615 C C . ASN B 1 91 ? 21.552 -14.579 10.255 1.00 37.42 88 ASN B C 1
ATOM 2616 O O . ASN B 1 91 ? 22.012 -14.199 9.213 1.00 43.03 88 ASN B O 1
ATOM 2621 N N . SER B 1 92 ? 21.592 -13.864 11.350 1.00 39.20 89 SER B N 1
ATOM 2622 C CA . SER B 1 92 ? 22.271 -12.572 11.379 1.00 46.67 89 SER B CA 1
ATOM 2623 C C . SER B 1 92 ? 23.793 -12.731 11.072 1.00 44.30 89 SER B C 1
ATOM 2624 O O . SER B 1 92 ? 24.329 -11.986 10.249 1.00 45.57 89 SER B O 1
ATOM 2627 N N . HIS B 1 93 ? 24.431 -13.808 11.541 1.00 44.76 90 HIS B N 1
ATOM 2628 C CA . HIS B 1 93 ? 25.805 -14.158 11.075 1.00 44.95 90 HIS B CA 1
ATOM 2629 C C . HIS B 1 93 ? 25.836 -14.435 9.608 1.00 51.05 90 HIS B C 1
ATOM 2630 O O . HIS B 1 93 ? 26.751 -13.995 8.895 1.00 50.86 90 HIS B O 1
ATOM 2637 N N . VAL B 1 94 ? 24.831 -15.164 9.131 1.00 47.80 91 VAL B N 1
ATOM 2638 C CA . VAL B 1 94 ? 24.774 -15.474 7.730 1.00 37.46 91 VAL B CA 1
ATOM 2639 C C . VAL B 1 94 ? 24.703 -14.183 6.905 1.00 40.08 91 VAL B C 1
ATOM 2640 O O . VAL B 1 94 ? 25.392 -14.018 5.918 1.00 40.96 91 VAL B O 1
ATOM 2644 N N . CYS B 1 95 ? 23.832 -13.282 7.301 1.00 43.21 92 CYS B N 1
ATOM 2645 C CA . CYS B 1 95 ? 23.583 -12.112 6.515 1.00 45.28 92 CYS B CA 1
ATOM 2646 C C . CYS B 1 95 ? 24.846 -11.209 6.630 1.00 50.50 92 CYS B C 1
ATOM 2647 O O . CYS B 1 95 ? 25.199 -10.555 5.663 1.00 49.20 92 CYS B O 1
ATOM 2650 N N . ASP B 1 96 ? 25.528 -11.232 7.784 1.00 48.29 93 ASP B N 1
ATOM 2651 C CA . ASP B 1 96 ? 26.800 -10.493 7.961 1.00 52.54 93 ASP B CA 1
ATOM 2652 C C . ASP B 1 96 ? 27.787 -10.874 6.896 1.00 47.81 93 ASP B C 1
ATOM 2653 O O . ASP B 1 96 ? 28.279 -10.018 6.144 1.00 46.90 93 ASP B O 1
ATOM 2658 N N . ALA B 1 97 ? 28.008 -12.167 6.752 1.00 48.19 94 ALA B N 1
ATOM 2659 C CA . ALA B 1 97 ? 28.968 -12.623 5.792 1.00 45.08 94 ALA B CA 1
ATOM 2660 C C . ALA B 1 97 ? 28.546 -12.315 4.402 1.00 50.99 94 ALA B C 1
ATOM 2661 O O . ALA B 1 97 ? 29.413 -12.137 3.547 1.00 53.59 94 ALA B O 1
ATOM 2663 N N . LEU B 1 98 ? 27.243 -12.298 4.113 1.00 51.66 95 LEU B N 1
ATOM 2664 C CA . LEU B 1 98 ? 26.859 -12.060 2.720 1.00 49.05 95 LEU B CA 1
ATOM 2665 C C . LEU B 1 98 ? 27.066 -10.580 2.373 1.00 47.52 95 LEU B C 1
ATOM 2666 O O . LEU B 1 98 ? 27.516 -10.230 1.281 1.00 52.57 95 LEU B O 1
ATOM 2671 N N . LEU B 1 99 ? 26.636 -9.732 3.296 1.00 47.47 96 LEU B N 1
ATOM 2672 C CA . LEU B 1 99 ? 26.690 -8.302 3.137 1.00 51.48 96 LEU B CA 1
ATOM 2673 C C . LEU B 1 99 ? 28.200 -7.873 2.985 1.00 59.60 96 LEU B C 1
ATOM 2674 O O . LEU B 1 99 ? 28.571 -7.213 2.020 1.00 57.63 96 LEU B O 1
ATOM 2679 N N . ALA B 1 100 ? 29.046 -8.330 3.910 1.00 58.74 97 ALA B N 1
ATOM 2680 C CA . ALA B 1 100 ? 30.497 -8.229 3.784 1.00 62.75 97 ALA B CA 1
ATOM 2681 C C . ALA B 1 100 ? 30.972 -8.500 2.372 1.00 68.15 97 ALA B C 1
ATOM 2682 O O . ALA B 1 100 ? 32.020 -7.995 1.969 1.00 60.11 97 ALA B O 1
ATOM 2684 N N . GLU B 1 101 ? 30.231 -9.279 1.596 1.00 59.43 98 GLU B N 1
ATOM 2685 C CA . GLU B 1 101 ? 30.664 -9.483 0.227 1.00 52.04 98 GLU B CA 1
ATOM 2686 C C . GLU B 1 101 ? 29.861 -8.683 -0.765 1.00 58.12 98 GLU B C 1
ATOM 2687 O O . GLU B 1 101 ? 29.910 -8.973 -1.958 1.00 50.71 98 GLU B O 1
ATOM 2693 N N . GLY B 1 102 ? 29.155 -7.649 -0.319 1.00 51.09 99 GLY B N 1
ATOM 2694 C CA . GLY B 1 102 ? 28.375 -6.867 -1.263 1.00 50.83 99 GLY B CA 1
ATOM 2695 C C . GLY B 1 102 ? 27.020 -7.443 -1.680 1.00 61.48 99 GLY B C 1
ATOM 2696 O O . GLY B 1 102 ? 26.303 -6.868 -2.505 1.00 50.76 99 GLY B O 1
ATOM 2697 N N . ILE B 1 103 ? 26.624 -8.567 -1.107 1.00 54.13 100 ILE B N 1
ATOM 2698 C CA . ILE B 1 103 ? 25.335 -9.194 -1.510 1.00 45.36 100 ILE B CA 1
ATOM 2699 C C . ILE B 1 103 ? 24.204 -8.560 -0.730 1.00 45.62 100 ILE B C 1
ATOM 2700 O O . ILE B 1 103 ? 24.253 -8.549 0.509 1.00 55.28 100 ILE B O 1
ATOM 2705 N N . PRO B 1 104 ? 23.165 -8.040 -1.429 1.00 45.73 101 PRO B N 1
ATOM 2706 C CA . PRO B 1 104 ? 22.044 -7.482 -0.684 1.00 45.67 101 PRO B CA 1
ATOM 2707 C C . PRO B 1 104 ? 21.151 -8.635 -0.158 1.00 47.70 101 PRO B C 1
ATOM 2708 O O . PRO B 1 104 ? 20.069 -8.855 -0.721 1.00 46.93 101 PRO B O 1
ATOM 2712 N N . ALA B 1 105 ? 21.630 -9.353 0.868 1.00 43.11 102 ALA B N 1
ATOM 2713 C CA . ALA B 1 105 ? 20.892 -10.440 1.514 1.00 46.78 102 ALA B CA 1
ATOM 2714 C C . ALA B 1 105 ? 19.773 -9.901 2.370 1.00 47.31 102 ALA B C 1
ATOM 2715 O O . ALA B 1 105 ? 20.022 -9.234 3.371 1.00 53.51 102 ALA B O 1
ATOM 2717 N N . VAL B 1 106 ? 18.541 -10.253 2.063 1.00 46.98 103 VAL B N 1
ATOM 2718 C CA . VAL B 1 106 ? 17.444 -9.869 2.940 1.00 45.39 103 VAL B CA 1
ATOM 2719 C C . VAL B 1 106 ? 16.777 -11.051 3.560 1.00 45.81 103 VAL B C 1
ATOM 2720 O O . VAL B 1 106 ? 16.272 -11.939 2.863 1.00 44.19 103 VAL B O 1
ATOM 2724 N N . SER B 1 107 ? 16.708 -11.063 4.861 1.00 46.57 104 SER B N 1
ATOM 2725 C CA . SER B 1 107 ? 16.329 -12.306 5.519 1.00 51.74 104 SER B CA 1
ATOM 2726 C C . SER B 1 107 ? 14.796 -12.326 5.538 1.00 46.77 104 SER B C 1
ATOM 2727 O O . SER B 1 107 ? 14.161 -11.273 5.567 1.00 47.52 104 SER B O 1
ATOM 2738 N N . GLN B 1 109 ? 12.299 -14.192 8.110 1.00 44.02 106 GLN B N 1
ATOM 2739 C CA . GLN B 1 109 ? 12.115 -15.079 9.252 1.00 41.22 106 GLN B CA 1
ATOM 2740 C C . GLN B 1 109 ? 10.869 -15.957 8.982 1.00 41.00 106 GLN B C 1
ATOM 2741 O O . GLN B 1 109 ? 9.731 -15.434 9.123 1.00 35.65 106 GLN B O 1
ATOM 2747 N N . PRO B 1 110 ? 11.059 -17.293 8.686 1.00 40.43 107 PRO B N 1
ATOM 2748 C CA . PRO B 1 110 ? 9.903 -18.210 8.495 1.00 37.65 107 PRO B CA 1
ATOM 2749 C C . PRO B 1 110 ? 8.838 -18.172 9.586 1.00 33.52 107 PRO B C 1
ATOM 2750 O O . PRO B 1 110 ? 7.679 -18.178 9.285 1.00 36.40 107 PRO B O 1
ATOM 2754 N N . SER B 1 111 ? 9.201 -18.080 10.845 1.00 37.81 108 SER B N 1
ATOM 2755 C CA . SER B 1 111 ? 8.184 -18.037 11.880 1.00 40.74 108 SER B CA 1
ATOM 2756 C C . SER B 1 111 ? 7.301 -16.764 11.826 1.00 44.75 108 SER B C 1
ATOM 2757 O O . SER B 1 111 ? 6.333 -16.656 12.601 1.00 41.63 108 SER B O 1
ATOM 2760 N N . ALA B 1 112 ? 7.625 -15.790 10.960 1.00 36.28 109 ALA B N 1
ATOM 2761 C CA . ALA B 1 112 ? 6.789 -14.566 10.913 1.00 36.79 109 ALA B CA 1
ATOM 2762 C C . ALA B 1 112 ? 5.790 -14.624 9.713 1.00 42.55 109 ALA B C 1
ATOM 2763 O O . ALA B 1 112 ? 4.940 -13.793 9.626 1.00 46.17 109 ALA B O 1
ATOM 2765 N N . PHE B 1 113 ? 5.883 -15.613 8.810 1.00 36.31 110 PHE B N 1
ATOM 2766 C CA . PHE B 1 113 ? 4.948 -15.660 7.726 1.00 43.23 110 PHE B CA 1
ATOM 2767 C C . PHE B 1 113 ? 4.595 -17.116 7.259 1.00 43.63 110 PHE B C 1
ATOM 2768 O O . PHE B 1 113 ? 3.912 -17.288 6.282 1.00 45.43 110 PHE B O 1
ATOM 2776 N N . ILE B 1 114 ? 5.057 -18.135 7.953 1.00 37.47 111 ILE B N 1
ATOM 2777 C CA . ILE B 1 114 ? 4.786 -19.506 7.517 1.00 45.59 111 ILE B CA 1
ATOM 2778 C C . ILE B 1 114 ? 4.085 -20.181 8.666 1.00 37.91 111 ILE B C 1
ATOM 2779 O O . ILE B 1 114 ? 4.417 -19.926 9.797 1.00 37.03 111 ILE B O 1
ATOM 2784 N N . ARG B 1 115 ? 3.051 -20.927 8.372 1.00 41.28 112 ARG B N 1
ATOM 2785 C CA . ARG B 1 115 ? 2.476 -21.887 9.335 1.00 45.79 112 ARG B CA 1
ATOM 2786 C C . ARG B 1 115 ? 2.566 -23.284 8.852 1.00 38.59 112 ARG B C 1
ATOM 2787 O O . ARG B 1 115 ? 2.624 -23.502 7.633 1.00 35.31 112 ARG B O 1
ATOM 2795 N N . ALA B 1 116 ? 2.520 -24.230 9.820 1.00 36.53 113 ALA B N 1
ATOM 2796 C CA . ALA B 1 116 ? 2.533 -25.627 9.513 1.00 44.52 113 ALA B CA 1
ATOM 2797 C C . ALA B 1 116 ? 1.225 -26.292 9.944 1.00 41.63 113 ALA B C 1
ATOM 2798 O O . ALA B 1 116 ? 0.489 -25.815 10.823 1.00 36.63 113 ALA B O 1
ATOM 2800 N N . HIS B 1 117 ? 0.967 -27.428 9.328 1.00 37.05 114 HIS B N 1
ATOM 2801 C CA . HIS B 1 117 ? -0.051 -28.324 9.851 1.00 44.39 114 HIS B CA 1
ATOM 2802 C C . HIS B 1 117 ? 0.541 -29.721 9.832 1.00 39.44 114 HIS B C 1
ATOM 2803 O O . HIS B 1 117 ? 0.967 -30.167 8.786 1.00 41.66 114 HIS B O 1
ATOM 2810 N N . ALA B 1 118 ? 0.603 -30.342 11.016 1.00 37.97 115 ALA B N 1
ATOM 2811 C CA . ALA B 1 118 ? 1.266 -31.632 11.266 1.00 47.58 115 ALA B CA 1
ATOM 2812 C C . ALA B 1 118 ? 2.634 -31.717 10.643 1.00 50.28 115 ALA B C 1
ATOM 2813 O O . ALA B 1 118 ? 2.944 -32.710 9.976 1.00 37.62 115 ALA B O 1
ATOM 2815 N N . GLY B 1 119 ? 3.444 -30.662 10.765 1.00 42.02 116 GLY B N 1
ATOM 2816 C CA . GLY B 1 119 ? 4.815 -30.781 10.324 1.00 42.91 116 GLY B CA 1
ATOM 2817 C C . GLY B 1 119 ? 5.037 -30.416 8.877 1.00 42.23 116 GLY B C 1
ATOM 2818 O O . GLY B 1 119 ? 6.186 -30.406 8.414 1.00 46.50 116 GLY B O 1
ATOM 2819 N N . ARG B 1 120 ? 3.958 -30.132 8.154 1.00 37.65 117 ARG B N 1
ATOM 2820 C CA . ARG B 1 120 ? 4.034 -29.747 6.761 1.00 38.91 117 ARG B CA 1
ATOM 2821 C C . ARG B 1 120 ? 3.636 -28.266 6.598 1.00 40.43 117 ARG B C 1
ATOM 2822 O O . ARG B 1 120 ? 2.605 -27.845 7.135 1.00 39.78 117 ARG B O 1
ATOM 2830 N N . ILE B 1 121 ? 4.378 -27.509 5.793 1.00 38.75 118 ILE B N 1
ATOM 2831 C CA . ILE B 1 121 ? 4.003 -26.124 5.503 1.00 42.06 118 ILE B CA 1
ATOM 2832 C C . ILE B 1 121 ? 2.501 -26.099 5.079 1.00 36.59 118 ILE B C 1
ATOM 2833 O O . ILE B 1 121 ? 2.130 -26.768 4.138 1.00 40.45 118 ILE B O 1
ATOM 2838 N N . SER B 1 122 ? 1.662 -25.418 5.868 1.00 40.87 119 SER B N 1
ATOM 2839 C CA . SER B 1 122 ? 0.251 -25.178 5.558 1.00 41.05 119 SER B CA 1
ATOM 2840 C C . SER B 1 122 ? 0.040 -23.814 4.769 1.00 52.03 119 SER B C 1
ATOM 2841 O O . SER B 1 122 ? -0.609 -23.822 3.730 1.00 52.61 119 SER B O 1
ATOM 2844 N N . HIS B 1 123 ? 0.575 -22.688 5.281 1.00 48.78 120 HIS B N 1
ATOM 2845 C CA . HIS B 1 123 ? 0.596 -21.335 4.599 1.00 48.95 120 HIS B CA 1
ATOM 2846 C C . HIS B 1 123 ? 2.046 -20.796 4.491 1.00 41.60 120 HIS B C 1
ATOM 2847 O O . HIS B 1 123 ? 2.765 -20.849 5.488 1.00 44.67 120 HIS B O 1
ATOM 2854 N N . ALA B 1 124 ? 2.454 -20.271 3.329 1.00 37.78 121 ALA B N 1
ATOM 2855 C CA . ALA B 1 124 ? 3.590 -19.370 3.199 1.00 37.47 121 ALA B CA 1
ATOM 2856 C C . ALA B 1 124 ? 3.214 -18.274 2.159 1.00 43.66 121 ALA B C 1
ATOM 2857 O O . ALA B 1 124 ? 2.972 -18.570 0.996 1.00 36.10 121 ALA B O 1
ATOM 2859 N N . ASP B 1 125 ? 3.076 -17.024 2.581 1.00 36.37 122 ASP B N 1
ATOM 2860 C CA . ASP B 1 125 ? 2.971 -15.902 1.632 1.00 40.40 122 ASP B CA 1
ATOM 2861 C C . ASP B 1 125 ? 4.125 -15.961 0.668 1.00 44.17 122 ASP B C 1
ATOM 2862 O O . ASP B 1 125 ? 5.220 -15.945 1.110 1.00 40.57 122 ASP B O 1
ATOM 2867 N N . ILE B 1 126 ? 3.947 -16.055 -0.640 1.00 38.93 123 ILE B N 1
ATOM 2868 C CA . ILE B 1 126 ? 5.140 -15.918 -1.453 1.00 34.36 123 ILE B CA 1
ATOM 2869 C C . ILE B 1 126 ? 5.225 -14.526 -2.181 1.00 41.18 123 ILE B C 1
ATOM 2870 O O . ILE B 1 126 ? 6.195 -14.211 -2.866 1.00 39.77 123 ILE B O 1
ATOM 2875 N N . SER B 1 127 ? 4.227 -13.686 -2.016 1.00 42.20 124 SER B N 1
ATOM 2876 C CA . SER B 1 127 ? 4.238 -12.417 -2.771 1.00 43.40 124 SER B CA 1
ATOM 2877 C C . SER B 1 127 ? 5.382 -11.501 -2.342 1.00 40.74 124 SER B C 1
ATOM 2878 O O . SER B 1 127 ? 5.992 -10.790 -3.188 1.00 36.58 124 SER B O 1
ATOM 2881 N N . LEU B 1 128 ? 5.757 -11.548 -1.061 1.00 37.60 125 LEU B N 1
ATOM 2882 C CA . LEU B 1 128 ? 6.779 -10.598 -0.590 1.00 43.04 125 LEU B CA 1
ATOM 2883 C C . LEU B 1 128 ? 8.167 -11.039 -1.083 1.00 41.71 125 LEU B C 1
ATOM 2884 O O . LEU B 1 128 ? 9.018 -10.256 -1.511 1.00 36.86 125 LEU B O 1
ATOM 2889 N N . ILE B 1 129 ? 8.375 -12.340 -1.051 1.00 35.77 126 ILE B N 1
ATOM 2890 C CA . ILE B 1 129 ? 9.596 -12.925 -1.532 1.00 34.83 126 ILE B CA 1
ATOM 2891 C C . ILE B 1 129 ? 9.719 -12.555 -2.991 1.00 42.13 126 ILE B C 1
ATOM 2892 O O . ILE B 1 129 ? 10.807 -12.264 -3.478 1.00 37.74 126 ILE B O 1
ATOM 2897 N N . ARG B 1 130 ? 8.617 -12.697 -3.728 1.00 38.62 127 ARG B N 1
ATOM 2898 C CA . ARG B 1 130 ? 8.659 -12.360 -5.159 1.00 39.86 127 ARG B CA 1
ATOM 2899 C C . ARG B 1 130 ? 9.073 -10.869 -5.347 1.00 44.32 127 ARG B C 1
ATOM 2900 O O . ARG B 1 130 ? 9.939 -10.575 -6.163 1.00 41.07 127 ARG B O 1
ATOM 2908 N N . SER B 1 131 ? 8.475 -9.955 -4.576 1.00 34.46 128 SER B N 1
ATOM 2909 C CA . SER B 1 131 ? 8.853 -8.513 -4.678 1.00 35.50 128 SER B CA 1
ATOM 2910 C C . SER B 1 131 ? 10.351 -8.310 -4.348 1.00 40.19 128 SER B C 1
ATOM 2911 O O . SER B 1 131 ? 11.031 -7.594 -5.037 1.00 42.73 128 SER B O 1
ATOM 2914 N N . TYR B 1 132 ? 10.882 -8.971 -3.319 1.00 42.22 129 TYR B N 1
ATOM 2915 C CA . TYR B 1 132 ? 12.315 -8.870 -3.018 1.00 39.04 129 TYR B CA 1
ATOM 2916 C C . TYR B 1 132 ? 13.146 -9.294 -4.202 1.00 50.93 129 TYR B C 1
ATOM 2917 O O . TYR B 1 132 ? 14.128 -8.650 -4.523 1.00 47.43 129 TYR B O 1
ATOM 2926 N N . LEU B 1 133 ? 12.734 -10.388 -4.858 1.00 36.34 130 LEU B N 1
ATOM 2927 C CA . LEU B 1 133 ? 13.461 -10.888 -6.009 1.00 42.57 130 LEU B CA 1
ATOM 2928 C C . LEU B 1 133 ? 13.346 -9.878 -7.162 1.00 46.09 130 LEU B C 1
ATOM 2929 O O . LEU B 1 133 ? 14.278 -9.690 -7.945 1.00 44.46 130 LEU B O 1
ATOM 2934 N N . GLU B 1 134 ? 12.171 -9.296 -7.289 1.00 41.36 131 GLU B N 1
ATOM 2935 C CA . GLU B 1 134 ? 11.869 -8.400 -8.411 1.00 47.42 131 GLU B CA 1
ATOM 2936 C C . GLU B 1 134 ? 12.746 -7.148 -8.228 1.00 51.47 131 GLU B C 1
ATOM 2937 O O . GLU B 1 134 ? 13.297 -6.650 -9.174 1.00 47.75 131 GLU B O 1
ATOM 2943 N N . GLU B 1 135 ? 12.920 -6.724 -6.974 1.00 49.33 132 GLU B N 1
ATOM 2944 C CA . GLU B 1 135 ? 13.715 -5.555 -6.628 1.00 42.39 132 GLU B CA 1
ATOM 2945 C C . GLU B 1 135 ? 15.209 -5.852 -6.703 1.00 55.84 132 GLU B C 1
ATOM 2946 O O . GLU B 1 135 ? 15.993 -4.980 -6.390 1.00 58.58 132 GLU B O 1
ATOM 2952 N N . GLY B 1 136 ? 15.594 -7.074 -7.081 1.00 47.47 133 GLY B N 1
ATOM 2953 C CA . GLY B 1 136 ? 16.986 -7.441 -7.232 1.00 41.66 133 GLY B CA 1
ATOM 2954 C C . GLY B 1 136 ? 17.667 -7.802 -5.902 1.00 54.86 133 GLY B C 1
ATOM 2955 O O . GLY B 1 136 ? 18.877 -7.691 -5.760 1.00 58.64 133 GLY B O 1
ATOM 2964 N N . VAL B 1 138 ? 18.456 -10.569 -2.576 1.00 41.23 135 VAL B N 1
ATOM 2965 C CA . VAL B 1 138 ? 18.654 -11.986 -2.260 1.00 46.22 135 VAL B CA 1
ATOM 2966 C C . VAL B 1 138 ? 17.880 -12.387 -0.986 1.00 42.28 135 VAL B C 1
ATOM 2967 O O . VAL B 1 138 ? 18.381 -12.226 0.139 1.00 41.37 135 VAL B O 1
ATOM 2971 N N . PRO B 1 139 ? 16.636 -12.891 -1.148 1.00 39.66 136 PRO B N 1
ATOM 2972 C CA . PRO B 1 139 ? 15.951 -13.387 0.069 1.00 46.68 136 PRO B CA 1
ATOM 2973 C C . PRO B 1 139 ? 16.677 -14.597 0.762 1.00 40.03 136 PRO B C 1
ATOM 2974 O O . PRO B 1 139 ? 17.180 -15.448 0.087 1.00 40.29 136 PRO B O 1
ATOM 2978 N N . VAL B 1 140 ? 16.694 -14.657 2.085 1.00 39.77 137 VAL B N 1
ATOM 2979 C CA . VAL B 1 140 ? 17.395 -15.718 2.822 1.00 45.83 137 VAL B CA 1
ATOM 2980 C C . VAL B 1 140 ? 16.397 -16.277 3.812 1.00 42.63 137 VAL B C 1
ATOM 2981 O O . VAL B 1 140 ? 15.920 -15.561 4.690 1.00 40.16 137 VAL B O 1
ATOM 2985 N N . VAL B 1 141 ? 16.006 -17.537 3.625 1.00 35.15 138 VAL B N 1
ATOM 2986 C CA . VAL B 1 141 ? 15.184 -18.155 4.650 1.00 33.36 138 VAL B CA 1
ATOM 2987 C C . VAL B 1 141 ? 15.989 -19.245 5.334 1.00 37.09 138 VAL B C 1
ATOM 2988 O O . VAL B 1 141 ? 17.109 -19.575 4.896 1.00 40.29 138 VAL B O 1
ATOM 2992 N N . TYR B 1 142 ? 15.446 -19.814 6.408 1.00 35.02 139 TYR B N 1
ATOM 2993 C CA . TYR B 1 142 ? 16.223 -20.787 7.144 1.00 39.90 139 TYR B CA 1
ATOM 2994 C C . TYR B 1 142 ? 15.348 -21.731 7.924 1.00 41.07 139 TYR B C 1
ATOM 2995 O O . TYR B 1 142 ? 14.290 -21.355 8.351 1.00 38.75 139 TYR B O 1
ATOM 3004 N N . GLY B 1 143 ? 15.823 -22.950 8.190 1.00 44.15 140 GLY B N 1
ATOM 3005 C CA . GLY B 1 143 ? 15.080 -23.817 9.086 1.00 36.06 140 GLY B CA 1
ATOM 3006 C C . GLY B 1 143 ? 14.697 -23.115 10.372 1.00 47.01 140 GLY B C 1
ATOM 3007 O O . GLY B 1 143 ? 15.528 -22.501 11.091 1.00 40.83 140 GLY B O 1
ATOM 3008 N N . ASP B 1 144 ? 13.423 -23.209 10.700 1.00 35.26 141 ASP B N 1
ATOM 3009 C CA . ASP B 1 144 ? 12.926 -22.470 11.846 1.00 39.04 141 ASP B CA 1
ATOM 3010 C C . ASP B 1 144 ? 11.781 -23.252 12.516 1.00 37.59 141 ASP B C 1
ATOM 3011 O O . ASP B 1 144 ? 11.216 -24.192 11.914 1.00 37.76 141 ASP B O 1
ATOM 3016 N N . VAL B 1 145 ? 11.384 -22.805 13.698 1.00 34.85 142 VAL B N 1
ATOM 3017 C CA . VAL B 1 145 ? 10.234 -23.362 14.389 1.00 44.94 142 VAL B CA 1
ATOM 3018 C C . VAL B 1 145 ? 9.045 -22.493 13.958 1.00 48.19 142 VAL B C 1
ATOM 3019 O O . VAL B 1 145 ? 9.222 -21.301 13.800 1.00 38.42 142 VAL B O 1
ATOM 3023 N N A VAL B 1 146 ? 7.874 -23.112 13.798 0.14 36.88 143 VAL B N 1
ATOM 3024 N N B VAL B 1 146 ? 7.869 -23.097 13.702 0.86 36.66 143 VAL B N 1
ATOM 3025 C CA A VAL B 1 146 ? 6.672 -22.452 13.287 0.14 39.09 143 VAL B CA 1
ATOM 3026 C CA B VAL B 1 146 ? 6.641 -22.342 13.308 0.86 38.81 143 VAL B CA 1
ATOM 3027 C C A VAL B 1 146 ? 5.461 -22.981 14.065 0.14 43.01 143 VAL B C 1
ATOM 3028 C C B VAL B 1 146 ? 5.459 -22.949 14.055 0.86 43.17 143 VAL B C 1
ATOM 3029 O O A VAL B 1 146 ? 5.488 -24.111 14.558 0.14 39.71 143 VAL B O 1
ATOM 3030 O O B VAL B 1 146 ? 5.527 -24.086 14.565 0.86 39.17 143 VAL B O 1
ATOM 3037 N N . LEU B 1 147 ? 4.420 -22.170 14.213 1.00 43.09 144 LEU B N 1
ATOM 3038 C CA . LEU B 1 147 ? 3.164 -22.652 14.799 1.00 42.95 144 LEU B CA 1
ATOM 3039 C C . LEU B 1 147 ? 2.511 -23.768 13.950 1.00 42.24 144 LEU B C 1
ATOM 3040 O O . LEU B 1 147 ? 2.551 -23.768 12.724 1.00 40.47 144 LEU B O 1
ATOM 3045 N N . ASP B 1 148 ? 1.935 -24.760 14.606 1.00 42.47 145 ASP B N 1
ATOM 3046 C CA . ASP B 1 148 ? 1.451 -25.917 13.861 1.00 52.05 145 ASP B CA 1
ATOM 3047 C C . ASP B 1 148 ? 0.016 -25.964 14.282 1.00 54.66 145 ASP B C 1
ATOM 3048 O O . ASP B 1 148 ? -0.269 -26.039 15.475 1.00 47.15 145 ASP B O 1
ATOM 3053 N N . SER B 1 149 ? -0.877 -25.880 13.304 1.00 47.84 146 SER B N 1
ATOM 3054 C CA . SER B 1 149 ? -2.295 -25.878 13.619 1.00 58.98 146 SER B CA 1
ATOM 3055 C C . SER B 1 149 ? -2.850 -27.239 14.051 1.00 59.90 146 SER B C 1
ATOM 3056 O O . SER B 1 149 ? -4.006 -27.330 14.442 1.00 64.92 146 SER B O 1
ATOM 3059 N N . ASP B 1 150 ? -2.028 -28.286 14.017 1.00 54.65 147 ASP B N 1
ATOM 3060 C CA . ASP B 1 150 ? -2.403 -29.555 14.639 1.00 52.12 147 ASP B CA 1
ATOM 3061 C C . ASP B 1 150 ? -2.303 -29.456 16.154 1.00 58.26 147 ASP B C 1
ATOM 3062 O O . ASP B 1 150 ? -1.220 -29.298 16.723 1.00 55.88 147 ASP B O 1
ATOM 3067 N N . ARG B 1 151 ? -3.450 -29.551 16.803 1.00 64.39 148 ARG B N 1
ATOM 3068 C CA . ARG B 1 151 ? -3.588 -29.079 18.171 1.00 68.43 148 ARG B CA 1
ATOM 3069 C C . ARG B 1 151 ? -2.898 -29.993 19.164 1.00 62.88 148 ARG B C 1
ATOM 3070 O O . ARG B 1 151 ? -2.713 -29.629 20.321 1.00 61.87 148 ARG B O 1
ATOM 3078 N N . ARG B 1 152 ? -2.488 -31.160 18.710 1.00 51.07 149 ARG B N 1
ATOM 3079 C CA . ARG B 1 152 ? -1.623 -31.989 19.525 1.00 56.81 149 ARG B CA 1
ATOM 3080 C C . ARG B 1 152 ? -0.199 -31.477 19.497 1.00 68.62 149 ARG B C 1
ATOM 3081 O O . ARG B 1 152 ? 0.519 -31.650 20.468 1.00 59.14 149 ARG B O 1
ATOM 3089 N N . LEU B 1 153 ? 0.217 -30.884 18.374 1.00 59.00 150 LEU B N 1
ATOM 3090 C CA . LEU B 1 153 ? 1.608 -30.489 18.211 1.00 54.18 150 LEU B CA 1
ATOM 3091 C C . LEU B 1 153 ? 1.866 -29.027 18.642 1.00 53.27 150 LEU B C 1
ATOM 3092 O O . LEU B 1 153 ? 2.816 -28.777 19.349 1.00 51.41 150 LEU B O 1
ATOM 3097 N N . LYS B 1 154 ? 1.026 -28.095 18.203 1.00 52.37 151 LYS B N 1
ATOM 3098 C CA . LYS B 1 154 ? 1.169 -26.658 18.457 1.00 47.05 151 LYS B CA 1
ATOM 3099 C C . LYS B 1 154 ? 2.343 -25.971 17.723 1.00 46.77 151 LYS B C 1
ATOM 3100 O O . LYS B 1 154 ? 2.231 -24.807 17.406 1.00 46.75 151 LYS B O 1
ATOM 3106 N N . PHE B 1 155 ? 3.486 -26.649 17.559 1.00 41.30 152 PHE B N 1
ATOM 3107 C CA . PHE B 1 155 ? 4.635 -26.124 16.796 1.00 47.34 152 PHE B CA 1
ATOM 3108 C C . PHE B 1 155 ? 5.402 -27.259 16.223 1.00 45.15 152 PHE B C 1
ATOM 3109 O O . PHE B 1 155 ? 5.381 -28.343 16.792 1.00 44.81 152 PHE B O 1
ATOM 3117 N N . SER B 1 156 ? 6.068 -26.988 15.111 1.00 35.99 153 SER B N 1
ATOM 3118 C CA . SER B 1 156 ? 6.893 -27.924 14.394 1.00 36.26 153 SER B CA 1
ATOM 3119 C C . SER B 1 156 ? 8.158 -27.214 13.975 1.00 45.24 153 SER B C 1
ATOM 3120 O O . SER B 1 156 ? 8.200 -26.009 13.977 1.00 41.79 153 SER B O 1
ATOM 3123 N N . VAL B 1 157 ? 9.173 -27.970 13.603 1.00 41.43 154 VAL B N 1
ATOM 3124 C CA . VAL B 1 157 ? 10.363 -27.424 13.009 1.00 39.01 154 VAL B CA 1
ATOM 3125 C C . VAL B 1 157 ? 10.106 -27.607 11.559 1.00 47.80 154 VAL B C 1
ATOM 3126 O O . VAL B 1 157 ? 9.727 -28.697 11.141 1.00 36.78 154 VAL B O 1
ATOM 3130 N N . ILE B 1 158 ? 10.310 -26.552 10.794 1.00 37.30 155 ILE B N 1
ATOM 3131 C CA . ILE B 1 158 ? 10.272 -26.625 9.368 1.00 35.73 155 ILE B CA 1
ATOM 3132 C C . ILE B 1 158 ? 11.700 -26.515 8.928 1.00 42.09 155 ILE B C 1
ATOM 3133 O O . ILE B 1 158 ? 12.372 -25.520 9.216 1.00 37.22 155 ILE B O 1
ATOM 3138 N N . SER B 1 159 ? 12.152 -27.520 8.177 1.00 36.53 156 SER B N 1
ATOM 3139 C CA . SER B 1 159 ? 13.539 -27.644 7.871 1.00 32.61 156 SER B CA 1
ATOM 3140 C C . SER B 1 159 ? 13.905 -26.905 6.639 1.00 39.05 156 SER B C 1
ATOM 3141 O O . SER B 1 159 ? 13.055 -26.607 5.769 1.00 41.14 156 SER B O 1
ATOM 3144 N N . GLY B 1 160 ? 15.190 -26.573 6.576 1.00 37.73 157 GLY B N 1
ATOM 3145 C CA . GLY B 1 160 ? 15.796 -26.063 5.376 1.00 34.70 157 GLY B CA 1
ATOM 3146 C C . GLY B 1 160 ? 15.317 -26.806 4.132 1.00 45.63 157 GLY B C 1
ATOM 3147 O O . GLY B 1 160 ? 15.024 -26.222 3.080 1.00 40.42 157 GLY B O 1
ATOM 3148 N N . ASP B 1 161 ? 15.200 -28.109 4.268 1.00 36.04 158 ASP B N 1
ATOM 3149 C CA . ASP B 1 161 ? 14.807 -28.971 3.157 1.00 41.48 158 ASP B CA 1
ATOM 3150 C C . ASP B 1 161 ? 13.347 -28.855 2.737 1.00 34.81 158 ASP B C 1
ATOM 3151 O O . ASP B 1 161 ? 13.075 -29.020 1.599 1.00 36.77 158 ASP B O 1
ATOM 3156 N N . GLN B 1 162 ? 12.404 -28.704 3.673 1.00 34.01 159 GLN B N 1
ATOM 3157 C CA . GLN B 1 162 ? 10.996 -28.463 3.310 1.00 41.60 159 GLN B CA 1
ATOM 3158 C C . GLN B 1 162 ? 10.866 -27.088 2.604 1.00 40.65 159 GLN B C 1
ATOM 3159 O O . GLN B 1 162 ? 10.156 -26.916 1.611 1.00 44.19 159 GLN B O 1
ATOM 3165 N N . LEU B 1 163 ? 11.654 -26.137 3.073 1.00 41.04 160 LEU B N 1
ATOM 3166 C CA . LEU B 1 163 ? 11.607 -24.791 2.496 1.00 43.44 160 LEU B CA 1
ATOM 3167 C C . LEU B 1 163 ? 12.055 -24.828 1.038 1.00 36.29 160 LEU B C 1
ATOM 3168 O O . LEU B 1 163 ? 11.429 -24.245 0.141 1.00 36.62 160 LEU B O 1
ATOM 3173 N N . ILE B 1 164 ? 13.129 -25.567 0.802 1.00 37.79 161 ILE B N 1
ATOM 3174 C CA . ILE B 1 164 ? 13.740 -25.677 -0.522 1.00 39.45 161 ILE B CA 1
ATOM 3175 C C . ILE B 1 164 ? 12.713 -26.309 -1.448 1.00 39.25 161 ILE B C 1
ATOM 3176 O O . ILE B 1 164 ? 12.508 -25.825 -2.585 1.00 42.88 161 ILE B O 1
ATOM 3181 N N . ASN B 1 165 ? 12.069 -27.383 -0.962 1.00 37.78 162 ASN B N 1
ATOM 3182 C CA . ASN B 1 165 ? 10.975 -28.062 -1.725 1.00 37.56 162 ASN B CA 1
ATOM 3183 C C . ASN B 1 165 ? 9.736 -27.141 -1.971 1.00 45.05 162 ASN B C 1
ATOM 3184 O O . ASN B 1 165 ? 9.295 -26.992 -3.117 1.00 40.48 162 ASN B O 1
ATOM 3189 N N . HIS B 1 166 ? 9.175 -26.573 -0.881 1.00 33.26 163 HIS B N 1
ATOM 3190 C CA . HIS B 1 166 ? 7.995 -25.684 -0.975 1.00 43.89 163 HIS B CA 1
ATOM 3191 C C . HIS B 1 166 ? 8.233 -24.455 -1.922 1.00 41.61 163 HIS B C 1
ATOM 3192 O O . HIS B 1 166 ? 7.449 -24.179 -2.838 1.00 38.35 163 HIS B O 1
ATOM 3199 N N . PHE B 1 167 ? 9.355 -23.762 -1.742 1.00 40.54 164 PHE B N 1
ATOM 3200 C CA . PHE B 1 167 ? 9.615 -22.619 -2.587 1.00 36.66 164 PHE B CA 1
ATOM 3201 C C . PHE B 1 167 ? 10.087 -22.921 -3.987 1.00 42.56 164 PHE B C 1
ATOM 3202 O O . PHE B 1 167 ? 9.831 -22.145 -4.911 1.00 37.09 164 PHE B O 1
ATOM 3210 N N . SER B 1 168 ? 10.806 -24.010 -4.195 1.00 40.33 165 SER B N 1
ATOM 3211 C CA . SER B 1 168 ? 11.196 -24.311 -5.565 1.00 38.68 165 SER B CA 1
ATOM 3212 C C . SER B 1 168 ? 9.978 -24.744 -6.359 1.00 44.63 165 SER B C 1
ATOM 3213 O O . SER B 1 168 ? 9.876 -24.451 -7.535 1.00 43.80 165 SER B O 1
ATOM 3216 N N . LEU B 1 169 ? 9.060 -25.472 -5.733 1.00 43.55 166 LEU B N 1
ATOM 3217 C CA . LEU B 1 169 ? 7.856 -25.822 -6.446 1.00 44.73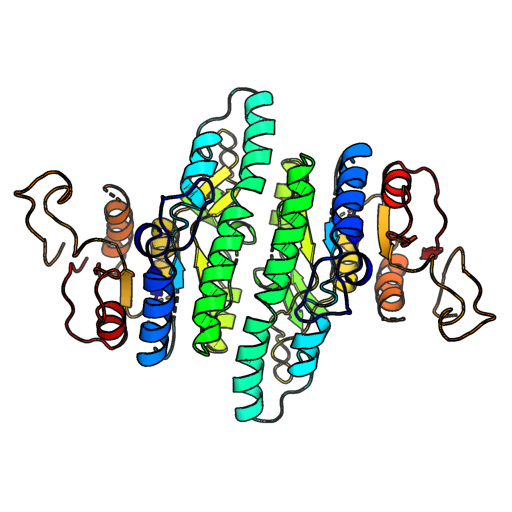 166 LEU B CA 1
ATOM 3218 C C . LEU B 1 169 ? 7.203 -24.520 -6.964 1.00 49.49 166 LEU B C 1
ATOM 3219 O O . LEU B 1 169 ? 6.888 -24.410 -8.122 1.00 49.91 166 LEU B O 1
ATOM 3224 N N . ARG B 1 170 ? 7.071 -23.524 -6.089 1.00 40.01 167 ARG B N 1
ATOM 3225 C CA . ARG B 1 170 ? 6.266 -22.359 -6.346 1.00 47.03 167 ARG B CA 1
ATOM 3226 C C . ARG B 1 170 ? 6.939 -21.225 -7.072 1.00 48.61 167 ARG B C 1
ATOM 3227 O O . ARG B 1 170 ? 6.236 -20.414 -7.682 1.00 52.07 167 ARG B O 1
ATOM 3235 N N . LEU B 1 171 ? 8.275 -21.160 -7.036 1.00 38.30 168 LEU B N 1
ATOM 3236 C CA . LEU B 1 171 ? 9.005 -20.077 -7.705 1.00 40.80 168 LEU B CA 1
ATOM 3237 C C . LEU B 1 171 ? 9.572 -20.565 -9.031 1.00 47.05 168 LEU B C 1
ATOM 3238 O O . LEU B 1 171 ? 10.069 -19.771 -9.840 1.00 49.42 168 LEU B O 1
ATOM 3251 N N . PRO B 1 173 ? 12.365 -22.127 -9.999 1.00 57.31 170 PRO B N 1
ATOM 3252 C CA . PRO B 1 173 ? 13.718 -21.703 -10.374 1.00 54.89 170 PRO B CA 1
ATOM 3253 C C . PRO B 1 173 ? 14.345 -22.566 -11.481 1.00 56.50 170 PRO B C 1
ATOM 3254 O O . PRO B 1 173 ? 14.007 -23.725 -11.550 1.00 57.73 170 PRO B O 1
ATOM 3258 N N . GLU B 1 174 ? 15.278 -22.032 -12.262 1.00 52.60 171 GLU B N 1
ATOM 3259 C CA . GLU B 1 174 ? 16.118 -22.828 -13.164 1.00 57.80 171 GLU B CA 1
ATOM 3260 C C . GLU B 1 174 ? 16.981 -23.958 -12.485 1.00 65.17 171 GLU B C 1
ATOM 3261 O O . GLU B 1 174 ? 17.150 -25.080 -13.032 1.00 57.96 171 GLU B O 1
ATOM 3267 N N . ARG B 1 175 ? 17.560 -23.674 -11.318 1.00 63.00 172 ARG B N 1
ATOM 3268 C CA . ARG B 1 175 ? 18.363 -24.683 -10.643 1.00 51.19 172 ARG B CA 1
ATOM 3269 C C . ARG B 1 175 ? 18.125 -24.643 -9.180 1.00 52.66 172 ARG B C 1
ATOM 3270 O O . ARG B 1 175 ? 17.950 -23.559 -8.601 1.00 53.46 172 ARG B O 1
ATOM 3278 N N . VAL B 1 176 ? 18.174 -25.816 -8.570 1.00 48.21 173 VAL B N 1
ATOM 3279 C CA . VAL B 1 176 ? 18.075 -25.968 -7.129 1.00 51.59 173 VAL B CA 1
ATOM 3280 C C . VAL B 1 176 ? 19.380 -26.651 -6.699 1.00 55.55 173 VAL B C 1
ATOM 3281 O O . VAL B 1 176 ? 19.656 -27.721 -7.158 1.00 51.01 173 VAL B O 1
ATOM 3285 N N . ILE B 1 177 ? 20.181 -26.019 -5.845 1.00 54.42 174 ILE B N 1
ATOM 3286 C CA . ILE B 1 177 ? 21.464 -26.560 -5.446 1.00 52.46 174 ILE B CA 1
ATOM 3287 C C . ILE B 1 177 ? 21.485 -26.721 -3.946 1.00 53.08 174 ILE B C 1
ATOM 3288 O O . ILE B 1 177 ? 21.202 -25.776 -3.224 1.00 53.21 174 ILE B O 1
ATOM 3293 N N . LEU B 1 178 ? 21.793 -27.924 -3.469 1.00 52.27 175 LEU B N 1
ATOM 3294 C CA . LEU B 1 178 ? 21.897 -28.193 -2.034 1.00 50.10 175 LEU B CA 1
ATOM 3295 C C . LEU B 1 178 ? 23.343 -28.414 -1.680 1.00 57.69 175 LEU B C 1
ATOM 3296 O O . LEU B 1 178 ? 23.931 -29.386 -2.109 1.00 48.96 175 LEU B O 1
ATOM 3301 N N . GLY B 1 179 ? 23.915 -27.487 -0.915 1.00 47.00 176 GLY B N 1
ATOM 3302 C CA . GLY B 1 179 ? 25.297 -27.579 -0.486 1.00 57.86 176 GLY B CA 1
ATOM 3303 C C . GLY B 1 179 ? 25.393 -28.270 0.854 1.00 50.80 176 GLY B C 1
ATOM 3304 O O . GLY B 1 179 ? 24.982 -27.721 1.867 1.00 52.00 176 GLY B O 1
ATOM 3305 N N . THR B 1 180 ? 25.930 -29.483 0.862 1.00 53.06 177 THR B N 1
ATOM 3306 C CA . THR B 1 180 ? 25.996 -30.290 2.084 1.00 56.04 177 THR B CA 1
ATOM 3307 C C . THR B 1 180 ? 27.452 -30.575 2.475 1.00 58.35 177 THR B C 1
ATOM 3308 O O . THR B 1 180 ? 28.368 -30.045 1.858 1.00 55.62 177 THR B O 1
ATOM 3312 N N . ASP B 1 181 ? 27.674 -31.343 3.540 1.00 57.56 178 ASP B N 1
ATOM 3313 C CA . ASP B 1 181 ? 29.040 -31.587 4.006 1.00 57.98 178 ASP B CA 1
ATOM 3314 C C . ASP B 1 181 ? 29.627 -32.934 3.478 1.00 59.66 178 ASP B C 1
ATOM 3315 O O . ASP B 1 181 ? 30.752 -33.287 3.832 1.00 68.46 178 ASP B O 1
ATOM 3320 N N . VAL B 1 182 ? 28.871 -33.690 2.677 1.00 61.64 179 VAL B N 1
ATOM 3321 C CA . VAL B 1 182 ? 29.411 -34.874 1.990 1.00 52.14 179 VAL B CA 1
ATOM 3322 C C . VAL B 1 182 ? 29.364 -34.617 0.500 1.00 59.65 179 VAL B C 1
ATOM 3323 O O . VAL B 1 182 ? 28.835 -33.593 0.065 1.00 62.83 179 VAL B O 1
ATOM 3327 N N . ASP B 1 183 ? 29.918 -35.517 -0.301 1.00 56.96 180 ASP B N 1
ATOM 3328 C CA . ASP B 1 183 ? 30.054 -35.210 -1.728 1.00 58.28 180 ASP B CA 1
ATOM 3329 C C . ASP B 1 183 ? 28.770 -35.316 -2.525 1.00 56.01 180 ASP B C 1
ATOM 3330 O O . ASP B 1 183 ? 28.689 -34.799 -3.635 1.00 54.01 180 ASP B O 1
ATOM 3335 N N . GLY B 1 184 ? 27.807 -36.050 -1.985 1.00 56.18 181 GLY B N 1
ATOM 3336 C CA . GLY B 1 184 ? 26.644 -36.439 -2.744 1.00 51.44 181 GLY B CA 1
ATOM 3337 C C . GLY B 1 184 ? 25.830 -37.409 -1.928 1.00 49.20 181 GLY B C 1
ATOM 3338 O O . GLY B 1 184 ? 26.087 -37.674 -0.750 1.00 50.72 181 GLY B O 1
ATOM 3339 N N . VAL B 1 185 ? 24.791 -37.931 -2.537 1.00 49.20 182 VAL B N 1
ATOM 3340 C CA . VAL B 1 185 ? 24.101 -39.011 -1.883 1.00 52.85 182 VAL B CA 1
ATOM 3341 C C . VAL B 1 185 ? 24.862 -40.318 -2.198 1.00 62.89 182 VAL B C 1
ATOM 3342 O O . VAL B 1 185 ? 25.267 -40.526 -3.352 1.00 56.69 182 VAL B O 1
ATOM 3346 N N . TYR B 1 186 ? 25.030 -41.182 -1.187 1.00 59.27 183 TYR B N 1
ATOM 3347 C CA . TYR B 1 186 ? 25.589 -42.512 -1.401 1.00 61.84 183 TYR B CA 1
ATOM 3348 C C . TYR B 1 186 ? 24.619 -43.646 -1.139 1.00 65.10 183 TYR B C 1
ATOM 3349 O O . TYR B 1 186 ? 23.611 -43.473 -0.464 1.00 56.20 183 TYR B O 1
ATOM 3358 N N . THR B 1 187 ? 24.989 -44.847 -1.593 1.00 59.21 184 THR B N 1
ATOM 3359 C CA . THR B 1 187 ? 24.136 -46.016 -1.417 1.00 54.51 184 THR B CA 1
ATOM 3360 C C . THR B 1 187 ? 23.892 -46.268 0.064 1.00 58.09 184 THR B C 1
ATOM 3361 O O . THR B 1 187 ? 22.955 -46.985 0.447 1.00 60.38 184 THR B O 1
ATOM 3365 N N . ARG B 1 188 ? 24.716 -45.652 0.904 1.00 56.67 185 ARG B N 1
ATOM 3366 C CA . ARG B 1 188 ? 24.701 -45.949 2.323 1.00 59.82 185 ARG B CA 1
ATOM 3367 C C . ARG B 1 188 ? 25.418 -44.846 3.061 1.00 60.85 185 ARG B C 1
ATOM 3368 O O . ARG B 1 188 ? 26.152 -44.061 2.454 1.00 59.33 185 ARG B O 1
ATOM 3376 N N . ASN B 1 189 ? 25.241 -44.780 4.376 1.00 63.91 186 ASN B N 1
ATOM 3377 C CA . ASN B 1 189 ? 25.859 -43.686 5.105 1.00 62.90 186 ASN B CA 1
ATOM 3378 C C . ASN B 1 189 ? 27.364 -43.924 4.981 1.00 69.10 186 ASN B C 1
ATOM 3379 O O . ASN B 1 189 ? 27.888 -44.879 5.562 1.00 67.64 186 ASN B O 1
ATOM 3384 N N . PRO B 1 190 ? 28.057 -43.084 4.194 1.00 63.93 187 PRO B N 1
ATOM 3385 C CA . PRO B 1 190 ? 29.460 -43.352 3.870 1.00 65.51 187 PRO B CA 1
ATOM 3386 C C . PRO B 1 190 ? 30.371 -43.078 5.049 1.00 71.97 187 PRO B C 1
ATOM 3387 O O . PRO B 1 190 ? 31.577 -42.992 4.848 1.00 73.68 187 PRO B O 1
ATOM 3391 N N . LYS B 1 191 ? 29.788 -42.919 6.238 1.00 73.37 188 LYS B N 1
ATOM 3392 C CA . LYS B 1 191 ? 30.534 -42.632 7.463 1.00 81.17 188 LYS B CA 1
ATOM 3393 C C . LYS B 1 191 ? 30.353 -43.778 8.436 1.00 75.87 188 LYS B C 1
ATOM 3394 O O . LYS B 1 191 ? 30.889 -43.755 9.547 1.00 81.00 188 LYS B O 1
ATOM 3400 N N . LYS B 1 192 ? 29.551 -44.743 8.016 1.00 70.59 189 LYS B N 1
ATOM 3401 C CA . LYS B 1 192 ? 29.326 -45.972 8.750 1.00 72.01 189 LYS B CA 1
ATOM 3402 C C . LYS B 1 192 ? 29.520 -47.189 7.843 1.00 78.52 189 LYS B C 1
ATOM 3403 O O . LYS B 1 192 ? 29.443 -48.310 8.317 1.00 75.22 189 LYS B O 1
ATOM 3409 N N . HIS B 1 193 ? 29.677 -46.977 6.535 1.00 72.13 190 HIS B N 1
ATOM 3410 C CA . HIS B 1 193 ? 29.711 -48.093 5.594 1.00 63.41 190 HIS B CA 1
ATOM 3411 C C . HIS B 1 193 ? 30.761 -47.920 4.535 1.00 64.36 190 HIS B C 1
ATOM 3412 O O . HIS B 1 193 ? 30.645 -47.058 3.649 1.00 59.71 190 HIS B O 1
ATOM 3419 N N . PRO B 1 194 ? 31.837 -48.719 4.660 1.00 67.69 191 PRO B N 1
ATOM 3420 C CA . PRO B 1 194 ? 32.990 -48.565 3.769 1.00 63.65 191 PRO B CA 1
ATOM 3421 C C . PRO B 1 194 ? 32.644 -48.767 2.315 1.00 51.67 191 PRO B C 1
ATOM 3422 O O . PRO B 1 194 ? 33.242 -48.087 1.494 1.00 54.34 191 PRO B O 1
ATOM 3426 N N . ASP B 1 195 ? 31.710 -49.657 1.996 1.00 50.67 192 ASP B N 1
ATOM 3427 C CA . ASP B 1 195 ? 31.330 -49.832 0.600 1.00 60.06 192 ASP B CA 1
ATOM 3428 C C . ASP B 1 195 ? 30.204 -48.902 0.099 1.00 66.39 192 ASP B C 1
ATOM 3429 O O . ASP B 1 195 ? 29.634 -49.151 -0.966 1.00 58.90 192 ASP B O 1
ATOM 3434 N N . ALA B 1 196 ? 29.898 -47.824 0.822 1.00 59.41 193 ALA B N 1
ATOM 3435 C CA . ALA B 1 196 ? 28.952 -46.827 0.277 1.00 53.83 193 ALA B CA 1
ATOM 3436 C C . ALA B 1 196 ? 29.497 -46.213 -1.015 1.00 49.56 193 ALA B C 1
ATOM 3437 O O . ALA B 1 196 ? 30.635 -45.694 -1.084 1.00 52.46 193 ALA B O 1
ATOM 3439 N N . ARG B 1 197 ? 28.669 -46.203 -2.047 1.00 51.10 194 ARG B N 1
ATOM 3440 C CA . ARG B 1 197 ? 29.060 -45.653 -3.348 1.00 55.04 194 ARG B CA 1
ATOM 3441 C C . ARG B 1 197 ? 28.337 -44.325 -3.627 1.00 59.90 194 ARG B C 1
ATOM 3442 O O . ARG B 1 197 ? 27.139 -44.227 -3.364 1.00 52.81 194 ARG B O 1
ATOM 3450 N N . LEU B 1 198 ? 29.044 -43.339 -4.184 1.00 53.44 195 LEU B N 1
ATOM 3451 C CA . LEU B 1 198 ? 28.448 -42.055 -4.565 1.00 57.96 195 LEU B CA 1
ATOM 3452 C C . LEU B 1 198 ? 27.525 -42.213 -5.797 1.00 68.85 195 LEU B C 1
ATOM 3453 O O . LEU B 1 198 ? 27.950 -42.679 -6.858 1.00 65.34 195 LEU B O 1
ATOM 3458 N N . LEU B 1 199 ? 26.261 -41.838 -5.657 1.00 63.67 196 LEU B N 1
ATOM 3459 C CA . LEU B 1 199 ? 25.323 -41.937 -6.757 1.00 60.76 196 LEU B CA 1
ATOM 3460 C C . LEU B 1 199 ? 25.440 -40.648 -7.517 1.00 63.64 196 LEU B C 1
ATOM 3461 O O . LEU B 1 199 ? 25.554 -39.572 -6.920 1.00 72.34 196 LEU B O 1
ATOM 3466 N N . ASP B 1 200 ? 25.465 -40.721 -8.833 1.00 64.47 197 ASP B N 1
ATOM 3467 C CA . ASP B 1 200 ? 25.479 -39.486 -9.610 1.00 73.73 197 ASP B CA 1
ATOM 3468 C C . ASP B 1 200 ? 24.055 -39.021 -9.991 1.00 67.53 197 ASP B C 1
ATOM 3469 O O . ASP B 1 200 ? 23.864 -37.885 -10.378 1.00 69.76 197 ASP B O 1
ATOM 3474 N N . VAL B 1 201 ? 23.071 -39.903 -9.865 1.00 63.50 198 VAL B N 1
ATOM 3475 C CA . VAL B 1 201 ? 21.687 -39.507 -10.029 1.00 60.46 198 VAL B CA 1
ATOM 3476 C C . VAL B 1 201 ? 20.814 -40.406 -9.174 1.00 68.43 198 VAL B C 1
ATOM 3477 O O . VAL B 1 201 ? 21.206 -41.542 -8.865 1.00 62.71 198 VAL B O 1
ATOM 3481 N N . ILE B 1 202 ? 19.671 -39.887 -8.727 1.00 57.03 199 ILE B N 1
ATOM 3482 C CA . ILE B 1 202 ? 18.722 -40.679 -7.927 1.00 61.76 199 ILE B CA 1
ATOM 3483 C C . ILE B 1 202 ? 17.293 -40.608 -8.457 1.00 76.44 199 ILE B C 1
ATOM 3484 O O . ILE B 1 202 ? 16.908 -39.632 -9.139 1.00 74.78 199 ILE B O 1
ATOM 3489 N N . GLY B 1 203 ? 16.531 -41.665 -8.154 1.00 71.53 200 GLY B N 1
ATOM 3490 C CA . GLY B 1 203 ? 15.224 -41.895 -8.743 1.00 74.32 200 GLY B CA 1
ATOM 3491 C C . GLY B 1 203 ? 14.198 -42.387 -7.738 1.00 75.47 200 GLY B C 1
ATOM 3492 O O . GLY B 1 203 ? 13.015 -42.077 -7.835 1.00 75.94 200 GLY B O 1
ATOM 3493 N N . SER B 1 204 ? 14.642 -43.178 -6.778 1.00 74.27 201 SER B N 1
ATOM 3494 C CA . SER B 1 204 ? 13.767 -43.625 -5.717 1.00 71.57 201 SER B CA 1
ATOM 3495 C C . SER B 1 204 ? 14.654 -43.728 -4.525 1.00 66.41 201 SER B C 1
ATOM 3496 O O . SER B 1 204 ? 15.869 -43.676 -4.674 1.00 71.50 201 SER B O 1
ATOM 3499 N N . LEU B 1 205 ? 14.100 -43.870 -3.334 1.00 69.80 202 LEU B N 1
ATOM 3500 C CA . LEU B 1 205 ? 14.920 -44.483 -2.285 1.00 83.54 202 LEU B CA 1
ATOM 3501 C C . LEU B 1 205 ? 15.508 -45.877 -2.794 1.00 80.28 202 LEU B C 1
ATOM 3502 O O . LEU B 1 205 ? 14.771 -46.767 -3.283 1.00 75.28 202 LEU B O 1
ATOM 3507 N N . ASP B 1 206 ? 16.850 -45.987 -2.738 1.00 82.86 203 ASP B N 1
ATOM 3508 C CA . ASP B 1 206 ? 17.642 -47.109 -3.302 1.00 86.72 203 ASP B CA 1
ATOM 3509 C C . ASP B 1 206 ? 18.331 -47.935 -2.199 1.00 91.60 203 ASP B C 1
ATOM 3510 O O . ASP B 1 206 ? 19.421 -47.594 -1.727 1.00 85.57 203 ASP B O 1
ATOM 3515 N N . GLY B 1 222 ? 18.037 -35.922 8.731 1.00 62.13 219 GLY B N 1
ATOM 3516 C CA . GLY B 1 222 ? 19.298 -36.370 8.158 1.00 69.76 219 GLY B CA 1
ATOM 3517 C C . GLY B 1 222 ? 19.270 -36.469 6.634 1.00 69.07 219 GLY B C 1
ATOM 3518 O O . GLY B 1 222 ? 18.439 -35.833 5.956 1.00 65.70 219 GLY B O 1
ATOM 3527 N N . VAL B 1 224 ? 18.441 -38.930 4.722 1.00 62.45 221 VAL B N 1
ATOM 3528 C CA . VAL B 1 224 ? 17.255 -39.602 4.181 1.00 66.41 221 VAL B CA 1
ATOM 3529 C C . VAL B 1 224 ? 16.114 -38.613 4.153 1.00 66.64 221 VAL B C 1
ATOM 3530 O O . VAL B 1 224 ? 15.484 -38.356 3.107 1.00 57.58 221 VAL B O 1
ATOM 3534 N N . GLY B 1 225 ? 15.839 -38.036 5.315 1.00 62.18 222 GLY B N 1
ATOM 3535 C CA . GLY B 1 225 ? 14.937 -36.882 5.334 1.00 73.82 222 GLY B CA 1
ATOM 3536 C C . GLY B 1 225 ? 15.077 -35.977 4.085 1.00 68.52 222 GLY B C 1
ATOM 3537 O O . GLY B 1 225 ? 14.123 -35.703 3.370 1.00 67.98 222 GLY B O 1
ATOM 3538 N N . LYS B 1 226 ? 16.295 -35.540 3.802 1.00 62.28 223 LYS B N 1
ATOM 3539 C CA . LYS B 1 226 ? 16.537 -34.623 2.722 1.00 61.21 223 LYS B CA 1
ATOM 3540 C C . LYS B 1 226 ? 16.037 -35.176 1.387 1.00 64.56 223 LYS B C 1
ATOM 3541 O O . LYS B 1 226 ? 15.416 -34.435 0.614 1.00 66.29 223 LYS B O 1
ATOM 3547 N N . ILE B 1 227 ? 16.308 -36.452 1.121 1.00 55.78 224 ILE B N 1
ATOM 3548 C CA . ILE B 1 227 ? 16.029 -37.049 -0.171 1.00 56.21 224 ILE B CA 1
ATOM 3549 C C . ILE B 1 227 ? 14.565 -37.239 -0.307 1.00 63.10 224 ILE B C 1
ATOM 3550 O O . ILE B 1 227 ? 14.058 -37.182 -1.422 1.00 66.49 224 ILE B O 1
ATOM 3555 N N . ARG B 1 228 ? 13.864 -37.441 0.807 1.00 56.26 225 ARG B N 1
ATOM 3556 C CA . ARG B 1 228 ? 12.439 -37.767 0.700 1.00 64.29 225 ARG B CA 1
ATOM 3557 C C . ARG B 1 228 ? 11.774 -36.501 0.209 1.00 72.48 225 ARG B C 1
ATOM 3558 O O . ARG B 1 228 ? 10.973 -36.492 -0.733 1.00 64.34 225 ARG B O 1
ATOM 3566 N N . GLU B 1 229 ? 12.176 -35.424 0.879 1.00 66.26 226 GLU B N 1
ATOM 3567 C CA . GLU B 1 229 ? 11.688 -34.127 0.632 1.00 58.46 226 GLU B CA 1
ATOM 3568 C C . GLU B 1 229 ? 11.928 -33.816 -0.836 1.00 65.18 226 GLU B C 1
ATOM 3569 O O . GLU B 1 229 ? 10.978 -33.542 -1.588 1.00 64.84 226 GLU B O 1
ATOM 3575 N N . LEU B 1 230 ? 13.193 -33.867 -1.244 1.00 64.38 227 LEU B N 1
ATOM 3576 C CA . LEU B 1 230 ? 13.568 -33.660 -2.647 1.00 65.53 227 LEU B CA 1
ATOM 3577 C C . LEU B 1 230 ? 12.871 -34.598 -3.613 1.00 62.76 227 LEU B C 1
ATOM 3578 O O . LEU B 1 230 ? 12.660 -34.246 -4.750 1.00 56.06 227 LEU B O 1
ATOM 3583 N N . LEU B 1 231 ? 12.513 -35.793 -3.187 1.00 54.31 228 LEU B N 1
ATOM 3584 C CA . LEU B 1 231 ? 11.919 -36.694 -4.145 1.00 59.28 228 LEU B CA 1
ATOM 3585 C C . LEU B 1 231 ? 10.469 -36.207 -4.443 1.00 63.59 228 LEU B C 1
ATOM 3586 O O . LEU B 1 231 ? 9.958 -36.436 -5.532 1.00 54.12 228 LEU B O 1
ATOM 3591 N N . LEU B 1 232 ? 9.830 -35.546 -3.464 1.00 56.58 229 LEU B N 1
ATOM 3592 C CA . LEU B 1 232 ? 8.526 -34.867 -3.665 1.00 70.16 229 LEU B CA 1
ATOM 3593 C C . LEU B 1 232 ? 8.660 -33.800 -4.775 1.00 54.65 229 LEU B C 1
ATOM 3594 O O . LEU B 1 232 ? 7.815 -33.667 -5.680 1.00 55.70 229 LEU B O 1
ATOM 3599 N N . LEU B 1 233 ? 9.765 -33.074 -4.725 1.00 60.46 230 LEU B N 1
ATOM 3600 C CA . LEU B 1 233 ? 10.002 -31.977 -5.656 1.00 59.73 230 LEU B CA 1
ATOM 3601 C C . LEU B 1 233 ? 10.308 -32.470 -7.088 1.00 56.55 230 LEU B C 1
ATOM 3602 O O . LEU B 1 233 ? 9.769 -31.967 -8.079 1.00 58.82 230 LEU B O 1
ATOM 3607 N N . ALA B 1 234 ? 11.165 -33.467 -7.191 1.00 52.32 231 ALA B N 1
ATOM 3608 C CA . ALA B 1 234 ? 11.542 -34.014 -8.480 1.00 58.84 231 ALA B CA 1
ATOM 3609 C C . ALA B 1 234 ? 10.295 -34.607 -9.103 1.00 54.45 231 ALA B C 1
ATOM 3610 O O . ALA B 1 234 ? 10.127 -34.527 -10.323 1.00 50.44 231 ALA B O 1
ATOM 3612 N N . GLU B 1 235 ? 9.428 -35.206 -8.278 1.00 54.49 232 GLU B N 1
ATOM 3613 C CA . GLU B 1 235 ? 8.207 -35.815 -8.836 1.00 63.49 232 GLU B CA 1
ATOM 3614 C C . GLU B 1 235 ? 7.256 -34.743 -9.440 1.00 72.52 232 GLU B C 1
ATOM 3615 O O . GLU B 1 235 ? 6.451 -35.093 -10.323 1.00 66.66 232 GLU B O 1
ATOM 3621 N N . LYS B 1 236 ? 7.352 -33.468 -8.989 1.00 59.22 233 LYS B N 1
ATOM 3622 C CA . LYS B 1 236 ? 6.581 -32.352 -9.594 1.00 55.83 233 LYS B CA 1
ATOM 3623 C C . LYS B 1 236 ? 7.394 -31.650 -10.693 1.00 58.82 233 LYS B C 1
ATOM 3624 O O . LYS B 1 236 ? 7.104 -30.511 -11.092 1.00 58.89 233 LYS B O 1
ATOM 3630 N N . GLY B 1 237 ? 8.442 -32.318 -11.174 1.00 58.44 234 GLY B N 1
ATOM 3631 C CA . GLY B 1 237 ? 9.138 -31.826 -12.357 1.00 55.98 234 GLY B CA 1
ATOM 3632 C C . GLY B 1 237 ? 10.233 -30.811 -12.140 1.00 59.19 234 GLY B C 1
ATOM 3633 O O . GLY B 1 237 ? 10.630 -30.153 -13.092 1.00 67.12 234 GLY B O 1
ATOM 3634 N N . VAL B 1 238 ? 10.729 -30.685 -10.903 1.00 55.70 235 VAL B N 1
ATOM 3635 C CA . VAL B 1 238 ? 11.872 -29.848 -10.633 1.00 53.08 235 VAL B CA 1
ATOM 3636 C C . VAL B 1 238 ? 13.033 -30.683 -10.049 1.00 62.04 235 VAL B C 1
ATOM 3637 O O . VAL B 1 238 ? 12.873 -31.378 -9.043 1.00 56.40 235 VAL B O 1
ATOM 3641 N N . GLU B 1 239 ? 14.207 -30.574 -10.663 1.00 60.68 236 GLU B N 1
ATOM 3642 C CA . GLU B 1 239 ? 15.324 -31.429 -10.286 1.00 68.14 236 GLU B CA 1
ATOM 3643 C C . GLU B 1 239 ? 16.293 -30.637 -9.464 1.00 60.73 236 GLU B C 1
ATOM 3644 O O . GLU B 1 239 ? 16.450 -29.439 -9.690 1.00 70.01 236 GLU B O 1
ATOM 3650 N N . SER B 1 240 ? 16.932 -31.294 -8.505 1.00 53.15 237 SER B N 1
ATOM 3651 C CA . SER B 1 240 ? 17.928 -30.608 -7.668 1.00 54.87 237 SER B CA 1
ATOM 3652 C C . SER B 1 240 ? 19.285 -31.293 -7.739 1.00 58.94 237 SER B C 1
ATOM 3653 O O . SER B 1 240 ? 19.406 -32.387 -8.250 1.00 57.03 237 SER B O 1
ATOM 3656 N N . GLU B 1 241 ? 20.301 -30.639 -7.207 1.00 54.17 238 GLU B N 1
ATOM 3657 C CA . GLU B 1 241 ? 21.637 -31.175 -7.214 1.00 60.20 238 GLU B CA 1
ATOM 3658 C C . GLU B 1 241 ? 22.149 -31.062 -5.799 1.00 58.42 238 GLU B C 1
ATOM 3659 O O . GLU B 1 241 ? 21.846 -30.100 -5.103 1.00 62.78 238 GLU B O 1
ATOM 3665 N N . ILE B 1 242 ? 22.863 -32.073 -5.353 1.00 57.09 239 ILE B N 1
ATOM 3666 C CA . ILE B 1 242 ? 23.484 -32.081 -4.040 1.00 49.54 239 ILE B CA 1
ATOM 3667 C C . ILE B 1 242 ? 24.986 -32.143 -4.224 1.00 59.04 239 ILE B C 1
ATOM 3668 O O . ILE B 1 242 ? 25.487 -33.077 -4.829 1.00 61.89 239 ILE B O 1
ATOM 3673 N N . ILE B 1 243 ? 25.676 -31.128 -3.706 1.00 56.24 240 ILE B N 1
ATOM 3674 C CA . ILE B 1 243 ? 27.113 -30.974 -3.823 1.00 54.29 240 ILE B CA 1
ATOM 3675 C C . ILE B 1 243 ? 27.689 -30.734 -2.450 1.00 54.49 240 ILE B C 1
ATOM 3676 O O . ILE B 1 243 ? 26.980 -30.376 -1.544 1.00 55.64 240 ILE B O 1
ATOM 3681 N N . ASN B 1 244 ? 28.984 -30.952 -2.287 1.00 59.26 241 ASN B N 1
ATOM 3682 C CA . ASN B 1 244 ? 29.640 -30.667 -1.030 1.00 58.42 241 ASN B CA 1
ATOM 3683 C C . ASN B 1 244 ? 30.035 -29.197 -0.946 1.00 62.52 241 ASN B C 1
ATOM 3684 O O . ASN B 1 244 ? 30.858 -28.742 -1.724 1.00 66.32 241 ASN B O 1
ATOM 3689 N N . ALA B 1 245 ? 29.417 -28.443 -0.035 1.00 62.56 242 ALA B N 1
ATOM 3690 C CA . ALA B 1 245 ? 29.775 -27.044 0.178 1.00 66.47 242 ALA B CA 1
ATOM 3691 C C . ALA B 1 245 ? 31.088 -26.919 0.946 1.00 59.57 242 ALA B C 1
ATOM 3692 O O . ALA B 1 245 ? 31.724 -25.887 0.878 1.00 69.21 242 ALA B O 1
ATOM 3694 N N . ALA B 1 246 ? 31.474 -27.935 1.703 1.00 62.35 243 ALA B N 1
ATOM 3695 C CA . ALA B 1 246 ? 32.746 -27.855 2.455 1.00 66.61 243 ALA B CA 1
ATOM 3696 C C . ALA B 1 246 ? 33.983 -27.886 1.532 1.00 68.50 243 ALA B C 1
ATOM 3697 O O . ALA B 1 246 ? 35.112 -27.753 2.002 1.00 62.37 243 ALA B O 1
ATOM 3699 N N . VAL B 1 247 ? 33.762 -28.061 0.228 1.00 70.42 244 VAL B N 1
ATOM 3700 C CA . VAL B 1 247 ? 34.848 -28.213 -0.729 1.00 61.27 244 VAL B CA 1
ATOM 3701 C C . VAL B 1 247 ? 34.962 -26.922 -1.527 1.00 66.33 244 VAL B C 1
ATOM 3702 O O . VAL B 1 247 ? 34.033 -26.519 -2.229 1.00 63.69 244 VAL B O 1
ATOM 3706 N N . PRO B 1 248 ? 36.097 -26.233 -1.379 1.00 68.14 245 PRO B N 1
ATOM 3707 C CA . PRO B 1 248 ? 36.362 -24.973 -2.076 1.00 68.16 245 PRO B CA 1
ATOM 3708 C C . PRO B 1 248 ? 35.967 -24.957 -3.546 1.00 70.06 245 PRO B C 1
ATOM 3709 O O . PRO B 1 248 ? 36.160 -25.935 -4.285 1.00 69.64 245 PRO B O 1
ATOM 3713 N N . GLY B 1 249 ? 35.370 -23.837 -3.943 1.00 66.07 246 GLY B N 1
ATOM 3714 C CA . GLY B 1 249 ? 34.990 -23.597 -5.325 1.00 66.94 246 GLY B CA 1
ATOM 3715 C C . GLY B 1 249 ? 33.705 -24.269 -5.756 1.00 65.49 246 GLY B C 1
ATOM 3716 O O . GLY B 1 249 ? 33.096 -23.871 -6.751 1.00 66.32 246 GLY B O 1
ATOM 3717 N N . ASN B 1 250 ? 33.285 -25.302 -5.035 1.00 60.25 247 ASN B N 1
ATOM 3718 C CA . ASN B 1 250 ? 32.115 -26.059 -5.475 1.00 64.98 247 ASN B CA 1
ATOM 3719 C C . ASN B 1 250 ? 30.903 -25.142 -5.610 1.00 66.90 247 ASN B C 1
ATOM 3720 O O . ASN B 1 250 ? 30.293 -25.089 -6.676 1.00 67.78 247 ASN B O 1
ATOM 3725 N N . ILE B 1 251 ? 30.561 -24.385 -4.565 1.00 65.66 248 ILE B N 1
ATOM 3726 C CA . ILE B 1 251 ? 29.467 -23.408 -4.698 1.00 65.18 248 ILE B CA 1
ATOM 3727 C C . ILE B 1 251 ? 29.663 -22.445 -5.890 1.00 69.60 248 ILE B C 1
ATOM 3728 O O . ILE B 1 251 ? 28.708 -22.104 -6.642 1.00 57.72 248 ILE B O 1
ATOM 3733 N N . GLU B 1 252 ? 30.902 -22.015 -6.077 1.00 66.88 249 GLU B N 1
ATOM 3734 C CA . GLU B 1 252 ? 31.174 -20.996 -7.071 1.00 63.84 249 GLU B CA 1
ATOM 3735 C C . GLU B 1 252 ? 31.010 -21.627 -8.428 1.00 68.76 249 GLU B C 1
ATOM 3736 O O . GLU B 1 252 ? 30.394 -21.038 -9.322 1.00 68.66 249 GLU B O 1
ATOM 3742 N N . ARG B 1 253 ? 31.499 -22.848 -8.595 1.00 65.89 250 ARG B N 1
ATOM 3743 C CA . ARG B 1 253 ? 31.282 -23.483 -9.882 1.00 69.74 250 ARG B CA 1
ATOM 3744 C C . ARG B 1 253 ? 29.822 -23.867 -10.111 1.00 72.42 250 ARG B C 1
ATOM 3745 O O . ARG B 1 253 ? 29.324 -23.733 -11.223 1.00 72.78 250 ARG B O 1
ATOM 3753 N N . ALA B 1 254 ? 29.120 -24.338 -9.087 1.00 73.55 251 ALA B N 1
ATOM 3754 C CA . ALA B 1 254 ? 27.746 -24.771 -9.303 1.00 66.84 251 ALA B CA 1
ATOM 3755 C C . ALA B 1 254 ? 27.003 -23.551 -9.745 1.00 71.94 251 ALA B C 1
ATOM 3756 O O . ALA B 1 254 ? 26.255 -23.581 -10.716 1.00 74.61 251 ALA B O 1
ATOM 3758 N N . LEU B 1 255 ? 27.238 -22.447 -9.048 1.00 74.76 252 LEU B N 1
ATOM 3759 C CA . LEU B 1 255 ? 26.556 -21.208 -9.364 1.00 67.85 252 LEU B CA 1
ATOM 3760 C C . LEU B 1 255 ? 26.971 -20.667 -10.743 1.00 78.94 252 LEU B C 1
ATOM 3761 O O . LEU B 1 255 ? 26.210 -19.913 -11.370 1.00 74.93 252 LEU B O 1
ATOM 3766 N N . LEU B 1 256 ? 28.163 -21.052 -11.214 1.00 78.06 253 LEU B N 1
ATOM 3767 C CA . LEU B 1 256 ? 28.609 -20.715 -12.578 1.00 78.31 253 LEU B CA 1
ATOM 3768 C C . LEU B 1 256 ? 28.055 -21.677 -13.649 1.00 83.40 253 LEU B C 1
ATOM 3769 O O . LEU B 1 256 ? 28.005 -21.332 -14.835 1.00 83.15 253 LEU B O 1
ATOM 3774 N N . GLY B 1 257 ? 27.629 -22.875 -13.243 1.00 81.34 254 GLY B N 1
ATOM 3775 C CA . GLY B 1 257 ? 27.026 -23.810 -14.172 1.00 73.81 254 GLY B CA 1
ATOM 3776 C C . GLY B 1 257 ? 28.090 -24.655 -14.820 1.00 79.27 254 GLY B C 1
ATOM 3777 O O . GLY B 1 257 ? 27.943 -25.113 -15.936 1.00 86.85 254 GLY B O 1
ATOM 3778 N N . GLU B 1 258 ? 29.186 -24.846 -14.114 1.00 79.26 255 GLU B N 1
ATOM 3779 C CA . GLU B 1 258 ? 30.261 -25.675 -14.607 1.00 83.87 255 GLU B CA 1
ATOM 3780 C C . GLU B 1 258 ? 30.244 -26.910 -13.749 1.00 82.47 255 GLU B C 1
ATOM 3781 O O . GLU B 1 258 ? 30.715 -26.877 -12.618 1.00 84.04 255 GLU B O 1
ATOM 3787 N N . GLU B 1 259 ? 29.703 -27.997 -14.282 1.00 87.61 256 GLU B N 1
ATOM 3788 C CA . GLU B 1 259 ? 29.419 -29.178 -13.473 1.00 86.88 256 GLU B CA 1
ATOM 3789 C C . GLU B 1 259 ? 30.483 -29.469 -12.399 1.00 87.82 256 GLU B C 1
ATOM 3790 O O . GLU B 1 259 ? 31.694 -29.206 -12.568 1.00 86.53 256 GLU B O 1
ATOM 3796 N N . VAL B 1 260 ? 29.972 -29.988 -11.281 1.00 88.84 257 VAL B N 1
ATOM 3797 C CA . VAL B 1 260 ? 30.710 -30.242 -10.042 1.00 83.89 257 VAL B CA 1
ATOM 3798 C C . VAL B 1 260 ? 30.367 -31.671 -9.621 1.00 81.44 257 VAL B C 1
ATOM 3799 O O . VAL B 1 260 ? 29.392 -32.234 -10.130 1.00 83.15 257 VAL B O 1
ATOM 3803 N N . ARG B 1 261 ? 31.131 -32.274 -8.708 1.00 86.85 258 ARG B N 1
ATOM 3804 C CA . ARG B 1 261 ? 30.780 -33.630 -8.237 1.00 87.10 258 ARG B CA 1
ATOM 3805 C C . ARG B 1 261 ? 29.546 -33.557 -7.353 1.00 80.15 258 ARG B C 1
ATOM 3806 O O . ARG B 1 261 ? 29.500 -32.776 -6.392 1.00 84.16 258 ARG B O 1
ATOM 3814 N N . GLY B 1 262 ? 28.558 -34.380 -7.660 1.00 74.29 259 GLY B N 1
ATOM 3815 C CA . GLY B 1 262 ? 27.405 -34.491 -6.805 1.00 71.91 259 GLY B CA 1
ATOM 3816 C C . GLY B 1 262 ? 26.414 -35.460 -7.377 1.00 66.56 259 GLY B C 1
ATOM 3817 O O . GLY B 1 262 ? 26.750 -36.220 -8.252 1.00 76.43 259 GLY B O 1
ATOM 3818 N N . THR B 1 263 ? 25.203 -35.423 -6.854 1.00 63.20 260 THR B N 1
ATOM 3819 C CA . THR B 1 263 ? 24.099 -36.257 -7.276 1.00 56.78 260 THR B CA 1
ATOM 3820 C C . THR B 1 263 ? 22.969 -35.367 -7.809 1.00 65.66 260 THR B C 1
ATOM 3821 O O . THR B 1 263 ? 22.633 -34.392 -7.148 1.00 52.73 260 THR B O 1
ATOM 3825 N N . ARG B 1 264 ? 22.356 -35.692 -8.953 1.00 70.55 261 ARG B N 1
ATOM 3826 C CA . ARG B 1 264 ? 21.098 -35.043 -9.350 1.00 64.40 261 ARG B CA 1
ATOM 3827 C C . ARG B 1 264 ? 19.951 -35.880 -8.850 1.00 67.28 261 ARG B C 1
ATOM 3828 O O . ARG B 1 264 ? 20.051 -37.091 -8.879 1.00 61.93 261 ARG B O 1
ATOM 3836 N N . ILE B 1 265 ? 18.885 -35.252 -8.351 1.00 56.85 262 ILE B N 1
ATOM 3837 C CA . ILE B 1 265 ? 17.668 -35.980 -7.973 1.00 57.74 262 ILE B CA 1
ATOM 3838 C C . ILE B 1 265 ? 16.667 -35.767 -9.146 1.00 65.38 262 ILE B C 1
ATOM 3839 O O . ILE B 1 265 ? 16.538 -34.635 -9.592 1.00 66.11 262 ILE B O 1
ATOM 3844 N N . THR B 1 266 ? 16.005 -36.817 -9.658 1.00 67.31 263 THR B N 1
ATOM 3845 C CA . THR B 1 266 ? 15.139 -36.746 -10.887 1.00 70.22 263 THR B CA 1
ATOM 3846 C C . THR B 1 266 ? 13.747 -37.330 -10.632 1.00 64.47 263 THR B C 1
ATOM 3847 O O . THR B 1 266 ? 13.593 -38.201 -9.752 1.00 63.86 263 THR B O 1
#

InterPro domains:
  IPR001048 Aspartate/glutamate/uridylate kinase [PF00696] (1-241)
  IPR024192 Fosfomycin resistance kinase, FomA-type [NF040647] (2-262)
  IPR024192 Fosfomycin resistance kinase, FomA-type [PIRSF016496] (1-264)
  IPR024192 Fosfomycin resistance kinase, FomA-type [cd04241] (1-262)
  IPR036393 Acetylglutamate kinase-like superfamily [G3DSA:3.40.1160.10] (1-266)
  IPR036393 Acetylglutamate kinase-like superfamily [SSF53633] (1-264)